Protein AF-A0A2T4ZAY7-F1 (afdb_monomer_lite)

InterPro domains:
  IPR002477 Peptidoglycan binding-like [PF01471] (220-267)
  IPR002477 Peptidoglycan binding-like [PF01471] (304-352)
  IPR002508 N-acetylmuramoyl-L-alanine amidase, catalytic domain [PF01520] (4-178)
  IPR002508 N-acetylmuramoyl-L-alanine amidase, catalytic domain [SM00646] (69-178)
  IPR002508 N-acetylmuramoyl-L-alanine amidase, catalytic domain [cd02696] (3-178)
  IPR036365 PGBD-like superfamily [SSF47090] (210-271)
  IPR036365 PGBD-like superfamily [SSF47090] (303-355)
  IPR036366 PGBD superfamily [G3DSA:1.10.101.10] (205-273)
  IPR036366 PGBD superfamily [G3DSA:1.10.101.10] (291-361)
  IPR050695 N-acetylmuramoyl-L-alanine amidase 3 [PTHR30404] (3-182)

Structure (mmCIF, N/CA/C/O backbone):
data_AF-A0A2T4ZAY7-F1
#
_entry.id   AF-A0A2T4ZAY7-F1
#
loop_
_atom_site.group_PDB
_atom_site.id
_atom_site.type_symbol
_atom_site.label_atom_id
_atom_site.label_alt_id
_atom_site.label_comp_id
_atom_site.label_asym_id
_atom_site.label_entity_id
_atom_site.label_seq_id
_atom_site.pdbx_PDB_ins_code
_atom_site.Cartn_x
_atom_site.Cartn_y
_atom_site.Cartn_z
_atom_site.occupancy
_atom_site.B_iso_or_equiv
_atom_site.auth_seq_id
_atom_site.auth_comp_id
_atom_site.auth_asym_id
_atom_site.auth_atom_id
_atom_site.pdbx_PDB_model_num
ATOM 1 N N . MET A 1 1 ? -14.008 14.050 -1.472 1.00 87.06 1 MET A N 1
ATOM 2 C CA . MET A 1 1 ? -12.806 14.161 -0.616 1.00 87.06 1 MET A CA 1
ATOM 3 C C . MET A 1 1 ? -13.285 14.123 0.822 1.00 87.06 1 MET A C 1
ATOM 5 O O . MET A 1 1 ? -14.277 14.781 1.097 1.00 87.06 1 MET A O 1
ATOM 9 N N . ALA A 1 2 ? -12.663 13.314 1.680 1.00 97.00 2 ALA A N 1
ATOM 10 C CA . ALA A 1 2 ? -13.120 13.085 3.058 1.00 97.00 2 ALA A CA 1
ATOM 11 C C . ALA A 1 2 ? -12.009 13.420 4.061 1.00 97.00 2 ALA A C 1
ATOM 13 O O . ALA A 1 2 ? -10.825 13.344 3.715 1.00 97.00 2 ALA A O 1
ATOM 14 N N . LYS A 1 3 ? -12.383 13.768 5.288 1.00 98.62 3 LYS A N 1
ATOM 15 C CA . LYS A 1 3 ? -11.495 13.928 6.436 1.00 98.62 3 LYS A CA 1
ATOM 16 C C . LYS A 1 3 ? -11.535 12.650 7.265 1.00 98.62 3 LYS A C 1
ATOM 18 O O . LYS A 1 3 ? -12.598 12.236 7.704 1.00 98.62 3 LYS A O 1
ATOM 23 N N . ILE A 1 4 ? -10.396 12.002 7.464 1.00 98.88 4 ILE A N 1
ATOM 24 C CA . ILE A 1 4 ? -10.323 10.667 8.066 1.00 98.88 4 ILE A CA 1
ATOM 25 C C . ILE A 1 4 ? -9.423 10.729 9.294 1.00 98.88 4 ILE A C 1
ATOM 27 O O . ILE A 1 4 ? -8.283 11.186 9.210 1.00 98.88 4 ILE A O 1
ATOM 31 N N . ALA A 1 5 ? -9.927 10.269 10.437 1.00 98.81 5 ALA A N 1
ATOM 32 C CA . ALA A 1 5 ? -9.091 10.046 11.604 1.00 98.81 5 ALA A CA 1
ATOM 33 C C . ALA A 1 5 ? -8.301 8.746 11.440 1.00 98.81 5 ALA A C 1
ATOM 35 O O . ALA A 1 5 ? -8.883 7.692 11.173 1.00 98.81 5 ALA A O 1
ATOM 36 N N . VAL A 1 6 ? -6.986 8.837 11.623 1.00 98.81 6 VAL A N 1
ATOM 37 C CA . VAL A 1 6 ? -6.078 7.693 11.691 1.00 98.81 6 VAL A CA 1
ATOM 38 C C . VAL A 1 6 ? -5.546 7.598 13.117 1.00 98.81 6 VAL A C 1
ATOM 40 O O . VAL A 1 6 ? -4.943 8.542 13.637 1.00 98.81 6 VAL A O 1
ATOM 43 N N . ASP A 1 7 ? -5.788 6.448 13.736 1.00 98.69 7 ASP A N 1
ATOM 44 C CA . ASP A 1 7 ? -5.441 6.143 15.118 1.00 98.69 7 ASP A CA 1
ATOM 45 C C . ASP A 1 7 ? -4.400 5.016 15.170 1.00 98.69 7 ASP A C 1
ATOM 47 O O . ASP A 1 7 ? -4.756 3.841 15.105 1.00 98.69 7 ASP A O 1
ATOM 51 N N . PRO A 1 8 ? -3.101 5.329 15.284 1.00 98.00 8 PRO A N 1
ATOM 52 C CA . PRO A 1 8 ? -2.113 4.312 15.614 1.00 98.00 8 PRO A CA 1
ATOM 53 C C . PRO A 1 8 ? -2.338 3.869 17.055 1.00 98.00 8 PRO A C 1
ATOM 55 O O . PRO A 1 8 ? -2.203 4.676 17.988 1.00 98.00 8 PRO A O 1
ATOM 58 N N . GLY A 1 9 ? -2.689 2.600 17.232 1.00 97.00 9 GLY A N 1
ATOM 59 C CA . GLY A 1 9 ? -2.866 1.997 18.538 1.00 97.00 9 GLY A CA 1
ATOM 60 C C . GLY A 1 9 ? -1.600 2.115 19.380 1.00 97.00 9 GLY A C 1
ATOM 61 O O . GLY A 1 9 ? -0.497 1.899 18.872 1.00 97.00 9 GLY A O 1
ATOM 62 N N . HIS A 1 10 ? -1.772 2.409 20.671 1.00 96.31 10 HIS A N 1
ATOM 63 C CA . HIS A 1 10 ? -0.687 2.460 21.660 1.00 96.31 10 HIS A CA 1
ATOM 64 C C . HIS A 1 10 ? 0.366 3.550 21.384 1.00 96.31 10 HIS A C 1
ATOM 66 O O . HIS A 1 10 ? 0.246 4.332 20.438 1.00 96.31 10 HIS A O 1
ATOM 72 N N . GLY A 1 11 ? 1.368 3.635 22.254 1.00 92.06 11 GLY A N 1
ATOM 73 C CA . GLY A 1 11 ? 2.541 4.490 22.106 1.00 92.06 11 GLY A CA 1
ATOM 74 C C . GLY A 1 11 ? 3.775 3.862 22.753 1.00 92.06 11 GLY A C 1
ATOM 75 O O . GLY A 1 11 ? 3.767 2.705 23.178 1.00 92.06 11 GLY A O 1
ATOM 76 N N . THR A 1 12 ? 4.867 4.621 22.822 1.00 89.19 12 THR A N 1
ATOM 77 C CA . THR A 1 12 ? 6.210 4.121 23.194 1.00 89.19 12 THR A CA 1
ATOM 78 C C . THR A 1 12 ? 6.266 3.433 24.567 1.00 89.19 12 THR A C 1
ATOM 80 O O . THR A 1 12 ? 7.070 2.510 24.782 1.00 89.19 12 THR A O 1
ATOM 83 N N . ASN A 1 13 ? 5.386 3.864 25.476 1.00 86.94 13 ASN A N 1
ATOM 84 C CA . ASN A 1 13 ? 5.358 3.482 26.885 1.00 86.94 13 ASN A CA 1
ATOM 85 C C . ASN A 1 13 ? 4.156 2.611 27.279 1.00 86.94 13 ASN A C 1
ATOM 87 O O . ASN A 1 13 ? 4.005 2.315 28.464 1.00 86.94 13 ASN A O 1
ATOM 91 N N . THR A 1 14 ? 3.320 2.165 26.333 1.00 90.69 14 THR A N 1
ATOM 92 C CA . THR A 1 14 ? 2.159 1.335 26.677 1.00 90.69 14 THR A CA 1
ATOM 93 C C . THR A 1 14 ? 2.602 0.007 27.320 1.00 90.69 14 THR A C 1
ATOM 95 O O . THR A 1 14 ? 3.361 -0.759 26.710 1.00 90.69 14 THR A O 1
ATOM 98 N N . PRO A 1 15 ? 2.135 -0.324 28.538 1.00 91.88 15 PRO A N 1
ATOM 99 C CA . PRO A 1 15 ? 2.512 -1.567 29.202 1.00 91.88 15 PRO A CA 1
ATOM 100 C C . PRO A 1 15 ? 1.993 -2.813 28.471 1.00 91.88 15 PRO A C 1
ATOM 102 O O . PRO A 1 15 ? 0.848 -2.867 28.035 1.00 91.88 15 PRO A O 1
ATOM 105 N N . GLY A 1 16 ? 2.830 -3.848 28.372 1.00 89.88 16 GLY A N 1
ATOM 106 C CA . GLY A 1 16 ? 2.428 -5.193 27.937 1.00 89.88 16 GLY A CA 1
ATOM 107 C C . GLY A 1 16 ? 2.196 -5.397 26.435 1.00 89.88 16 GLY A C 1
ATOM 108 O O . GLY A 1 16 ? 2.096 -6.540 26.012 1.00 89.88 16 GLY A O 1
ATOM 109 N N . LYS A 1 17 ? 2.159 -4.339 25.620 1.00 94.81 17 LYS A N 1
ATOM 110 C CA . LYS A 1 17 ? 1.870 -4.417 24.176 1.00 94.81 17 LYS A CA 1
ATOM 111 C C . LYS A 1 17 ? 3.118 -4.717 23.348 1.00 94.81 17 LYS A C 1
ATOM 113 O O . LYS A 1 17 ? 3.759 -3.805 22.822 1.00 94.81 17 LYS A O 1
ATOM 118 N N . ARG A 1 18 ? 3.528 -5.989 23.333 1.00 96.44 18 ARG A N 1
ATOM 119 C CA . ARG A 1 18 ? 4.774 -6.478 22.718 1.00 96.44 18 ARG A CA 1
ATOM 120 C C . ARG A 1 18 ? 4.750 -7.985 22.458 1.00 96.44 18 ARG A C 1
ATOM 122 O O . ARG A 1 18 ? 4.031 -8.702 23.149 1.00 96.44 18 ARG A O 1
ATOM 129 N N . THR A 1 19 ? 5.601 -8.447 21.542 1.00 96.94 19 THR A N 1
ATOM 130 C CA . THR A 1 19 ? 5.832 -9.879 21.296 1.00 96.94 19 THR A CA 1
ATOM 131 C C . THR A 1 19 ? 6.214 -10.593 22.603 1.00 96.94 19 THR A C 1
ATOM 133 O O . THR A 1 19 ? 6.920 -10.012 23.438 1.00 96.94 19 THR A O 1
ATOM 136 N N . PRO A 1 20 ? 5.756 -11.838 22.825 1.00 94.56 20 PRO A N 1
ATOM 137 C CA . PRO A 1 20 ? 5.960 -12.534 24.098 1.00 94.56 20 PRO A CA 1
ATOM 138 C C . PRO A 1 20 ? 7.429 -12.911 24.323 1.00 94.56 20 PRO A C 1
ATOM 140 O O . PRO A 1 20 ? 7.904 -12.942 25.457 1.00 94.56 20 PRO A O 1
ATOM 143 N N . THR A 1 21 ? 8.158 -13.164 23.237 1.00 93.75 21 THR A N 1
ATOM 144 C CA . THR A 1 21 ? 9.584 -13.493 23.225 1.00 93.75 21 THR A CA 1
ATOM 145 C C . THR A 1 21 ? 10.314 -12.655 22.179 1.00 93.75 21 THR A C 1
ATOM 147 O O . THR A 1 21 ? 9.696 -11.913 21.405 1.00 93.75 21 THR A O 1
ATOM 150 N N . ALA A 1 22 ? 11.646 -12.751 22.161 1.00 96.00 22 ALA A N 1
ATOM 151 C CA . ALA A 1 22 ? 12.435 -12.162 21.091 1.00 96.00 22 ALA A CA 1
ATOM 152 C C . ALA A 1 22 ? 12.023 -12.755 19.737 1.00 96.00 22 ALA A C 1
ATOM 154 O O . ALA A 1 22 ? 11.857 -13.970 19.612 1.00 96.00 22 ALA A O 1
ATOM 155 N N . VAL A 1 23 ? 11.855 -11.883 18.746 1.00 93.75 23 VAL A N 1
ATOM 156 C CA . VAL A 1 23 ? 11.613 -12.265 17.355 1.00 93.75 23 VAL A CA 1
ATOM 157 C C . VAL A 1 23 ? 12.972 -12.580 16.721 1.00 93.75 23 VAL A C 1
ATOM 159 O O . VAL A 1 23 ? 13.846 -11.705 16.769 1.00 93.75 23 VAL A O 1
ATOM 162 N N . PRO A 1 24 ? 13.196 -13.791 16.174 1.00 86.88 24 PRO A N 1
ATOM 163 C CA . PRO A 1 24 ? 14.497 -14.208 15.643 1.00 86.88 24 PRO A CA 1
ATOM 164 C C . PRO A 1 24 ? 15.110 -13.220 14.644 1.00 86.88 24 PRO A C 1
ATOM 166 O O . PRO A 1 24 ? 16.292 -12.900 14.743 1.00 86.88 24 PRO A O 1
ATOM 169 N N . GLU A 1 25 ? 14.292 -12.669 13.750 1.00 81.12 25 GLU A N 1
ATOM 170 C CA . GLU A 1 25 ? 14.676 -11.732 12.689 1.00 81.12 25 GLU A CA 1
ATOM 171 C C . GLU A 1 25 ? 15.247 -10.419 13.231 1.00 81.12 25 GLU A C 1
ATOM 173 O O . GLU A 1 25 ? 16.025 -9.746 12.556 1.00 81.12 25 GLU A O 1
ATOM 178 N N . TYR A 1 26 ? 14.867 -10.045 14.454 1.00 82.19 26 TYR A N 1
ATOM 179 C CA . TYR A 1 26 ? 15.249 -8.774 15.067 1.00 82.19 26 TYR A CA 1
ATOM 180 C C . TYR A 1 26 ? 16.149 -8.946 16.293 1.00 82.19 26 TYR A C 1
ATOM 182 O O . TYR A 1 26 ? 16.647 -7.955 16.825 1.00 82.19 26 TYR A O 1
ATOM 190 N N . GLY A 1 27 ? 16.328 -10.178 16.782 1.00 93.81 27 GLY A N 1
ATOM 191 C CA . GLY A 1 27 ? 17.107 -10.481 17.986 1.00 93.81 27 GLY A CA 1
ATOM 192 C C . GLY A 1 27 ? 16.564 -9.833 19.267 1.00 93.81 27 GLY A C 1
ATOM 193 O O . GLY A 1 27 ? 17.282 -9.732 20.260 1.00 93.81 27 GLY A O 1
ATOM 194 N N . ARG A 1 28 ? 15.313 -9.353 19.260 1.00 97.56 28 ARG A N 1
ATOM 195 C CA . ARG A 1 28 ? 14.704 -8.623 20.380 1.00 97.56 28 ARG A CA 1
ATOM 196 C C . ARG A 1 28 ? 13.191 -8.760 20.405 1.00 97.56 28 ARG A C 1
ATOM 198 O O . ARG A 1 28 ? 12.562 -9.136 19.420 1.00 97.56 28 ARG A O 1
ATOM 205 N N . VAL A 1 29 ? 12.607 -8.404 21.543 1.00 97.06 29 VAL A N 1
ATOM 206 C CA . VAL A 1 29 ? 11.163 -8.186 21.662 1.00 97.06 29 VAL A CA 1
ATOM 207 C C . VAL A 1 29 ? 10.770 -6.938 20.866 1.00 97.06 29 VAL A C 1
ATOM 209 O O . VAL A 1 29 ? 11.478 -5.923 20.896 1.00 97.06 29 VAL A O 1
ATOM 212 N N . VAL A 1 30 ? 9.633 -7.008 20.177 1.00 97.38 30 VAL A N 1
ATOM 213 C CA . VAL A 1 30 ? 9.067 -5.894 19.408 1.00 97.38 30 VAL A CA 1
ATOM 214 C C . VAL A 1 30 ? 7.823 -5.381 20.112 1.00 97.38 30 VAL A C 1
ATOM 216 O O . VAL A 1 30 ? 6.939 -6.158 20.467 1.00 97.38 30 VAL A O 1
ATOM 219 N N . LYS A 1 31 ? 7.745 -4.071 20.339 1.00 97.31 31 LYS A N 1
ATOM 220 C CA . LYS A 1 31 ? 6.549 -3.427 20.887 1.00 97.31 31 LYS A CA 1
ATOM 221 C C . LYS A 1 31 ? 5.552 -3.140 19.763 1.00 97.31 31 LYS A C 1
ATOM 223 O O . LYS A 1 31 ? 5.941 -2.744 18.672 1.00 97.31 31 LYS A O 1
ATOM 228 N N . GLU A 1 32 ? 4.261 -3.266 20.049 1.00 97.62 32 GLU A N 1
ATOM 229 C CA . GLU A 1 32 ? 3.192 -3.143 19.045 1.00 97.62 32 GLU A CA 1
ATOM 230 C C . GLU A 1 32 ? 3.204 -1.785 18.321 1.00 97.62 32 GLU A C 1
ATOM 232 O O . GLU A 1 32 ? 3.027 -1.720 17.106 1.00 97.62 32 GLU A O 1
ATOM 237 N N . TYR A 1 33 ? 3.505 -0.693 19.039 1.00 96.56 33 TYR A N 1
ATOM 238 C CA . TYR A 1 33 ? 3.566 0.649 18.445 1.00 96.56 33 TYR A CA 1
ATOM 239 C C . TYR A 1 33 ? 4.624 0.765 17.328 1.00 96.56 33 TYR A C 1
ATOM 241 O O . TYR A 1 33 ? 4.468 1.599 16.434 1.00 96.56 33 TYR A O 1
ATOM 249 N N . GLU A 1 34 ? 5.670 -0.073 17.355 1.00 96.75 34 GLU A N 1
ATOM 250 C CA . GLU A 1 34 ? 6.717 -0.116 16.325 1.00 96.75 34 GLU A CA 1
ATOM 251 C C . GLU A 1 34 ? 6.185 -0.640 14.981 1.00 96.75 34 GLU A C 1
ATOM 253 O O . GLU A 1 34 ? 6.790 -0.367 13.951 1.00 96.75 34 GLU A O 1
ATOM 258 N N . PHE A 1 35 ? 5.036 -1.328 14.980 1.00 97.25 35 PHE A N 1
ATOM 259 C CA . PHE A 1 35 ? 4.262 -1.658 13.782 1.00 97.25 35 PHE A CA 1
ATOM 260 C C . PHE A 1 35 ? 3.130 -0.643 13.540 1.00 97.25 35 PHE A C 1
ATOM 262 O O . PHE A 1 35 ? 3.017 -0.092 12.440 1.00 97.25 35 PHE A O 1
ATOM 269 N N . ASN A 1 36 ? 2.313 -0.355 14.567 1.00 98.44 36 ASN A N 1
ATOM 270 C CA . ASN A 1 36 ? 1.088 0.446 14.418 1.00 98.44 36 ASN A CA 1
ATOM 271 C C . ASN A 1 36 ? 1.373 1.833 13.834 1.00 98.44 36 ASN A C 1
ATOM 273 O O . ASN A 1 36 ? 0.661 2.301 12.943 1.00 98.44 36 ASN A O 1
ATOM 277 N N . LYS A 1 37 ? 2.427 2.501 14.321 1.00 96.44 37 LYS A N 1
ATOM 278 C CA . LYS A 1 37 ? 2.775 3.856 13.886 1.00 96.44 37 LYS A CA 1
ATOM 279 C C . LYS A 1 37 ? 3.266 3.892 12.434 1.00 96.44 37 LYS A C 1
ATOM 281 O O . LYS A 1 37 ? 2.683 4.670 11.675 1.00 96.44 37 LYS A O 1
ATOM 286 N N . PRO A 1 38 ? 4.264 3.098 12.001 1.00 92.06 38 PRO A N 1
ATOM 287 C CA . PRO A 1 38 ? 4.657 3.073 10.592 1.00 92.06 38 PRO A CA 1
ATOM 288 C C . PRO A 1 38 ? 3.519 2.697 9.639 1.00 92.06 38 PRO A C 1
ATOM 290 O O . PRO A 1 38 ? 3.305 3.391 8.644 1.00 92.06 38 PRO A O 1
ATOM 293 N N . ALA A 1 39 ? 2.719 1.674 9.964 1.00 94.50 39 ALA A N 1
ATOM 294 C CA . ALA A 1 39 ? 1.572 1.287 9.139 1.00 94.50 39 ALA A CA 1
ATOM 295 C C . ALA A 1 39 ? 0.552 2.436 9.000 1.00 94.50 39 ALA A C 1
ATOM 297 O O . ALA A 1 39 ? 0.086 2.745 7.899 1.00 94.50 39 ALA A O 1
ATOM 298 N N . ALA A 1 40 ? 0.275 3.150 10.094 1.00 98.56 40 ALA A N 1
ATOM 299 C CA . ALA A 1 40 ? -0.571 4.339 10.083 1.00 98.56 40 ALA A CA 1
ATOM 300 C C . ALA A 1 40 ? 0.032 5.510 9.286 1.00 98.56 40 ALA A C 1
ATOM 302 O O . ALA A 1 40 ? -0.699 6.256 8.630 1.00 98.56 40 ALA A O 1
ATOM 303 N N . GLN A 1 41 ? 1.358 5.684 9.301 1.00 95.00 41 GLN A N 1
ATOM 304 C CA . GLN A 1 41 ? 2.037 6.706 8.498 1.00 95.00 41 GLN A CA 1
ATOM 305 C C . GLN A 1 41 ? 1.922 6.400 7.001 1.00 95.00 41 GLN A C 1
ATOM 307 O O . GLN A 1 41 ? 1.681 7.312 6.205 1.00 95.00 41 GLN A O 1
ATOM 312 N N . PHE A 1 42 ? 2.030 5.128 6.610 1.00 89.25 42 PHE A N 1
ATOM 313 C CA . PHE A 1 42 ? 1.770 4.711 5.234 1.00 89.25 42 PHE A CA 1
ATOM 314 C C . PHE A 1 42 ? 0.306 4.903 4.842 1.00 89.25 42 PHE A C 1
ATOM 316 O O . PHE A 1 42 ? 0.047 5.444 3.766 1.00 89.25 42 PHE A O 1
ATOM 323 N N . LEU A 1 43 ? -0.644 4.578 5.727 1.00 98.38 43 LEU A N 1
ATOM 324 C CA . LEU A 1 43 ? -2.057 4.886 5.498 1.00 98.38 43 LEU A CA 1
ATOM 325 C C . LEU A 1 43 ? -2.267 6.389 5.278 1.00 98.38 43 LEU A C 1
ATOM 327 O O . LEU A 1 43 ? -2.955 6.777 4.337 1.00 98.38 43 LEU A O 1
ATOM 331 N N . LYS A 1 44 ? -1.649 7.247 6.099 1.00 98.12 44 LYS A N 1
ATOM 332 C CA . LYS A 1 44 ? -1.740 8.704 5.937 1.00 98.12 44 LYS A CA 1
ATOM 333 C C . LYS A 1 44 ? -1.297 9.139 4.540 1.00 98.12 44 LYS A C 1
ATOM 335 O O . LYS A 1 44 ? -2.064 9.807 3.848 1.00 98.12 44 LYS A O 1
ATOM 340 N N . LYS A 1 45 ? -0.102 8.718 4.108 1.00 88.69 45 LYS A N 1
ATOM 341 C CA . LYS A 1 45 ? 0.430 9.033 2.770 1.00 88.69 45 LYS A CA 1
ATOM 342 C C . LYS A 1 45 ? -0.507 8.544 1.661 1.00 88.69 45 LYS A C 1
ATOM 344 O O . LYS A 1 45 ? -0.774 9.274 0.707 1.00 88.69 45 LYS A O 1
ATOM 349 N N . ALA A 1 46 ? -1.035 7.329 1.799 1.00 90.25 46 ALA A N 1
ATOM 350 C CA . ALA A 1 46 ? -1.963 6.736 0.843 1.00 90.25 46 ALA A CA 1
ATOM 351 C C . ALA A 1 46 ? -3.279 7.522 0.735 1.00 90.25 46 ALA A C 1
ATOM 353 O O . ALA A 1 46 ? -3.737 7.824 -0.370 1.00 90.25 46 ALA A O 1
ATOM 354 N N . LEU A 1 47 ? -3.866 7.896 1.873 1.00 98.25 47 LEU A N 1
ATOM 355 C CA . LEU A 1 47 ? -5.090 8.693 1.946 1.00 98.25 47 LEU A CA 1
ATOM 356 C C . LEU A 1 47 ? -4.898 10.080 1.323 1.00 98.25 47 LEU A C 1
ATOM 358 O O . LEU A 1 47 ? -5.708 10.489 0.490 1.00 98.25 47 LEU A O 1
ATOM 362 N N . GLU A 1 48 ? -3.808 10.770 1.661 1.00 96.19 48 GLU A N 1
ATOM 363 C CA . GLU A 1 48 ? -3.474 12.091 1.110 1.00 96.19 48 GLU A CA 1
ATOM 364 C C . GLU A 1 48 ? -3.268 12.031 -0.407 1.00 96.19 48 GLU A C 1
ATOM 366 O O . GLU A 1 48 ? -3.874 12.811 -1.147 1.00 96.19 48 GLU A O 1
ATOM 371 N N . ARG A 1 49 ? -2.527 11.029 -0.903 1.00 92.25 49 ARG A N 1
ATOM 372 C CA . ARG A 1 49 ? -2.367 10.768 -2.346 1.00 92.25 49 ARG A CA 1
ATOM 373 C C . ARG A 1 49 ? -3.712 10.565 -3.050 1.00 92.25 49 ARG A C 1
ATOM 375 O O . ARG A 1 49 ? -3.896 10.992 -4.193 1.00 92.25 49 ARG A O 1
ATOM 382 N N . ASN A 1 50 ? -4.672 9.939 -2.371 1.00 93.81 50 ASN A N 1
ATOM 383 C CA . ASN A 1 50 ? -6.022 9.695 -2.880 1.00 93.81 50 ASN A CA 1
ATOM 384 C C . ASN A 1 50 ? -6.989 10.884 -2.701 1.00 93.81 50 ASN A C 1
ATOM 386 O O . ASN A 1 50 ? -8.128 10.810 -3.161 1.00 93.81 50 ASN A O 1
ATOM 390 N N . GLY A 1 51 ? -6.527 12.020 -2.167 1.00 95.50 51 GLY A N 1
ATOM 391 C CA . GLY A 1 51 ? -7.315 13.250 -2.030 1.00 95.50 51 GLY A CA 1
ATOM 392 C C . GLY A 1 51 ? -8.125 13.332 -0.734 1.00 95.50 51 GLY A C 1
ATOM 393 O O . GLY A 1 51 ? -9.129 14.040 -0.674 1.00 95.50 51 GLY A O 1
ATOM 394 N N . HIS A 1 52 ? -7.736 12.591 0.299 1.00 98.50 52 HIS A N 1
ATOM 395 C CA . HIS A 1 52 ? -8.306 12.719 1.638 1.00 98.50 52 HIS A CA 1
ATOM 396 C C . HIS A 1 52 ? -7.425 13.595 2.526 1.00 98.50 52 HIS A C 1
ATOM 398 O O . HIS A 1 52 ? -6.232 13.750 2.286 1.00 98.50 52 HIS A O 1
ATOM 404 N N . SER A 1 53 ? -8.018 14.150 3.578 1.00 98.44 53 SER A N 1
ATOM 405 C CA . SER A 1 53 ? -7.276 14.811 4.656 1.00 98.44 53 SER A CA 1
ATOM 406 C C . SER A 1 53 ? -7.239 13.903 5.878 1.00 98.44 53 SER A C 1
ATOM 408 O O . SER A 1 53 ? -8.186 13.152 6.118 1.00 98.44 53 SER A O 1
ATOM 410 N N . VAL A 1 54 ? -6.145 13.949 6.637 1.00 98.62 54 VAL A N 1
ATOM 411 C CA . VAL A 1 54 ? -5.912 13.039 7.764 1.00 98.62 54 VAL A CA 1
ATOM 412 C C . VAL A 1 54 ? -5.831 13.812 9.072 1.00 98.62 54 VAL A C 1
ATOM 414 O O . VAL A 1 54 ? -5.136 14.821 9.164 1.00 98.62 54 VAL A O 1
ATOM 417 N N . VAL A 1 55 ? -6.524 13.308 10.093 1.00 98.50 55 VAL A N 1
ATOM 418 C CA . VAL A 1 55 ? -6.433 13.775 11.481 1.00 98.50 55 VAL A CA 1
ATOM 419 C C . VAL A 1 55 ? -5.801 12.670 12.314 1.00 98.50 55 VAL A C 1
ATOM 421 O O . VAL A 1 55 ? -6.297 11.549 12.343 1.00 98.50 55 VAL A O 1
ATOM 424 N N . TRP A 1 56 ? -4.705 12.975 12.996 1.00 97.69 56 TRP A N 1
ATOM 425 C CA . TRP A 1 56 ? -4.015 12.007 13.842 1.00 97.69 56 TRP A CA 1
ATOM 426 C C . TRP A 1 56 ? -4.605 12.010 15.252 1.00 97.69 56 TRP A C 1
ATOM 428 O O . TRP A 1 56 ? -4.716 13.072 15.867 1.00 97.69 56 TRP A O 1
ATOM 438 N N . THR A 1 57 ? -4.993 10.847 15.779 1.00 97.19 57 THR A N 1
ATOM 439 C CA . THR A 1 57 ? -5.637 10.771 17.107 1.00 97.19 57 THR A CA 1
ATOM 440 C C . THR A 1 57 ? -4.783 10.091 18.172 1.00 97.19 57 THR A C 1
ATOM 442 O O . THR A 1 57 ? -4.976 10.393 19.350 1.00 97.19 57 THR A O 1
ATOM 445 N N . GLY A 1 58 ? -3.826 9.248 17.772 1.00 92.69 58 GLY A N 1
ATOM 446 C CA . GLY A 1 58 ? -3.008 8.382 18.633 1.00 92.69 58 GLY A CA 1
ATOM 447 C C . GLY A 1 58 ? -1.490 8.515 18.436 1.00 92.69 58 GLY A C 1
ATOM 448 O O . GLY A 1 58 ? -1.003 9.572 18.043 1.00 92.69 58 GLY A O 1
ATOM 449 N N . GLY A 1 59 ? -0.738 7.432 18.670 1.00 88.12 59 GLY A N 1
ATOM 450 C CA . GLY A 1 59 ? 0.716 7.361 18.458 1.00 88.12 59 GLY A CA 1
ATOM 451 C C . GLY A 1 59 ? 1.572 7.647 19.700 1.00 88.12 59 GLY A C 1
ATOM 452 O O . GLY A 1 59 ? 1.197 7.286 20.809 1.00 88.12 59 GLY A O 1
ATOM 453 N N . ASP A 1 60 ? 2.741 8.274 19.507 1.00 83.62 60 ASP A N 1
ATOM 454 C CA . ASP A 1 60 ? 3.819 8.370 20.515 1.00 83.62 60 ASP A CA 1
ATOM 455 C C . ASP A 1 60 ? 3.394 8.957 21.865 1.00 83.62 60 ASP A C 1
ATOM 457 O O . ASP A 1 60 ? 3.891 8.515 22.898 1.00 83.62 60 ASP A O 1
ATOM 461 N N . GLU A 1 61 ? 2.481 9.930 21.855 1.00 86.75 61 GLU A N 1
ATOM 462 C CA . GLU A 1 61 ? 1.944 10.574 23.063 1.00 86.75 61 GLU A CA 1
ATOM 463 C C . GLU A 1 61 ? 1.097 9.626 23.928 1.00 86.75 61 GLU A C 1
ATOM 465 O O . GLU A 1 61 ? 0.755 9.971 25.055 1.00 86.75 61 GLU A O 1
ATOM 470 N N . ASP A 1 62 ? 0.718 8.469 23.379 1.00 90.94 62 ASP A N 1
ATOM 471 C CA . ASP A 1 62 ? -0.204 7.482 23.941 1.00 90.94 62 ASP A CA 1
ATOM 472 C C . ASP A 1 62 ? -1.407 8.096 24.684 1.00 90.94 62 ASP A C 1
ATOM 474 O O . ASP A 1 62 ? -1.626 7.837 25.871 1.00 90.94 62 ASP A O 1
ATOM 478 N N . PRO A 1 63 ? -2.207 8.944 24.012 1.00 94.31 63 PRO A N 1
ATOM 479 C CA . PRO A 1 63 ? -3.358 9.569 24.644 1.00 94.31 63 PRO A CA 1
ATOM 480 C C . PRO A 1 63 ? -4.369 8.507 25.092 1.00 94.31 63 PRO A C 1
ATOM 482 O O . PRO A 1 63 ? -4.516 7.451 24.465 1.00 94.31 63 PRO A O 1
ATOM 485 N N . SER A 1 64 ? -5.135 8.826 26.138 1.00 97.00 64 SER A N 1
ATOM 486 C CA . SER A 1 64 ? -6.218 7.954 26.605 1.00 97.00 64 SER A CA 1
ATOM 487 C C . SER A 1 64 ? -7.205 7.628 25.475 1.00 97.00 64 SER A C 1
ATOM 489 O O . SER A 1 64 ? -7.409 8.432 24.561 1.00 97.00 64 SER A O 1
ATOM 491 N N . LEU A 1 65 ? -7.886 6.481 25.561 1.00 97.88 65 LEU A N 1
ATOM 492 C CA . LEU A 1 65 ? -8.911 6.100 24.579 1.00 97.88 65 LEU A CA 1
ATOM 493 C C . LEU A 1 65 ? -9.995 7.183 24.430 1.00 97.88 65 LEU A C 1
ATOM 495 O O . LEU A 1 65 ? -10.403 7.495 23.314 1.00 97.88 65 LEU A O 1
ATOM 499 N N . SER A 1 66 ? -10.393 7.827 25.533 1.00 98.44 66 SER A N 1
ATOM 500 C CA . SER A 1 66 ? -11.334 8.958 25.519 1.00 98.44 66 SER A CA 1
ATOM 501 C C . SER A 1 66 ? -10.777 10.158 24.746 1.00 98.44 66 SER A C 1
ATOM 503 O O . SER A 1 66 ? -11.457 10.718 23.888 1.00 98.44 66 SER A O 1
ATOM 505 N N . THR A 1 67 ? -9.510 10.514 24.967 1.00 98.38 67 THR A N 1
ATOM 506 C CA . THR A 1 67 ? -8.836 11.596 24.235 1.00 98.38 67 THR A CA 1
ATOM 507 C C . THR A 1 67 ? -8.749 11.297 22.736 1.00 98.38 67 THR A C 1
ATOM 509 O O . THR A 1 67 ? -8.991 12.194 21.927 1.00 98.38 67 THR A O 1
ATOM 512 N N . ARG A 1 68 ? -8.473 10.045 22.342 1.00 98.62 68 ARG A N 1
ATOM 513 C CA . ARG A 1 68 ? -8.482 9.613 20.930 1.00 98.62 68 ARG A CA 1
ATOM 514 C C . ARG A 1 68 ? -9.857 9.844 20.293 1.00 98.62 68 ARG A C 1
ATOM 516 O O . ARG A 1 68 ? -9.945 10.458 19.229 1.00 98.62 68 ARG A O 1
ATOM 523 N N . CYS A 1 69 ? -10.929 9.455 20.991 1.00 98.75 69 CYS A N 1
ATOM 524 C CA . CYS A 1 69 ? -12.310 9.691 20.553 1.00 98.75 69 CYS A CA 1
ATOM 525 C C . CYS A 1 69 ? -12.628 11.186 20.439 1.00 98.75 69 CYS A C 1
ATOM 527 O O . CYS A 1 69 ? -13.193 11.628 19.441 1.00 98.75 69 CYS A O 1
ATOM 529 N N . GLN A 1 70 ? -12.247 11.983 21.442 1.00 98.69 70 GLN A N 1
ATOM 530 C CA . GLN A 1 70 ? -12.475 13.429 21.455 1.00 98.69 70 GLN A CA 1
ATOM 531 C C . GLN A 1 70 ? -11.767 14.126 20.293 1.00 98.69 70 GLN A C 1
ATOM 533 O O . GLN A 1 70 ? -12.380 14.962 19.636 1.00 98.69 70 GLN A O 1
ATOM 538 N N . ARG A 1 71 ? -10.516 13.758 19.987 1.00 98.50 71 ARG A N 1
ATOM 539 C CA . ARG A 1 71 ? -9.775 14.297 18.834 1.00 98.50 71 ARG A CA 1
ATOM 540 C C . ARG A 1 71 ? -10.529 14.049 17.522 1.00 98.50 71 ARG A C 1
ATOM 542 O O . ARG A 1 71 ? -10.728 14.990 16.757 1.00 98.50 71 ARG A O 1
ATOM 549 N N . ALA A 1 72 ? -11.010 12.824 17.296 1.00 98.69 72 ALA A N 1
ATOM 550 C CA . ALA A 1 72 ? -11.805 12.488 16.111 1.00 98.69 72 ALA A CA 1
ATOM 551 C C . ALA A 1 72 ? -13.138 13.255 16.067 1.00 98.69 72 ALA A C 1
ATOM 553 O O . ALA A 1 72 ? -13.472 13.885 15.062 1.00 98.69 72 ALA A O 1
ATOM 554 N N . ASN A 1 73 ? -13.880 13.238 17.176 1.00 98.75 73 ASN A N 1
ATOM 555 C CA . ASN A 1 73 ? -15.194 13.866 17.292 1.00 98.75 73 ASN A CA 1
ATOM 556 C C . ASN A 1 73 ? -15.120 15.388 17.101 1.00 98.75 73 ASN A C 1
ATOM 558 O O . ASN A 1 73 ? -15.916 15.944 16.351 1.00 98.75 73 ASN A O 1
ATOM 562 N N . ASN A 1 74 ? -14.152 16.059 17.730 1.00 98.62 74 ASN A N 1
ATOM 563 C CA . ASN A 1 74 ? -13.980 17.512 17.643 1.00 98.62 74 ASN A CA 1
ATOM 564 C C . ASN A 1 74 ? -13.540 17.961 16.246 1.00 98.62 74 ASN A C 1
ATOM 566 O O . ASN A 1 74 ? -13.886 19.055 15.805 1.00 98.62 74 ASN A O 1
ATOM 570 N N . ALA A 1 75 ? -12.793 17.118 15.530 1.00 98.50 75 ALA A N 1
ATOM 571 C CA . ALA A 1 75 ? -12.368 17.407 14.166 1.00 98.50 75 ALA A CA 1
ATOM 572 C C . ALA A 1 75 ? -13.477 17.199 13.116 1.00 98.50 75 ALA A C 1
ATOM 574 O O . ALA A 1 75 ? -13.266 17.557 11.949 1.00 98.50 75 ALA A O 1
ATOM 575 N N . ASN A 1 76 ? -14.640 16.661 13.518 1.00 98.19 76 ASN A N 1
ATOM 576 C CA . ASN A 1 76 ? -15.759 16.307 12.641 1.00 98.19 76 ASN A CA 1
ATOM 577 C C . ASN A 1 76 ? -15.278 15.493 11.429 1.00 98.19 76 ASN A C 1
ATOM 579 O O . ASN A 1 76 ? -15.467 15.895 10.282 1.00 98.19 76 ASN A O 1
ATOM 583 N N . VAL A 1 77 ? -14.544 14.409 11.694 1.00 98.75 77 VAL A N 1
ATOM 584 C CA . VAL A 1 77 ? -14.062 13.501 10.643 1.00 98.75 77 VAL A CA 1
ATOM 585 C C . VAL A 1 77 ? -15.200 12.627 10.106 1.00 98.75 77 VAL A C 1
ATOM 587 O O . VAL A 1 77 ? -16.142 12.306 10.827 1.00 98.75 77 VAL A O 1
ATOM 590 N N . ASP A 1 78 ? -15.080 12.210 8.850 1.00 98.88 78 ASP A N 1
ATOM 591 C CA . ASP A 1 78 ? -16.046 11.362 8.151 1.00 98.88 78 ASP A CA 1
ATOM 592 C C . ASP A 1 78 ? -15.885 9.877 8.497 1.00 98.88 78 ASP A C 1
ATOM 594 O O . ASP A 1 78 ? -16.864 9.141 8.475 1.00 98.88 78 ASP A O 1
ATOM 598 N N . LEU A 1 79 ? -14.661 9.429 8.803 1.00 98.88 79 LEU A N 1
ATOM 599 C CA . LEU A 1 79 ? -14.330 8.050 9.185 1.00 98.88 79 LEU A CA 1
ATOM 600 C C . LEU A 1 79 ? -13.280 8.039 10.300 1.00 98.88 79 LEU A C 1
ATOM 602 O O . LEU A 1 79 ? -12.423 8.924 10.349 1.00 98.88 79 LEU A O 1
ATOM 606 N N . PHE A 1 80 ? -13.301 6.998 11.129 1.00 98.94 80 PHE A N 1
ATOM 607 C CA . PHE A 1 80 ? -12.251 6.688 12.098 1.00 98.94 80 PHE A CA 1
ATOM 608 C C . PHE A 1 80 ? -11.657 5.307 11.817 1.00 98.94 80 PHE A C 1
ATOM 610 O O . PHE A 1 80 ? -12.384 4.320 11.689 1.00 98.94 80 PHE A O 1
ATOM 617 N N . ILE A 1 81 ? -10.334 5.236 11.707 1.00 98.94 81 ILE A N 1
ATOM 618 C CA . ILE A 1 81 ? -9.610 4.004 11.403 1.00 98.94 81 ILE A CA 1
ATOM 619 C C . ILE A 1 81 ? -8.491 3.837 12.424 1.00 98.94 81 ILE A C 1
ATOM 621 O O . ILE A 1 81 ? -7.531 4.608 12.424 1.00 98.94 81 ILE A O 1
ATOM 625 N N . SER A 1 82 ? -8.609 2.813 13.265 1.00 98.88 82 SER A N 1
ATOM 626 C CA . SER A 1 82 ? -7.564 2.414 14.206 1.00 98.88 82 SER A CA 1
ATOM 627 C C . SER A 1 82 ? -6.755 1.236 13.671 1.00 98.88 82 SER A C 1
ATOM 629 O O . SER A 1 82 ? -7.313 0.342 13.030 1.00 98.88 82 SER A O 1
ATOM 631 N N . ILE A 1 83 ? -5.440 1.264 13.888 1.00 98.81 83 ILE A N 1
ATOM 632 C CA . ILE A 1 83 ? -4.488 0.250 13.416 1.00 98.81 83 ILE A CA 1
ATOM 633 C C . ILE A 1 83 ? -3.791 -0.369 14.620 1.00 98.81 83 ILE A C 1
ATOM 635 O O . ILE A 1 83 ? -3.171 0.346 15.412 1.00 98.81 83 ILE A O 1
ATOM 639 N N . HIS A 1 84 ? -3.882 -1.691 14.700 1.00 98.75 84 HIS A N 1
ATOM 640 C CA . HIS A 1 84 ? -3.348 -2.528 15.761 1.00 98.75 84 HIS A CA 1
ATOM 641 C C . HIS A 1 84 ? -2.668 -3.790 15.208 1.00 98.75 84 HIS A C 1
ATOM 643 O O . HIS A 1 84 ? -2.818 -4.148 14.028 1.00 98.75 84 HIS A O 1
ATOM 649 N N . TYR A 1 85 ? -1.923 -4.458 16.087 1.00 97.94 85 TYR A N 1
ATOM 650 C CA . TYR A 1 85 ? -1.415 -5.810 15.889 1.00 97.94 85 TYR A CA 1
ATOM 651 C C . TYR A 1 85 ? -1.847 -6.671 17.073 1.00 97.94 85 TYR A C 1
ATOM 653 O O . TYR A 1 85 ? -1.652 -6.302 18.229 1.00 97.94 85 TYR A O 1
ATOM 661 N N . ASN A 1 86 ? -2.428 -7.825 16.787 1.00 97.56 86 ASN A N 1
ATOM 662 C CA . ASN A 1 86 ? -3.188 -8.591 17.756 1.00 97.56 86 ASN A CA 1
ATOM 663 C C . ASN A 1 86 ? -2.296 -9.431 18.669 1.00 97.56 86 ASN A C 1
ATOM 665 O O . ASN A 1 86 ? -1.114 -9.640 18.392 1.00 97.56 86 ASN A O 1
ATOM 669 N N . ALA A 1 87 ? -2.893 -9.967 19.730 1.00 94.25 87 ALA A N 1
ATOM 670 C CA . ALA A 1 87 ? -2.315 -11.000 20.579 1.00 94.25 87 ALA A CA 1
ATOM 671 C C . ALA A 1 87 ? -3.410 -11.966 21.080 1.00 94.25 87 ALA A C 1
ATOM 673 O O . ALA A 1 87 ? -4.601 -11.661 21.016 1.00 94.25 87 ALA A O 1
ATOM 674 N N . GLY A 1 88 ? -3.024 -13.117 21.626 1.00 90.25 88 GLY A N 1
ATOM 675 C CA . GLY A 1 88 ? -3.915 -14.123 22.210 1.00 90.25 88 GLY A CA 1
ATOM 676 C C . GLY A 1 88 ? -3.813 -15.516 21.578 1.00 90.25 88 GLY A C 1
ATOM 677 O O . GLY A 1 88 ? -4.783 -16.271 21.647 1.00 90.25 88 GLY A O 1
ATOM 678 N N . GLY A 1 89 ? -2.682 -15.861 20.952 1.00 80.94 89 GLY A N 1
ATOM 679 C CA . GLY A 1 89 ? -2.415 -17.202 20.410 1.00 80.94 89 GLY A CA 1
ATOM 680 C C . GLY A 1 89 ? -3.130 -17.517 19.090 1.00 80.94 89 GLY A C 1
ATOM 681 O O . GLY A 1 89 ? -3.588 -18.642 18.876 1.00 80.94 89 GLY A O 1
ATOM 682 N N . GLY A 1 90 ? -3.264 -16.523 18.208 1.00 91.81 90 GLY A N 1
ATOM 683 C CA . GLY A 1 90 ? -3.902 -16.647 16.893 1.00 91.81 90 GLY A CA 1
ATOM 684 C C . GLY A 1 90 ? -2.970 -16.292 15.734 1.00 91.81 90 GLY A C 1
ATOM 685 O O . GLY A 1 90 ? -1.811 -15.971 15.933 1.00 91.81 90 GLY A O 1
ATOM 686 N N . TYR A 1 91 ? -3.490 -16.359 14.510 1.00 96.00 91 TYR A N 1
ATOM 687 C CA . TYR A 1 91 ? -2.845 -15.805 13.317 1.00 96.00 91 TYR A CA 1
ATOM 688 C C . TYR A 1 91 ? -3.901 -15.386 12.295 1.00 96.00 91 TYR A C 1
ATOM 690 O O . TYR A 1 91 ? -5.010 -15.952 12.277 1.00 96.00 91 TYR A O 1
ATOM 698 N N . GLY A 1 92 ? -3.546 -14.433 11.438 1.00 97.12 92 GLY A N 1
ATOM 699 C CA . GLY A 1 92 ? -4.399 -13.841 10.416 1.00 97.12 92 GLY A CA 1
ATOM 700 C C . GLY A 1 92 ? -4.855 -12.425 10.760 1.00 97.12 92 GLY A C 1
ATOM 701 O O . GLY A 1 92 ? -4.575 -11.898 11.832 1.00 97.12 92 GLY A O 1
ATOM 702 N N . VAL A 1 93 ? -5.627 -11.832 9.856 1.00 98.31 93 VAL A N 1
ATOM 703 C CA . VAL A 1 93 ? -6.101 -10.445 9.954 1.00 98.31 93 VAL A CA 1
ATOM 704 C C . VAL A 1 93 ? -7.595 -10.384 10.250 1.00 98.31 93 VAL A C 1
ATOM 706 O O . VAL A 1 93 ? -8.371 -11.179 9.719 1.00 98.31 93 VAL A O 1
ATOM 709 N N . GLU A 1 94 ? -8.017 -9.433 11.082 1.00 98.62 94 GLU A N 1
ATOM 710 C CA . GLU A 1 94 ? -9.424 -9.156 11.404 1.00 98.62 94 GLU A CA 1
ATOM 711 C C . GLU A 1 94 ? -9.708 -7.656 11.511 1.00 98.62 94 GLU A C 1
ATOM 713 O O . GLU A 1 94 ? -8.842 -6.855 11.856 1.00 98.62 94 GLU A O 1
ATOM 718 N N . THR A 1 95 ? -10.959 -7.281 11.247 1.00 98.88 95 THR A N 1
ATOM 719 C CA . THR A 1 95 ? -11.426 -5.895 11.363 1.00 98.88 95 THR A CA 1
ATOM 720 C C . THR A 1 95 ? -12.614 -5.828 12.311 1.00 98.88 95 THR A C 1
ATOM 722 O O . THR A 1 95 ? -13.616 -6.518 12.125 1.00 98.88 95 THR A O 1
ATOM 725 N N . TYR A 1 96 ? -12.536 -4.971 13.319 1.00 98.94 96 TYR A N 1
ATOM 726 C CA . TYR A 1 96 ? -13.568 -4.788 14.327 1.00 98.94 96 TYR A CA 1
ATOM 727 C C . TYR A 1 96 ? -14.456 -3.579 14.049 1.00 98.94 96 TYR A C 1
ATOM 729 O O . TYR A 1 96 ? -13.997 -2.529 13.602 1.00 98.94 96 TYR A O 1
ATOM 737 N N . ILE A 1 97 ? -15.736 -3.741 14.376 1.00 98.88 97 ILE A N 1
ATOM 738 C CA . ILE A 1 97 ? -16.790 -2.723 14.365 1.00 98.88 97 ILE A CA 1
ATOM 739 C C . ILE A 1 97 ? -17.579 -2.790 15.677 1.00 98.88 97 ILE A C 1
ATOM 741 O O . ILE A 1 97 ? -17.595 -3.823 16.344 1.00 98.88 97 ILE A O 1
ATOM 745 N N . VAL A 1 98 ? -18.280 -1.714 16.041 1.00 98.44 98 VAL A N 1
ATOM 746 C CA . VAL A 1 98 ? -19.108 -1.706 17.263 1.00 98.44 98 VAL A CA 1
ATOM 747 C C . VAL A 1 98 ? -20.453 -2.426 17.088 1.00 98.44 98 VAL A C 1
ATOM 749 O O . VAL A 1 98 ? -20.971 -3.000 18.041 1.00 98.44 98 VAL A O 1
ATOM 752 N N . ALA A 1 99 ? -21.026 -2.424 15.879 1.00 97.88 99 ALA A N 1
ATOM 753 C CA . ALA A 1 99 ? -22.316 -3.049 15.579 1.00 97.88 99 ALA A CA 1
ATOM 754 C C . ALA A 1 99 ? -22.481 -3.348 14.077 1.00 97.88 99 ALA A C 1
ATOM 756 O O . ALA A 1 99 ? -21.883 -2.680 13.231 1.00 97.88 99 ALA A O 1
ATOM 757 N N . ARG A 1 100 ? -23.322 -4.341 13.754 1.00 97.88 100 ARG A N 1
ATOM 758 C CA . ARG A 1 100 ? -23.689 -4.751 12.383 1.00 97.88 100 ARG A CA 1
ATOM 759 C C . ARG A 1 100 ? -24.715 -3.800 11.748 1.00 97.88 100 ARG A C 1
ATOM 761 O O . ARG A 1 100 ? -25.374 -3.032 12.441 1.00 97.88 100 ARG A O 1
ATOM 768 N N . GLY A 1 101 ? -24.866 -3.870 10.427 1.00 95.88 101 GLY A N 1
ATOM 769 C CA . GLY A 1 101 ? -25.886 -3.178 9.628 1.00 95.88 101 GLY A CA 1
ATOM 770 C C . GLY A 1 101 ? -25.553 -1.734 9.231 1.00 95.88 101 GLY A C 1
ATOM 771 O O . GLY A 1 101 ? -26.264 -1.136 8.425 1.00 95.88 101 GLY A O 1
ATOM 772 N N . GLY A 1 102 ? -24.473 -1.162 9.769 1.00 97.31 102 GLY A N 1
ATOM 773 C CA . GLY A 1 102 ? -24.113 0.246 9.589 1.00 97.31 102 GLY A CA 1
ATOM 774 C C . GLY A 1 102 ? -23.034 0.523 8.536 1.00 97.31 102 GLY A C 1
ATOM 775 O O . GLY A 1 102 ? -22.499 -0.365 7.873 1.00 97.31 102 GLY A O 1
ATOM 776 N N . GLN A 1 103 ? -22.664 1.801 8.421 1.00 98.56 103 GLN A N 1
ATOM 777 C CA . GLN A 1 103 ? -21.575 2.254 7.544 1.00 98.56 103 GLN A CA 1
ATOM 778 C C . GLN A 1 103 ? -20.206 1.695 7.960 1.00 98.56 103 GLN A C 1
ATOM 780 O O . GLN A 1 103 ? -19.387 1.396 7.096 1.00 98.56 103 GLN A O 1
ATOM 785 N N . ALA A 1 104 ? -19.980 1.482 9.262 1.00 98.75 104 ALA A N 1
ATOM 786 C CA . ALA A 1 104 ? -18.753 0.867 9.767 1.00 98.75 104 ALA A CA 1
ATOM 787 C C . ALA A 1 104 ? -18.571 -0.558 9.221 1.00 98.75 104 ALA A C 1
ATOM 789 O O . ALA A 1 104 ? -17.490 -0.906 8.758 1.00 98.75 104 ALA A O 1
ATOM 790 N N . GLU A 1 105 ? -19.642 -1.360 9.183 1.00 98.81 105 GLU A N 1
ATOM 791 C CA . GLU A 1 105 ? -19.598 -2.698 8.588 1.00 98.81 105 GLU A CA 1
ATOM 792 C C . GLU A 1 105 ? -19.337 -2.647 7.080 1.00 98.81 105 GLU A C 1
ATOM 794 O O . GLU A 1 105 ? -18.537 -3.425 6.563 1.00 98.81 105 GLU A O 1
ATOM 799 N N . LYS A 1 106 ? -19.974 -1.713 6.363 1.00 98.81 106 LYS A N 1
ATOM 800 C CA . LYS A 1 106 ? -19.716 -1.524 4.929 1.00 98.81 106 LYS A CA 1
ATOM 801 C C . LYS A 1 106 ? -18.251 -1.189 4.673 1.00 98.81 106 LYS A C 1
ATOM 803 O O . LYS A 1 106 ? -17.660 -1.785 3.779 1.00 98.81 106 LYS A O 1
ATOM 808 N N . LEU A 1 107 ? -17.670 -0.278 5.454 1.00 98.88 107 LEU A N 1
ATOM 809 C CA . LEU A 1 107 ? -16.252 0.068 5.370 1.00 98.88 107 LEU A CA 1
ATOM 810 C C . LEU A 1 107 ? -15.365 -1.145 5.679 1.00 98.88 107 LEU A C 1
ATOM 812 O O . LEU A 1 107 ? -14.503 -1.489 4.870 1.00 98.88 107 LEU A O 1
ATOM 816 N N . ALA A 1 108 ? -15.610 -1.832 6.796 1.00 98.88 108 ALA A N 1
ATOM 817 C CA . ALA A 1 108 ? -14.844 -3.005 7.209 1.00 98.88 108 ALA A CA 1
ATOM 818 C C . ALA A 1 108 ? -14.860 -4.111 6.141 1.00 98.88 108 ALA A C 1
ATOM 820 O O . ALA A 1 108 ? -13.813 -4.650 5.800 1.00 98.88 108 ALA A O 1
ATOM 821 N N . ASN A 1 109 ? -16.013 -4.374 5.517 1.00 98.81 109 ASN A N 1
ATOM 822 C CA . ASN A 1 109 ? -16.146 -5.353 4.432 1.00 98.81 109 ASN A CA 1
ATOM 823 C C . ASN A 1 109 ? -15.436 -4.943 3.127 1.00 98.81 109 ASN A C 1
ATOM 825 O O . ASN A 1 109 ? -15.262 -5.774 2.236 1.00 98.81 109 ASN A O 1
ATOM 829 N N . ARG A 1 110 ? -15.026 -3.675 2.975 1.00 98.75 110 ARG A N 1
ATOM 830 C CA . ARG A 1 110 ? -14.139 -3.244 1.880 1.00 98.75 110 ARG A CA 1
ATOM 831 C C . ARG A 1 110 ? -12.662 -3.319 2.254 1.00 98.75 110 ARG A C 1
ATOM 833 O O . ARG A 1 110 ? -11.851 -3.573 1.370 1.00 98.75 110 ARG A O 1
ATOM 840 N N . VAL A 1 111 ? -12.330 -3.091 3.523 1.00 98.88 111 VAL A N 1
ATOM 841 C CA . VAL A 1 111 ? -10.954 -3.083 4.044 1.00 98.88 111 VAL A CA 1
ATOM 842 C C . VAL A 1 111 ? -10.427 -4.499 4.284 1.00 98.88 111 VAL A C 1
ATOM 844 O O . VAL A 1 111 ? -9.339 -4.823 3.813 1.00 98.88 111 VAL A O 1
ATOM 847 N N . GLN A 1 112 ? -11.211 -5.362 4.934 1.00 98.88 112 GLN A N 1
ATOM 848 C CA . GLN A 1 112 ? -10.804 -6.713 5.331 1.00 98.88 112 GLN A CA 1
ATOM 849 C C . GLN A 1 112 ? -10.215 -7.538 4.166 1.00 98.88 112 GLN A C 1
ATOM 851 O O . GLN A 1 112 ? -9.102 -8.044 4.312 1.00 98.88 112 GLN A O 1
ATOM 856 N N . PRO A 1 113 ? -10.848 -7.621 2.975 1.00 97.19 113 PRO A N 1
ATOM 857 C CA . PRO A 1 113 ? -10.298 -8.418 1.877 1.00 97.19 113 PRO A CA 1
ATOM 858 C C . PRO A 1 113 ? -9.032 -7.824 1.248 1.00 97.19 113 PRO A C 1
ATOM 860 O O . PRO A 1 113 ? -8.300 -8.536 0.568 1.00 97.19 113 PRO A O 1
ATOM 863 N N . GLU A 1 114 ? -8.784 -6.520 1.394 1.00 96.81 114 GLU A N 1
ATOM 864 C CA . GLU A 1 114 ? -7.541 -5.904 0.915 1.00 96.81 114 GLU A CA 1
ATOM 865 C C . GLU A 1 114 ? -6.387 -6.186 1.877 1.00 96.81 114 GLU A C 1
ATOM 867 O O . GLU A 1 114 ? -5.277 -6.442 1.417 1.00 96.81 114 GLU A O 1
ATOM 872 N N . LEU A 1 115 ? -6.652 -6.203 3.188 1.00 97.94 115 LEU A N 1
ATOM 873 C CA . LEU A 1 115 ? -5.662 -6.577 4.199 1.00 97.94 115 LEU A CA 1
ATOM 874 C C . LEU A 1 115 ? -5.205 -8.033 4.043 1.00 97.94 115 LEU A C 1
ATOM 876 O O . LEU A 1 115 ? -4.010 -8.304 4.079 1.00 97.94 115 LEU A O 1
ATOM 880 N N . VAL A 1 116 ? -6.139 -8.951 3.780 1.00 94.25 116 VAL A N 1
ATOM 881 C CA . VAL A 1 116 ? -5.842 -10.369 3.496 1.00 94.25 116 VAL A CA 1
ATOM 882 C C . VAL A 1 116 ? -4.786 -10.516 2.395 1.00 94.25 116 VAL A C 1
ATOM 884 O O . VAL A 1 116 ? -3.848 -11.297 2.527 1.00 94.25 116 VAL A O 1
ATOM 887 N N . LYS A 1 117 ? -4.875 -9.705 1.334 1.00 82.44 117 LYS A N 1
ATOM 888 C CA . LYS A 1 117 ? -3.978 -9.778 0.169 1.00 82.44 117 LYS A CA 1
ATOM 889 C C . LYS A 1 117 ? -2.551 -9.300 0.438 1.00 82.44 117 LYS A C 1
ATOM 891 O O . LYS A 1 117 ? -1.698 -9.529 -0.411 1.00 82.44 117 LYS A O 1
ATOM 896 N N . VAL A 1 118 ? -2.275 -8.620 1.556 1.00 76.81 118 VAL A N 1
ATOM 897 C CA . VAL A 1 118 ? -0.945 -8.034 1.813 1.00 76.81 118 VAL A CA 1
ATOM 898 C C . VAL A 1 118 ? 0.132 -9.119 1.912 1.00 76.81 118 VAL A C 1
ATOM 900 O O . VAL A 1 118 ? 1.229 -8.945 1.386 1.00 76.81 118 VAL A O 1
ATOM 903 N N . ARG A 1 119 ? -0.188 -10.246 2.558 1.00 81.25 119 ARG A N 1
ATOM 904 C CA . ARG A 1 119 ? 0.703 -11.410 2.720 1.00 81.25 119 ARG A CA 1
ATOM 905 C C . ARG A 1 119 ? -0.017 -12.748 2.529 1.00 81.25 119 ARG A C 1
ATOM 907 O O . ARG A 1 119 ? 0.449 -13.757 3.043 1.00 81.25 119 ARG A O 1
ATOM 914 N N . ASP A 1 120 ? -1.158 -12.743 1.838 1.00 80.00 120 ASP A N 1
ATOM 915 C CA . ASP A 1 120 ? -2.070 -13.897 1.774 1.00 80.00 120 ASP A CA 1
ATOM 916 C C . ASP A 1 120 ? -2.416 -14.420 3.185 1.00 80.00 120 ASP A C 1
ATOM 918 O O . ASP A 1 120 ? -2.351 -15.606 3.509 1.00 80.00 120 ASP A O 1
ATOM 922 N N . GLN A 1 121 ? -2.702 -13.477 4.087 1.00 90.12 121 GLN A N 1
ATOM 923 C CA . GLN A 1 121 ? -2.975 -13.776 5.487 1.00 90.12 121 GLN A CA 1
ATOM 924 C C . GLN A 1 121 ? -4.306 -14.498 5.626 1.00 90.12 121 GLN A C 1
ATOM 926 O O . GLN A 1 121 ? -5.261 -14.237 4.899 1.00 90.12 121 GLN A O 1
ATOM 931 N N . ARG A 1 122 ? -4.417 -15.346 6.652 1.00 95.88 122 ARG A N 1
ATOM 932 C CA . ARG A 1 122 ? -5.697 -15.965 6.998 1.00 95.88 122 ARG A CA 1
ATOM 933 C C . ARG A 1 122 ? -6.754 -14.886 7.245 1.00 95.88 122 ARG A C 1
ATOM 935 O O . ARG A 1 122 ? -6.603 -14.060 8.145 1.00 95.88 122 ARG A O 1
ATOM 942 N N . ASP A 1 123 ? -7.853 -14.953 6.500 1.00 98.25 123 ASP A N 1
ATOM 943 C CA . ASP A 1 123 ? -9.013 -14.097 6.727 1.00 98.25 123 ASP A CA 1
ATOM 944 C C . ASP A 1 123 ? -9.771 -14.556 7.980 1.00 98.25 123 ASP A C 1
ATOM 946 O O . ASP A 1 123 ? -10.292 -15.673 8.046 1.00 98.25 123 ASP A O 1
ATOM 950 N N . ARG A 1 124 ? -9.818 -13.700 9.002 1.00 98.56 124 ARG A N 1
ATOM 951 C CA . ARG A 1 124 ? -10.593 -13.931 10.232 1.00 98.56 124 ARG A CA 1
ATOM 952 C C . ARG A 1 124 ? -11.894 -13.122 10.261 1.00 98.56 124 ARG A C 1
ATOM 954 O O . ARG A 1 124 ? -12.645 -13.210 11.236 1.00 98.56 124 ARG A O 1
ATOM 961 N N . GLY A 1 125 ? -12.169 -12.383 9.189 1.00 98.62 125 GLY A N 1
ATOM 962 C CA . GLY A 1 125 ? -13.405 -11.667 8.936 1.00 98.62 125 GLY A CA 1
ATOM 963 C C . GLY A 1 125 ? -13.579 -10.373 9.727 1.00 98.62 125 GLY A C 1
ATOM 964 O O . GLY A 1 125 ? -12.748 -9.949 10.532 1.00 98.62 125 GLY A O 1
ATOM 965 N N . VAL A 1 126 ? -14.730 -9.748 9.485 1.00 98.81 126 VAL A N 1
ATOM 966 C CA . VAL A 1 126 ? -15.201 -8.588 10.245 1.00 98.81 126 VAL A CA 1
ATOM 967 C C . VAL A 1 126 ? -15.901 -9.064 11.516 1.00 98.81 126 VAL A C 1
ATOM 969 O O . VAL A 1 126 ? -16.752 -9.955 11.443 1.00 98.81 126 VAL A O 1
ATOM 972 N N . LYS A 1 127 ? -15.606 -8.457 12.669 1.00 98.69 127 LYS A N 1
ATOM 973 C CA . LYS A 1 127 ? -16.100 -8.864 13.997 1.00 98.69 127 LYS A CA 1
ATOM 974 C C . LYS A 1 127 ? -16.714 -7.706 14.775 1.00 98.69 127 LYS A C 1
ATOM 976 O O . LYS A 1 127 ? -16.382 -6.548 14.554 1.00 98.69 127 LYS A O 1
ATOM 981 N N . VAL A 1 128 ? -17.607 -8.029 15.708 1.00 98.69 128 VAL A N 1
ATOM 982 C CA . VAL A 1 128 ? -18.206 -7.042 16.617 1.00 98.69 128 VAL A CA 1
ATOM 983 C C . VAL A 1 128 ? -17.446 -7.048 17.937 1.00 98.69 128 VAL A C 1
ATOM 985 O O . VAL A 1 128 ? -17.288 -8.110 18.535 1.00 98.69 128 VAL A O 1
ATOM 988 N N . ALA A 1 129 ? -17.002 -5.880 18.397 1.00 98.00 129 ALA A N 1
ATOM 989 C CA . ALA A 1 129 ? -16.388 -5.711 19.711 1.00 98.00 129 ALA A CA 1
ATOM 990 C C . ALA A 1 129 ? -16.731 -4.349 20.322 1.00 98.00 129 ALA A C 1
ATOM 992 O O . ALA A 1 129 ? -16.894 -3.349 19.626 1.00 98.00 129 ALA A O 1
ATOM 993 N N . ASN A 1 130 ? -16.790 -4.303 21.653 1.00 98.12 130 ASN A N 1
ATOM 994 C CA . ASN A 1 130 ? -17.138 -3.102 22.412 1.00 98.12 130 ASN A CA 1
ATOM 995 C C . ASN A 1 130 ? -15.907 -2.240 22.766 1.00 98.12 130 ASN A C 1
ATOM 997 O O . ASN A 1 130 ? -15.758 -1.768 23.898 1.00 98.12 130 ASN A O 1
ATOM 1001 N N . PHE A 1 131 ? -14.983 -2.067 21.817 1.00 98.62 131 PHE A N 1
ATOM 1002 C CA . PHE A 1 131 ? -13.793 -1.242 22.025 1.00 98.62 131 PHE A CA 1
ATOM 1003 C C . PHE A 1 131 ? -14.174 0.232 22.138 1.00 98.62 131 PHE A C 1
ATOM 1005 O O . PHE A 1 131 ? -14.961 0.744 21.343 1.00 98.62 131 PHE A O 1
ATOM 1012 N N . GLN A 1 132 ? -13.597 0.929 23.119 1.00 98.69 132 GLN A N 1
ATOM 1013 C CA . GLN A 1 132 ? -13.985 2.304 23.436 1.00 98.69 132 GLN A CA 1
ATOM 1014 C C . GLN A 1 132 ? -13.867 3.245 22.230 1.00 98.69 132 GLN A C 1
ATOM 1016 O O . GLN A 1 132 ? -14.792 4.002 21.961 1.00 98.69 132 GLN A O 1
ATOM 1021 N N . VAL A 1 133 ? -12.778 3.142 21.466 1.00 98.56 133 VAL A N 1
ATOM 1022 C CA . VAL A 1 133 ? -12.553 3.962 20.263 1.00 98.56 133 VAL A CA 1
ATOM 1023 C C . VAL A 1 133 ? -13.569 3.723 19.147 1.00 98.56 133 VAL A C 1
ATOM 1025 O O . VAL A 1 133 ? -13.787 4.611 18.331 1.00 98.56 133 VAL A O 1
ATOM 1028 N N . LEU A 1 134 ? -14.227 2.561 19.126 1.00 98.75 134 LEU A N 1
ATOM 1029 C CA . LEU A 1 134 ? -15.298 2.258 18.173 1.00 98.75 134 LEU A CA 1
ATOM 1030 C C . LEU A 1 134 ? -16.673 2.697 18.679 1.00 98.75 134 LEU A C 1
ATOM 1032 O O . LEU A 1 134 ? -17.536 3.044 17.881 1.00 98.75 134 LEU A O 1
ATOM 1036 N N . ARG A 1 135 ? -16.889 2.643 19.996 1.00 98.62 135 ARG A N 1
ATOM 1037 C CA . ARG A 1 135 ? -18.172 2.974 20.626 1.00 98.62 135 ARG A CA 1
ATOM 1038 C C . ARG A 1 135 ? -18.360 4.476 20.838 1.00 98.62 135 ARG A C 1
ATOM 1040 O O . ARG A 1 135 ? -19.462 4.974 20.636 1.00 98.62 135 ARG A O 1
ATOM 1047 N N . ASP A 1 136 ? -17.316 5.180 21.271 1.00 98.62 136 ASP A N 1
ATOM 1048 C CA . ASP A 1 136 ? -17.417 6.570 21.739 1.00 98.62 136 ASP A CA 1
ATOM 1049 C C . ASP A 1 136 ? -17.086 7.597 20.625 1.00 98.62 136 ASP A C 1
ATOM 1051 O O . ASP A 1 136 ? -17.150 8.816 20.832 1.00 98.62 136 ASP A O 1
ATOM 1055 N N . THR A 1 137 ? -16.738 7.129 19.423 1.00 98.56 137 THR A N 1
ATOM 1056 C CA . THR A 1 137 ? -16.616 7.959 18.217 1.00 98.56 137 THR A CA 1
ATOM 1057 C C . THR A 1 137 ? -17.973 8.130 17.523 1.00 98.56 137 THR A C 1
ATOM 1059 O O . THR A 1 137 ? -18.825 7.247 17.545 1.00 98.56 137 THR A O 1
ATOM 1062 N N . LYS A 1 138 ? -18.213 9.307 16.931 1.00 98.44 138 LYS A N 1
ATOM 1063 C CA . LYS A 1 138 ? -19.523 9.697 16.363 1.00 98.44 138 LYS A CA 1
ATOM 1064 C C . LYS A 1 138 ? -19.700 9.358 14.881 1.00 98.44 138 LYS A C 1
ATOM 1066 O O . LYS A 1 138 ? -20.797 9.499 14.348 1.00 98.44 138 LYS A O 1
ATOM 1071 N N . MET A 1 139 ? -18.623 8.973 14.210 1.00 98.56 139 MET A N 1
ATOM 1072 C CA . MET A 1 139 ? -18.587 8.629 12.792 1.00 98.56 139 MET A CA 1
ATOM 1073 C C . MET A 1 139 ? -18.388 7.115 12.622 1.00 98.56 139 MET A C 1
ATOM 1075 O O . MET A 1 139 ? -18.058 6.432 13.590 1.00 98.56 139 MET A O 1
ATOM 1079 N N . PRO A 1 140 ? -18.558 6.555 11.412 1.00 98.81 140 PRO A N 1
ATOM 1080 C CA . PRO A 1 140 ? -18.228 5.159 11.156 1.00 98.81 140 PRO A CA 1
ATOM 1081 C C . PRO A 1 140 ? -16.772 4.851 11.532 1.00 98.81 140 PRO A C 1
ATOM 1083 O O . PRO A 1 140 ? -15.844 5.483 11.022 1.00 98.81 140 PRO A O 1
ATOM 1086 N N . ALA A 1 141 ? -16.593 3.872 12.418 1.00 98.88 141 ALA A N 1
ATOM 1087 C CA . ALA A 1 141 ? -15.308 3.530 13.010 1.00 98.88 141 ALA A CA 1
ATOM 1088 C C . ALA A 1 141 ? -14.964 2.052 12.797 1.00 98.88 141 ALA A C 1
ATOM 1090 O O . ALA A 1 141 ? -15.811 1.178 13.011 1.00 98.88 141 ALA A O 1
ATOM 1091 N N . ILE A 1 142 ? -13.719 1.781 12.403 1.00 98.94 142 ILE A N 1
ATOM 1092 C CA . ILE A 1 142 ? -13.151 0.430 12.319 1.00 98.94 142 ILE A CA 1
ATOM 1093 C C . ILE A 1 142 ? -11.829 0.349 13.088 1.00 98.94 142 ILE A C 1
ATOM 1095 O O . ILE A 1 142 ? -11.107 1.343 13.195 1.00 98.94 142 ILE A O 1
ATOM 1099 N N . LEU A 1 143 ? -11.497 -0.838 13.592 1.00 98.94 143 LEU A N 1
ATOM 1100 C CA . LEU A 1 143 ? -10.181 -1.158 14.154 1.00 98.94 143 LEU A CA 1
ATOM 1101 C C . LEU A 1 143 ? -9.622 -2.378 13.426 1.00 98.94 143 LEU A C 1
ATOM 1103 O O . LEU A 1 143 ? -10.265 -3.423 13.404 1.00 98.94 143 LEU A O 1
ATOM 1107 N N . CYS A 1 144 ? -8.458 -2.235 12.804 1.00 98.94 144 CYS A N 1
ATOM 1108 C CA . CYS A 1 144 ? -7.814 -3.286 12.022 1.00 98.94 144 CYS A CA 1
ATOM 1109 C C . CYS A 1 144 ? -6.720 -3.949 12.858 1.00 98.94 144 CYS A C 1
ATOM 1111 O O . CYS A 1 144 ? -5.728 -3.301 13.186 1.00 98.94 144 CYS A O 1
ATOM 1113 N N . GLU A 1 145 ? -6.885 -5.234 13.154 1.00 98.81 145 GLU A N 1
ATOM 1114 C CA . GLU A 1 145 ? -5.855 -6.087 13.742 1.00 98.81 145 GLU A CA 1
ATOM 1115 C C . GLU A 1 145 ? -5.098 -6.784 12.612 1.00 98.81 145 GLU A C 1
ATOM 1117 O O . GLU A 1 145 ? -5.589 -7.745 12.016 1.00 98.81 145 GLU A O 1
ATOM 1122 N N . CYS A 1 146 ? -3.920 -6.266 12.269 1.00 98.38 146 CYS A N 1
ATOM 1123 C CA . CYS A 1 146 ? -3.269 -6.556 10.987 1.00 98.38 146 CYS A CA 1
ATOM 1124 C C . CYS A 1 146 ? -2.423 -7.846 10.975 1.00 98.38 146 CYS A C 1
ATOM 1126 O O . CYS A 1 146 ? -1.706 -8.102 10.010 1.00 98.38 146 CYS A O 1
ATOM 1128 N N . GLY A 1 147 ? -2.493 -8.650 12.032 1.00 97.88 147 GLY A N 1
ATOM 1129 C CA . GLY A 1 147 ? -1.724 -9.877 12.268 1.00 97.88 147 GLY A CA 1
ATOM 1130 C C . GLY A 1 147 ? -1.573 -10.114 13.772 1.00 97.88 147 GLY A C 1
ATOM 1131 O O . GLY A 1 147 ? -2.164 -9.369 14.551 1.00 97.88 147 GLY A O 1
ATOM 1132 N N . PHE A 1 148 ? -0.812 -11.127 14.185 1.00 98.12 148 PHE A N 1
ATOM 1133 C CA . PHE A 1 148 ? -0.598 -11.485 15.593 1.00 98.12 148 PHE A CA 1
ATOM 1134 C C . PHE A 1 148 ? 0.877 -11.385 16.004 1.00 98.12 148 PHE A C 1
ATOM 1136 O O . PHE A 1 148 ? 1.756 -11.991 15.392 1.00 98.12 148 PHE A O 1
ATOM 1143 N N . MET A 1 149 ? 1.153 -10.653 17.089 1.00 96.50 149 MET A N 1
ATOM 1144 C CA . MET A 1 149 ? 2.495 -10.528 17.682 1.00 96.50 149 MET A CA 1
ATOM 1145 C C . MET A 1 149 ? 2.934 -11.787 18.445 1.00 96.50 149 MET A C 1
ATOM 1147 O O . MET A 1 149 ? 4.076 -11.873 18.895 1.00 96.50 149 MET A O 1
ATOM 1151 N N . ASP A 1 150 ? 2.012 -12.727 18.638 1.00 94.88 150 ASP A N 1
ATOM 1152 C CA . ASP A 1 150 ? 2.204 -14.015 19.293 1.00 94.88 150 ASP A CA 1
ATOM 1153 C C . ASP A 1 150 ? 1.685 -15.175 18.427 1.00 94.88 150 ASP A C 1
ATOM 1155 O O . ASP A 1 150 ? 1.173 -16.171 18.946 1.00 94.88 150 ASP A O 1
ATOM 1159 N N . ASP A 1 151 ? 1.821 -15.040 17.101 1.00 93.75 151 ASP A N 1
ATOM 1160 C CA . ASP A 1 151 ? 1.548 -16.130 16.167 1.00 93.75 151 ASP A CA 1
ATOM 1161 C C . ASP A 1 151 ? 2.353 -17.372 16.582 1.00 93.75 151 ASP A C 1
ATOM 1163 O O . ASP A 1 151 ? 3.587 -17.340 16.555 1.00 93.75 151 ASP A O 1
ATOM 1167 N N . PRO A 1 152 ? 1.698 -18.498 16.925 1.00 90.56 152 PRO A N 1
ATOM 1168 C CA . PRO A 1 152 ? 2.385 -19.687 17.428 1.00 90.56 152 PRO A CA 1
ATOM 1169 C C . PRO A 1 152 ? 3.369 -20.300 16.421 1.00 90.56 152 PRO A C 1
ATOM 1171 O O . PRO A 1 152 ? 4.205 -21.115 16.802 1.00 90.56 152 PRO A O 1
ATOM 1174 N N . ARG A 1 153 ? 3.282 -19.928 15.137 1.00 90.44 153 ARG A N 1
ATOM 1175 C CA . ARG A 1 153 ? 4.203 -20.371 14.078 1.00 90.44 153 ARG A CA 1
ATOM 1176 C C . ARG A 1 153 ? 5.454 -19.496 13.973 1.00 90.44 153 ARG A C 1
ATOM 1178 O O . ARG A 1 153 ? 6.384 -19.865 13.266 1.00 90.44 153 ARG A O 1
ATOM 1185 N N . GLY A 1 154 ? 5.454 -18.329 14.616 1.00 86.31 154 GLY A N 1
ATOM 1186 C CA . GLY A 1 154 ? 6.524 -17.338 14.533 1.00 86.31 154 GLY A CA 1
ATOM 1187 C C . GLY A 1 154 ? 6.537 -16.499 13.252 1.00 86.31 154 GLY A C 1
ATOM 1188 O O . GLY A 1 154 ? 7.486 -15.755 13.044 1.00 86.31 154 GLY A O 1
ATOM 1189 N N . ILE A 1 155 ? 5.511 -16.599 12.399 1.00 82.50 155 ILE A N 1
ATOM 1190 C CA . ILE A 1 155 ? 5.523 -16.006 11.054 1.00 82.50 155 ILE A CA 1
ATOM 1191 C C . ILE A 1 155 ? 5.096 -14.532 11.080 1.00 82.50 155 ILE A C 1
ATOM 1193 O O . ILE A 1 155 ? 5.809 -13.681 10.559 1.00 82.50 155 ILE A O 1
ATOM 1197 N N . GLU A 1 156 ? 3.948 -14.202 11.676 1.00 90.56 156 GLU A N 1
ATOM 1198 C CA . GLU A 1 156 ? 3.409 -12.832 11.589 1.00 90.56 156 GLU A CA 1
ATOM 1199 C C . GLU A 1 156 ? 4.247 -11.812 12.385 1.00 90.56 156 GLU A C 1
ATOM 1201 O O . GLU A 1 156 ? 4.540 -10.720 11.895 1.00 90.56 156 GLU A O 1
ATOM 1206 N N . GLN A 1 157 ? 4.758 -12.190 13.560 1.00 93.50 157 GLN A N 1
ATOM 1207 C CA . GLN A 1 157 ? 5.669 -11.342 14.343 1.00 93.50 157 GLN A CA 1
ATOM 1208 C C . GLN A 1 157 ? 6.982 -10.991 13.612 1.00 93.50 157 GLN A C 1
ATOM 1210 O O . GLN A 1 157 ? 7.533 -9.914 13.844 1.00 93.50 157 GLN A O 1
ATOM 1215 N N . ALA A 1 158 ? 7.447 -11.843 12.690 1.00 80.50 158 ALA A N 1
ATOM 1216 C CA . ALA A 1 158 ? 8.618 -11.594 11.843 1.00 80.50 158 ALA A CA 1
ATOM 1217 C C . ALA A 1 158 ? 8.378 -10.516 10.770 1.00 80.50 158 ALA A C 1
ATOM 1219 O O . ALA A 1 158 ? 9.322 -10.038 10.141 1.00 80.50 158 ALA A O 1
ATOM 1220 N N . TRP A 1 159 ? 7.122 -10.121 10.540 1.00 86.50 159 TRP A N 1
ATOM 1221 C CA . TRP A 1 159 ? 6.762 -9.068 9.589 1.00 86.50 159 TRP A CA 1
ATOM 1222 C C . TRP A 1 159 ? 6.568 -7.706 10.255 1.00 86.50 159 TRP A C 1
ATOM 1224 O O . TRP A 1 159 ? 6.498 -6.697 9.557 1.00 86.50 159 TRP A O 1
ATOM 1234 N N . MET A 1 160 ? 6.485 -7.639 11.590 1.00 91.94 160 MET A N 1
ATOM 1235 C CA . MET A 1 160 ? 6.100 -6.418 12.311 1.00 91.94 160 MET A CA 1
ATOM 1236 C C . MET A 1 160 ? 6.974 -5.201 11.987 1.00 91.94 160 MET A C 1
ATOM 1238 O O . MET A 1 160 ? 6.453 -4.088 11.943 1.00 91.94 160 MET A O 1
ATOM 1242 N N . LEU A 1 161 ? 8.278 -5.386 11.759 1.00 82.06 161 LEU A N 1
ATOM 1243 C CA . LEU A 1 161 ? 9.208 -4.310 11.382 1.00 82.06 161 LEU A CA 1
ATOM 1244 C C . LEU A 1 161 ? 9.599 -4.345 9.899 1.00 82.06 161 LEU A C 1
ATOM 1246 O O . LEU A 1 161 ? 10.452 -3.567 9.474 1.00 82.06 161 LEU A O 1
ATOM 1250 N N . ASP A 1 162 ? 8.993 -5.226 9.101 1.00 78.25 162 ASP A N 1
ATOM 1251 C CA . ASP A 1 162 ? 9.156 -5.189 7.653 1.00 78.25 162 ASP A CA 1
ATOM 1252 C C . ASP A 1 162 ? 8.365 -4.011 7.075 1.00 78.25 162 ASP A C 1
ATOM 1254 O O . ASP A 1 162 ? 7.132 -3.997 7.034 1.00 78.25 162 ASP A O 1
ATOM 1258 N N . GLU A 1 163 ? 9.096 -3.020 6.577 1.00 75.44 163 GLU A N 1
ATOM 1259 C CA . GLU A 1 163 ? 8.527 -1.822 5.971 1.00 75.44 163 GLU A CA 1
ATOM 1260 C C . GLU A 1 163 ? 7.595 -2.134 4.782 1.00 75.44 163 GLU A C 1
ATOM 1262 O O . GLU A 1 163 ? 6.628 -1.403 4.567 1.00 75.44 163 GLU A O 1
ATOM 1267 N N . ASP A 1 164 ? 7.820 -3.221 4.019 1.00 64.62 164 ASP A N 1
ATOM 1268 C CA . ASP A 1 164 ? 6.866 -3.607 2.958 1.00 64.62 164 ASP A CA 1
ATOM 1269 C C . ASP A 1 164 ? 5.522 -3.983 3.525 1.00 64.62 164 ASP A C 1
ATOM 1271 O O . ASP A 1 164 ? 4.491 -3.614 2.968 1.00 64.62 164 ASP A O 1
ATOM 1275 N N . PHE A 1 165 ? 5.545 -4.748 4.607 1.00 80.00 165 PHE A N 1
ATOM 1276 C CA . PHE A 1 165 ? 4.338 -5.212 5.241 1.00 80.00 165 PHE A CA 1
ATOM 1277 C C . PHE A 1 165 ? 3.573 -4.037 5.853 1.00 80.00 165 PHE A C 1
ATOM 1279 O O . PHE A 1 165 ? 2.390 -3.855 5.567 1.00 80.00 165 PHE A O 1
ATOM 1286 N N . GLN A 1 166 ? 4.269 -3.165 6.587 1.00 87.06 166 GLN A N 1
ATOM 1287 C CA . GLN A 1 166 ? 3.700 -1.931 7.142 1.00 87.06 166 GLN A CA 1
ATOM 1288 C C . GLN A 1 166 ? 3.105 -1.030 6.047 1.00 87.06 166 GLN A C 1
ATOM 1290 O O . GLN A 1 166 ? 1.989 -0.520 6.184 1.00 87.06 166 GLN A O 1
ATOM 1295 N N . ARG A 1 167 ? 3.817 -0.865 4.924 1.00 80.69 167 ARG A N 1
ATOM 1296 C CA . ARG A 1 167 ? 3.324 -0.123 3.758 1.00 80.69 167 ARG A CA 1
ATOM 1297 C C . ARG A 1 167 ? 2.119 -0.798 3.125 1.00 80.69 167 ARG A C 1
ATOM 1299 O O . ARG A 1 167 ? 1.127 -0.129 2.852 1.00 80.69 167 ARG A O 1
ATOM 1306 N N . GLY A 1 168 ? 2.192 -2.106 2.910 1.00 76.06 168 GLY A N 1
ATOM 1307 C CA . GLY A 1 168 ? 1.124 -2.911 2.332 1.00 76.06 168 GLY A CA 1
ATOM 1308 C C . GLY A 1 168 ? -0.170 -2.804 3.133 1.00 76.06 168 GLY A C 1
ATOM 1309 O O . GLY A 1 168 ? -1.223 -2.599 2.537 1.00 76.06 168 GLY A O 1
ATOM 1310 N N . VAL A 1 169 ? -0.085 -2.824 4.466 1.00 94.38 169 VAL A N 1
ATOM 1311 C CA . VAL A 1 169 ? -1.219 -2.592 5.374 1.00 94.38 169 VAL A CA 1
ATOM 1312 C C . VAL A 1 169 ? -1.823 -1.202 5.166 1.00 94.38 169 VAL A C 1
ATOM 1314 O O . VAL A 1 169 ? -3.030 -1.085 4.944 1.00 94.38 169 VAL A O 1
ATOM 1317 N N . GLY A 1 170 ? -1.001 -0.148 5.168 1.00 92.75 170 GLY A N 1
ATOM 1318 C CA . GLY A 1 170 ? -1.482 1.217 4.937 1.00 92.75 170 GLY A CA 1
ATOM 1319 C C . GLY A 1 170 ? -2.169 1.393 3.574 1.00 92.75 170 GLY A C 1
ATOM 1320 O O . GLY A 1 170 ? -3.252 1.977 3.484 1.00 92.75 170 GLY A O 1
ATOM 1321 N N . GLU A 1 171 ? -1.582 0.829 2.516 1.00 88.50 171 GLU A N 1
ATOM 1322 C CA . GLU A 1 171 ? -2.143 0.873 1.162 1.00 88.50 171 GLU A CA 1
ATOM 1323 C C . GLU A 1 171 ? -3.418 0.025 1.027 1.00 88.50 171 GLU A C 1
ATOM 1325 O O . GLU A 1 171 ? -4.377 0.449 0.379 1.00 88.50 171 GLU A O 1
ATOM 1330 N N . ALA A 1 172 ? -3.475 -1.148 1.663 1.00 92.81 172 ALA A N 1
ATOM 1331 C CA . ALA A 1 172 ? -4.647 -2.023 1.675 1.00 92.81 172 ALA A CA 1
ATOM 1332 C C . ALA A 1 172 ? -5.855 -1.357 2.342 1.00 92.81 172 ALA A C 1
ATOM 1334 O O . ALA A 1 172 ? -6.956 -1.354 1.781 1.00 92.81 172 ALA A O 1
ATOM 1335 N N . ILE A 1 173 ? -5.646 -0.716 3.494 1.00 98.88 173 ILE A N 1
ATOM 1336 C CA . ILE A 1 173 ? -6.704 0.038 4.169 1.00 98.88 173 ILE A CA 1
ATOM 1337 C C . ILE A 1 173 ? -7.190 1.187 3.273 1.00 98.88 173 ILE A C 1
ATOM 1339 O O . ILE A 1 173 ? -8.398 1.360 3.100 1.00 98.88 173 ILE A O 1
ATOM 1343 N N . CYS A 1 174 ? -6.282 1.927 2.624 1.00 98.62 174 CYS A N 1
ATOM 1344 C CA . CYS A 1 174 ? -6.663 2.989 1.689 1.00 98.62 174 CYS A CA 1
ATOM 1345 C C . CYS A 1 174 ? -7.450 2.458 0.476 1.00 98.62 174 CYS A C 1
ATOM 1347 O O . CYS A 1 174 ? -8.458 3.055 0.096 1.00 98.62 174 CYS A O 1
ATOM 1349 N N . LYS A 1 175 ? -7.067 1.311 -0.103 1.00 95.69 175 LYS A N 1
ATOM 1350 C CA . LYS A 1 175 ? -7.847 0.642 -1.164 1.00 95.69 175 LYS A CA 1
ATOM 1351 C C . LYS A 1 175 ? -9.260 0.305 -0.689 1.00 95.69 175 LYS A C 1
ATOM 1353 O O . LYS A 1 175 ? -10.221 0.543 -1.423 1.00 95.69 175 LYS A O 1
ATOM 1358 N N . GLY A 1 176 ? -9.404 -0.196 0.538 1.00 98.56 176 GLY A N 1
ATOM 1359 C CA . GLY A 1 176 ? -10.706 -0.438 1.160 1.00 98.56 176 GLY A CA 1
ATOM 1360 C C . GLY A 1 176 ? -11.540 0.838 1.312 1.00 98.56 176 GLY A C 1
ATOM 1361 O O . GLY A 1 176 ? -12.717 0.848 0.950 1.00 98.56 176 GLY A O 1
ATOM 1362 N N . VAL A 1 177 ? -10.923 1.939 1.748 1.00 98.88 177 VAL A N 1
ATOM 1363 C CA . VAL A 1 177 ? -11.562 3.266 1.828 1.00 98.88 177 VAL A CA 1
ATOM 1364 C C . VAL A 1 177 ? -12.010 3.764 0.449 1.00 98.88 177 VAL A C 1
ATOM 1366 O O . VAL A 1 177 ? -13.152 4.193 0.292 1.00 98.88 177 VAL A O 1
ATOM 1369 N N . GLN A 1 178 ? -11.162 3.651 -0.577 1.00 98.50 178 GLN A N 1
ATOM 1370 C CA . GLN A 1 178 ? -11.515 4.036 -1.947 1.00 98.50 178 GLN A CA 1
ATOM 1371 C C . GLN A 1 178 ? -12.708 3.221 -2.463 1.00 98.50 178 GLN A C 1
ATOM 1373 O O . GLN A 1 178 ? -13.668 3.791 -2.982 1.00 98.50 178 GLN A O 1
ATOM 1378 N N . ARG A 1 179 ? -12.717 1.901 -2.229 1.00 97.94 179 ARG A N 1
ATOM 1379 C CA . ARG A 1 179 ? -13.859 1.029 -2.555 1.00 97.94 179 ARG A CA 1
ATOM 1380 C C . ARG A 1 179 ? -15.127 1.409 -1.789 1.00 97.94 179 ARG A C 1
ATOM 1382 O O . ARG A 1 179 ? -16.212 1.309 -2.354 1.00 97.94 179 ARG A O 1
ATOM 1389 N N . TYR A 1 180 ? -15.012 1.822 -0.527 1.00 98.50 180 TYR A N 1
ATOM 1390 C CA . TYR A 1 180 ? -16.148 2.289 0.274 1.00 98.50 180 TYR A CA 1
ATOM 1391 C C . TYR A 1 180 ? -16.788 3.544 -0.334 1.00 98.50 180 TYR A C 1
ATOM 1393 O O . TYR A 1 180 ? -18.010 3.609 -0.445 1.00 98.50 180 TYR A O 1
ATOM 1401 N N . TYR A 1 181 ? -15.974 4.484 -0.817 1.00 98.19 181 TYR A N 1
ATOM 1402 C CA . TYR A 1 181 ? -16.448 5.686 -1.510 1.00 98.19 181 TYR A CA 1
ATOM 1403 C C . TYR A 1 181 ? -16.780 5.479 -2.998 1.00 98.19 181 TYR A C 1
ATOM 1405 O O . TYR A 1 181 ? -17.207 6.425 -3.657 1.00 98.19 181 TYR A O 1
ATOM 1413 N N . GLY A 1 182 ? -16.577 4.279 -3.554 1.00 96.75 182 GLY A N 1
ATOM 1414 C CA . GLY A 1 182 ? -16.740 4.026 -4.990 1.00 96.75 182 GLY A CA 1
ATOM 1415 C C . GLY A 1 182 ? -15.735 4.783 -5.870 1.00 96.75 182 GLY A C 1
ATOM 1416 O O . GLY A 1 182 ? -16.006 5.031 -7.042 1.00 96.75 182 GLY A O 1
ATOM 1417 N N . ALA A 1 183 ? -14.587 5.171 -5.312 1.00 94.00 183 ALA A N 1
ATOM 1418 C CA . ALA A 1 183 ? -13.541 5.916 -6.000 1.00 94.00 183 ALA A CA 1
ATOM 1419 C C . ALA A 1 183 ? -12.414 4.982 -6.488 1.00 94.00 183 ALA A C 1
ATOM 1421 O O . ALA A 1 183 ? -12.111 3.980 -5.834 1.00 94.00 183 ALA A O 1
ATOM 1422 N N . PRO A 1 184 ? -11.751 5.289 -7.620 1.00 87.94 184 PRO A N 1
ATOM 1423 C CA . PRO A 1 184 ? -10.577 4.541 -8.055 1.00 87.94 184 PRO A CA 1
ATOM 1424 C C . PRO A 1 184 ? -9.393 4.818 -7.125 1.00 87.94 184 PRO A C 1
ATOM 1426 O O . PRO A 1 184 ? -9.147 5.960 -6.736 1.00 87.94 184 PRO A O 1
ATOM 1429 N N . TYR A 1 185 ? -8.627 3.785 -6.791 1.00 86.06 185 TYR A N 1
ATOM 1430 C CA . TYR A 1 185 ? -7.400 3.945 -6.018 1.00 86.06 185 TYR A CA 1
ATOM 1431 C C . TYR A 1 185 ? -6.247 4.432 -6.906 1.00 86.06 185 TYR A C 1
ATOM 1433 O O . TYR A 1 185 ? -5.967 3.861 -7.961 1.00 86.06 185 TYR A O 1
ATOM 1441 N N . LYS A 1 186 ? -5.576 5.497 -6.465 1.00 80.81 186 LYS A N 1
ATOM 1442 C CA . LYS A 1 186 ? -4.380 6.053 -7.096 1.00 80.81 186 LYS A CA 1
ATOM 1443 C C . LYS A 1 186 ? -3.152 5.316 -6.570 1.00 80.81 186 LYS A C 1
ATOM 1445 O O . LYS A 1 186 ? -2.815 5.431 -5.388 1.00 80.81 186 LYS A O 1
ATOM 1450 N N . GLU A 1 187 ? -2.489 4.579 -7.456 1.00 76.44 187 GLU A N 1
ATOM 1451 C CA . GLU A 1 187 ? -1.239 3.874 -7.155 1.00 76.44 187 GLU A CA 1
ATOM 1452 C C . GLU A 1 187 ? -0.137 4.861 -6.730 1.00 76.44 187 GLU A C 1
ATOM 1454 O O . GLU A 1 187 ? -0.068 5.962 -7.298 1.00 76.44 187 GLU A O 1
ATOM 1459 N N . PRO A 1 188 ? 0.734 4.492 -5.767 1.00 63.94 188 PRO A N 1
ATOM 1460 C CA . PRO A 1 188 ? 1.924 5.272 -5.460 1.00 63.94 188 PRO A CA 1
ATOM 1461 C C . PRO A 1 188 ? 2.744 5.456 -6.736 1.00 63.94 188 PRO A C 1
ATOM 1463 O O . PRO A 1 188 ? 3.146 4.493 -7.388 1.00 63.94 188 PRO A O 1
ATOM 1466 N N . GLN A 1 189 ? 2.966 6.712 -7.108 1.00 54.19 189 GLN A N 1
ATOM 1467 C CA . GLN A 1 189 ? 3.959 7.035 -8.119 1.00 54.19 189 GLN A CA 1
ATOM 1468 C C . GLN A 1 189 ? 5.325 7.049 -7.429 1.00 54.19 189 GLN A C 1
ATOM 1470 O O . GLN A 1 189 ? 5.393 7.409 -6.251 1.00 54.19 189 GLN A O 1
ATOM 1475 N N . PRO A 1 190 ? 6.411 6.659 -8.110 1.00 49.00 190 PRO A N 1
ATOM 1476 C CA . PRO A 1 190 ? 7.736 6.881 -7.558 1.00 49.00 190 PRO A CA 1
ATOM 1477 C C . PRO A 1 190 ? 7.893 8.386 -7.300 1.00 49.00 190 PRO A C 1
ATOM 1479 O O . PRO A 1 190 ? 7.584 9.192 -8.179 1.00 49.00 190 PRO A O 1
ATOM 1482 N N . GLU A 1 191 ? 8.314 8.765 -6.094 1.00 46.09 191 GLU A N 1
ATOM 1483 C CA . GLU A 1 191 ? 8.772 10.130 -5.843 1.00 46.09 191 GLU A CA 1
ATOM 1484 C C . GLU A 1 191 ? 10.100 10.283 -6.581 1.00 46.09 191 GLU A C 1
ATOM 1486 O O . GLU A 1 191 ? 11.096 9.660 -6.220 1.00 46.09 191 GLU A O 1
ATOM 1491 N N . TRP A 1 192 ? 10.071 11.024 -7.683 1.00 51.22 192 TRP A N 1
ATOM 1492 C CA . TRP A 1 192 ? 11.256 11.378 -8.450 1.00 51.22 192 TRP A CA 1
ATOM 1493 C C . TRP A 1 192 ? 11.673 12.779 -8.026 1.00 51.22 192 TRP A C 1
ATOM 1495 O O . TRP A 1 192 ? 10.837 13.686 -8.004 1.00 51.22 192 TRP A O 1
ATOM 1505 N N . SER A 1 193 ? 12.949 12.969 -7.707 1.00 53.09 193 SER A N 1
ATOM 1506 C CA . SER A 1 193 ? 13.490 14.314 -7.507 1.00 53.09 193 SER A CA 1
ATOM 1507 C C . SER A 1 193 ? 13.372 15.135 -8.798 1.00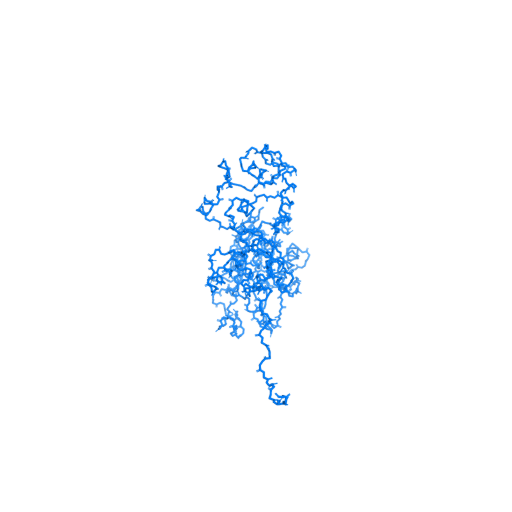 53.09 193 SER A C 1
ATOM 1509 O O . SER A 1 193 ? 13.401 14.587 -9.903 1.00 53.09 193 SER A O 1
ATOM 1511 N N . GLU A 1 194 ? 13.277 16.463 -8.685 1.00 56.09 194 GLU A N 1
ATOM 1512 C CA . GLU A 1 194 ? 13.302 17.347 -9.863 1.00 56.09 194 GLU A CA 1
ATOM 1513 C C . GLU A 1 194 ? 14.544 17.108 -10.734 1.00 56.09 194 GLU A C 1
ATOM 1515 O O . GLU A 1 194 ? 14.477 17.203 -11.958 1.00 56.09 194 GLU A O 1
ATOM 1520 N N . GLU A 1 195 ? 15.671 16.737 -10.125 1.00 59.94 195 GLU A N 1
ATOM 1521 C CA . GLU A 1 195 ? 16.902 16.396 -10.835 1.00 59.94 195 GLU A CA 1
ATOM 1522 C C . GLU A 1 195 ? 16.763 15.110 -11.667 1.00 59.94 195 GLU A C 1
ATOM 1524 O O . GLU A 1 195 ? 17.144 15.089 -12.841 1.00 59.94 195 GLU A O 1
ATOM 1529 N N . GLU A 1 196 ? 16.180 14.049 -11.101 1.00 56.75 196 GLU A N 1
ATOM 1530 C CA . GLU A 1 196 ? 15.900 12.804 -11.828 1.00 56.75 196 GLU A CA 1
ATOM 1531 C C . GLU A 1 196 ? 14.900 13.033 -12.957 1.00 56.75 196 GLU A C 1
ATOM 1533 O O . GLU A 1 196 ? 15.115 12.552 -14.071 1.00 56.75 196 GLU A O 1
ATOM 1538 N N . LEU A 1 197 ? 13.848 13.818 -12.703 1.00 57.94 197 LEU A N 1
ATOM 1539 C CA . LEU A 1 197 ? 12.898 14.229 -13.733 1.00 57.94 197 LEU A CA 1
ATOM 1540 C C . LEU A 1 197 ? 13.627 14.959 -14.863 1.00 57.94 197 LEU A C 1
ATOM 1542 O O . LEU A 1 197 ? 13.510 14.571 -16.021 1.00 57.94 197 LEU A O 1
ATOM 1546 N N . ASN A 1 198 ? 14.459 15.951 -14.551 1.00 63.31 198 ASN A N 1
ATOM 1547 C CA . ASN A 1 198 ? 15.179 16.733 -15.556 1.00 63.31 198 ASN A CA 1
ATOM 1548 C C . ASN A 1 198 ? 16.163 15.904 -16.398 1.00 63.31 198 ASN A C 1
ATOM 1550 O O . ASN A 1 198 ? 16.268 16.149 -17.603 1.00 63.31 198 ASN A O 1
ATOM 1554 N N . LYS A 1 199 ? 16.827 14.898 -15.813 1.00 60.34 199 LYS A N 1
ATOM 1555 C CA . LYS A 1 199 ? 17.702 13.962 -16.548 1.00 60.34 199 LYS A CA 1
ATOM 1556 C C . LYS A 1 199 ? 16.912 12.990 -17.434 1.00 60.34 199 LYS A C 1
ATOM 1558 O O . LYS A 1 199 ? 17.355 12.670 -18.533 1.00 60.34 199 LYS A O 1
ATOM 1563 N N . LEU A 1 200 ? 15.734 12.552 -16.988 1.00 58.06 200 LEU A N 1
ATOM 1564 C CA . LEU A 1 200 ? 14.880 11.573 -17.682 1.00 58.06 200 LEU A CA 1
ATOM 1565 C C . LEU A 1 200 ? 13.915 12.200 -18.704 1.00 58.06 200 LEU A C 1
ATOM 1567 O O . LEU A 1 200 ? 13.278 11.488 -19.481 1.00 58.06 200 LEU A O 1
ATOM 1571 N N . ASN A 1 201 ? 13.798 13.528 -18.707 1.00 61.66 201 ASN A N 1
ATOM 1572 C CA . ASN A 1 201 ? 12.797 14.257 -19.475 1.00 61.66 201 ASN A CA 1
ATOM 1573 C C . ASN A 1 201 ? 13.148 14.476 -20.946 1.00 61.66 201 ASN A C 1
ATOM 1575 O O . ASN A 1 201 ? 12.340 15.076 -21.634 1.00 61.66 201 ASN A O 1
ATOM 1579 N N . SER A 1 202 ? 14.292 14.046 -21.470 1.00 67.06 202 SER A N 1
ATOM 1580 C CA . SER A 1 202 ? 14.635 14.354 -22.868 1.00 67.06 202 SER A CA 1
ATOM 1581 C C . SER A 1 202 ? 14.204 13.233 -23.812 1.00 67.06 202 SER A C 1
ATOM 1583 O O . SER A 1 202 ? 14.734 12.130 -23.758 1.00 67.06 202 SER A O 1
ATOM 1585 N N . ALA A 1 203 ? 13.253 13.529 -24.695 1.00 74.00 203 ALA A N 1
ATOM 1586 C CA . ALA A 1 203 ? 12.886 12.695 -25.838 1.00 74.00 203 ALA A CA 1
ATOM 1587 C C . ALA A 1 203 ? 13.261 13.411 -27.157 1.00 74.00 203 ALA A C 1
ATOM 1589 O O . ALA A 1 203 ? 13.590 14.607 -27.135 1.00 74.00 203 ALA A O 1
ATOM 1590 N N . PRO A 1 204 ? 13.243 12.716 -28.314 1.00 75.19 204 PRO A N 1
ATOM 1591 C CA . PRO A 1 204 ? 13.547 13.332 -29.605 1.00 75.19 204 PRO A CA 1
ATOM 1592 C C . PRO A 1 204 ? 12.771 14.635 -29.841 1.00 75.19 204 PRO A C 1
ATOM 1594 O O . PRO A 1 204 ? 11.651 14.812 -29.359 1.00 75.19 204 PRO A O 1
ATOM 1597 N N . ASN A 1 205 ? 13.373 15.560 -30.591 1.00 74.31 205 ASN A N 1
ATOM 1598 C CA . ASN A 1 205 ? 12.779 16.857 -30.948 1.00 74.31 205 ASN A CA 1
ATOM 1599 C C . ASN A 1 205 ? 12.422 17.761 -29.746 1.00 74.31 205 ASN A C 1
ATOM 1601 O O . ASN A 1 205 ? 11.566 18.646 -29.849 1.00 74.31 205 ASN A O 1
ATOM 1605 N N . GLY A 1 206 ? 13.087 17.559 -28.602 1.00 75.81 206 GLY A N 1
ATOM 1606 C CA . GLY A 1 206 ? 12.915 18.375 -27.396 1.00 75.81 206 GLY A CA 1
ATOM 1607 C C . GLY A 1 206 ? 11.616 18.099 -26.636 1.00 75.81 206 GLY A C 1
ATOM 1608 O O . GLY A 1 206 ? 11.202 18.926 -25.822 1.00 75.81 206 GLY A O 1
ATOM 1609 N N . ALA A 1 207 ? 10.953 16.972 -26.908 1.00 82.12 207 ALA A N 1
ATOM 1610 C CA . ALA A 1 207 ? 9.790 16.539 -26.145 1.00 82.12 207 ALA A CA 1
ATOM 1611 C C . ALA A 1 207 ? 10.185 16.196 -24.699 1.00 82.12 207 ALA A C 1
ATOM 1613 O O . ALA A 1 207 ? 11.276 15.676 -24.455 1.00 82.12 207 ALA A O 1
ATOM 1614 N N . ARG A 1 208 ? 9.292 16.496 -23.746 1.00 80.12 208 ARG A N 1
ATOM 1615 C CA . ARG A 1 208 ? 9.503 16.242 -22.316 1.00 80.12 208 ARG A CA 1
ATOM 1616 C C . ARG A 1 208 ? 8.294 15.623 -21.642 1.00 80.12 208 ARG A C 1
ATOM 1618 O O . ARG A 1 208 ? 7.163 15.992 -21.953 1.00 80.12 208 ARG A O 1
ATOM 1625 N N . PHE A 1 209 ? 8.539 14.752 -20.665 1.00 73.56 209 PHE A N 1
ATOM 1626 C CA . PHE A 1 209 ? 7.478 14.278 -19.788 1.00 73.56 209 PHE A CA 1
ATOM 1627 C C . PHE A 1 209 ? 7.085 15.394 -18.823 1.00 73.56 209 PHE A C 1
ATOM 1629 O O . PHE A 1 209 ? 7.828 15.747 -17.914 1.00 73.56 209 PHE A O 1
ATOM 1636 N N . SER A 1 210 ? 5.912 15.975 -19.040 1.00 68.62 210 SER A N 1
ATOM 1637 C CA . SER A 1 210 ? 5.362 17.025 -18.170 1.00 68.62 210 SER A CA 1
ATOM 1638 C C . SER A 1 210 ? 4.053 16.613 -17.496 1.00 68.62 210 SER A C 1
ATOM 1640 O O . SER A 1 210 ? 3.590 17.280 -16.574 1.00 68.62 210 SER A O 1
ATOM 1642 N N . ARG A 1 211 ? 3.441 15.516 -17.957 1.00 71.88 211 ARG A N 1
ATOM 1643 C CA . ARG A 1 211 ? 2.118 15.048 -17.537 1.00 71.88 211 ARG A CA 1
ATOM 1644 C C . ARG A 1 211 ? 1.881 13.610 -17.991 1.00 71.88 211 ARG A C 1
ATOM 1646 O O . ARG A 1 211 ? 2.451 13.170 -18.985 1.00 71.88 211 ARG A O 1
ATOM 1653 N N . THR A 1 212 ? 0.971 12.915 -17.312 1.00 78.38 212 THR A N 1
ATOM 1654 C CA . THR A 1 212 ? 0.453 11.625 -17.788 1.00 78.38 212 THR A CA 1
ATOM 1655 C C . THR A 1 212 ? -0.392 11.829 -19.044 1.00 78.38 212 THR A C 1
ATOM 1657 O O . THR A 1 212 ? -1.377 12.569 -18.997 1.00 78.38 212 THR A O 1
ATOM 1660 N N . LEU A 1 213 ? -0.037 11.159 -20.142 1.00 85.25 213 LEU A N 1
ATOM 1661 C CA . LEU A 1 213 ? -0.791 11.216 -21.400 1.00 85.25 213 LEU A CA 1
ATOM 1662 C C . LEU A 1 213 ? -1.893 10.162 -21.419 1.00 85.25 213 LEU A C 1
ATOM 1664 O O . LEU A 1 213 ? -1.669 9.033 -20.986 1.00 85.25 213 LEU A O 1
ATOM 1668 N N . LYS A 1 214 ? -3.070 10.518 -21.936 1.00 87.69 214 LYS A N 1
ATOM 1669 C CA . LYS A 1 214 ? -4.227 9.617 -22.044 1.00 87.69 214 LYS A CA 1
ATOM 1670 C C . LYS A 1 214 ? -5.182 10.058 -23.147 1.00 87.69 214 LYS A C 1
ATOM 1672 O O . LYS A 1 214 ? -5.073 11.180 -23.648 1.00 87.69 214 LYS A O 1
ATOM 1677 N N . ARG A 1 215 ? -6.159 9.202 -23.467 1.00 88.81 215 ARG A N 1
ATOM 1678 C CA . ARG A 1 215 ? -7.149 9.473 -24.517 1.00 88.81 215 ARG A CA 1
ATOM 1679 C C . ARG A 1 215 ? -7.815 10.844 -24.369 1.00 88.81 215 ARG A C 1
ATOM 1681 O O . ARG A 1 215 ? -8.280 11.203 -23.287 1.00 88.81 215 ARG A O 1
ATOM 1688 N N . GLY A 1 216 ? -7.909 11.561 -25.488 1.00 86.25 216 GLY A N 1
ATOM 1689 C CA . GLY A 1 216 ? -8.566 12.866 -25.599 1.00 86.25 216 GLY A CA 1
ATOM 1690 C C . GLY A 1 216 ? -7.640 14.061 -25.366 1.00 86.25 216 GLY A C 1
ATOM 1691 O O . GLY A 1 216 ? -8.085 15.199 -25.498 1.00 86.25 216 GLY A O 1
ATOM 1692 N N . MET A 1 217 ? -6.367 13.828 -25.035 1.00 87.69 217 MET A N 1
ATOM 1693 C CA . MET A 1 217 ? -5.357 14.885 -25.016 1.00 87.69 217 MET A CA 1
ATOM 1694 C C . MET A 1 217 ? -4.925 15.257 -26.438 1.00 87.69 217 MET A C 1
ATOM 1696 O O . MET A 1 217 ? -4.810 14.384 -27.292 1.00 87.69 217 MET A O 1
ATOM 1700 N N . LYS A 1 218 ? -4.666 16.548 -26.671 1.00 89.94 218 LYS A N 1
ATOM 1701 C CA . LYS A 1 218 ? -4.265 17.105 -27.972 1.00 89.94 218 LYS A CA 1
ATOM 1702 C C . LYS A 1 218 ? -3.104 18.094 -27.826 1.00 89.94 218 LYS A C 1
ATOM 1704 O O . LYS A 1 218 ? -2.879 18.593 -26.719 1.00 89.94 218 LYS A O 1
ATOM 1709 N N . ASN A 1 219 ? -2.462 18.427 -28.950 1.00 81.44 219 ASN A N 1
ATOM 1710 C CA . ASN A 1 219 ? -1.464 19.492 -29.129 1.00 81.44 219 ASN A CA 1
ATOM 1711 C C . ASN A 1 219 ? -0.299 19.382 -28.135 1.00 81.44 219 ASN A C 1
ATOM 1713 O O . ASN A 1 219 ? -0.253 20.069 -27.109 1.00 81.44 219 ASN A O 1
ATOM 1717 N N . GLY A 1 220 ? 0.631 18.477 -28.419 1.00 82.88 220 GLY A N 1
ATOM 1718 C CA . GLY A 1 220 ? 1.710 18.137 -27.508 1.00 82.88 220 GLY A CA 1
ATOM 1719 C C . GLY A 1 220 ? 2.844 17.384 -28.192 1.00 82.88 220 GLY A C 1
ATOM 1720 O O . GLY A 1 220 ? 2.661 16.281 -28.707 1.00 82.88 220 GLY A O 1
ATOM 1721 N N . LYS A 1 221 ? 4.056 17.950 -28.120 1.00 87.75 221 LYS A N 1
ATOM 1722 C CA . LYS A 1 221 ? 5.294 17.285 -28.570 1.00 87.75 221 LYS A CA 1
ATOM 1723 C C . LYS A 1 221 ? 5.532 15.951 -27.852 1.00 87.75 221 LYS A C 1
ATOM 1725 O O . LYS A 1 221 ? 6.176 15.063 -28.398 1.00 87.75 221 LYS A O 1
ATOM 1730 N N . ASP A 1 222 ? 5.008 15.821 -26.636 1.00 87.25 222 ASP A N 1
ATOM 1731 C CA . ASP A 1 222 ? 4.983 14.591 -25.848 1.00 87.25 222 ASP A CA 1
ATOM 1732 C C . ASP A 1 222 ? 4.147 13.487 -26.519 1.00 87.25 222 ASP A C 1
ATOM 1734 O O . ASP A 1 222 ? 4.611 12.353 -26.642 1.00 87.25 222 ASP A O 1
ATOM 1738 N N . ILE A 1 223 ? 2.966 13.830 -27.039 1.00 91.25 223 ILE A N 1
ATOM 1739 C CA . ILE A 1 223 ? 2.100 12.918 -27.800 1.00 91.25 223 ILE A CA 1
ATOM 1740 C C . ILE A 1 223 ? 2.764 12.534 -29.127 1.00 91.25 223 ILE A C 1
ATOM 1742 O O . ILE A 1 223 ? 2.838 11.345 -29.443 1.00 91.25 223 ILE A O 1
ATOM 1746 N N . ALA A 1 224 ? 3.316 13.504 -29.864 1.00 92.00 224 ALA A N 1
ATOM 1747 C CA . ALA A 1 224 ? 4.020 13.226 -31.118 1.00 92.00 224 ALA A CA 1
ATOM 1748 C C . ALA A 1 224 ? 5.212 12.272 -30.929 1.00 92.00 224 ALA A C 1
ATOM 1750 O O . ALA A 1 224 ? 5.412 11.358 -31.734 1.00 92.00 224 ALA A O 1
ATOM 1751 N N . ALA A 1 225 ? 5.989 12.449 -29.856 1.00 90.62 225 ALA A N 1
ATOM 1752 C CA . ALA A 1 225 ? 7.109 11.568 -29.536 1.00 90.62 225 ALA A CA 1
ATOM 1753 C C . ALA A 1 225 ? 6.642 10.127 -29.279 1.00 90.62 225 ALA A C 1
ATOM 1755 O O . ALA A 1 225 ? 7.241 9.188 -29.802 1.00 90.62 225 ALA A O 1
ATOM 1756 N N . VAL A 1 226 ? 5.548 9.947 -28.530 1.00 91.44 226 VAL A N 1
ATOM 1757 C CA . VAL A 1 226 ? 4.957 8.623 -28.272 1.00 91.44 226 VAL A CA 1
ATOM 1758 C C . VAL A 1 226 ? 4.423 7.990 -29.556 1.00 91.44 226 VAL A C 1
ATOM 1760 O O . VAL A 1 226 ? 4.728 6.830 -29.819 1.00 91.44 226 VAL A O 1
ATOM 1763 N N . GLN A 1 227 ? 3.683 8.734 -30.383 1.00 94.06 227 GLN A N 1
ATOM 1764 C CA . GLN A 1 227 ? 3.169 8.233 -31.666 1.00 94.06 227 GLN A CA 1
ATOM 1765 C C . GLN A 1 227 ? 4.305 7.778 -32.591 1.00 94.06 227 GLN A C 1
ATOM 1767 O O . GLN A 1 227 ? 4.233 6.705 -33.187 1.00 94.06 227 GLN A O 1
ATOM 1772 N N . THR A 1 228 ? 5.383 8.564 -32.652 1.00 92.88 228 THR A N 1
ATOM 1773 C CA . THR A 1 228 ? 6.587 8.227 -33.424 1.00 92.88 228 THR A CA 1
ATOM 1774 C C . THR A 1 228 ? 7.257 6.963 -32.887 1.00 92.88 228 THR A C 1
ATOM 1776 O O . THR A 1 228 ? 7.627 6.089 -33.665 1.00 92.88 228 THR A O 1
ATOM 1779 N N . TYR A 1 229 ? 7.400 6.850 -31.563 1.00 91.62 229 TYR A N 1
ATOM 1780 C CA . TYR A 1 229 ? 8.033 5.700 -30.919 1.00 91.62 229 TYR A CA 1
ATOM 1781 C C . TYR A 1 229 ? 7.250 4.399 -31.128 1.00 91.62 229 TYR A C 1
ATOM 1783 O O . TYR A 1 229 ? 7.853 3.365 -31.408 1.00 91.62 229 TYR A O 1
ATOM 1791 N N . LEU A 1 230 ? 5.921 4.443 -30.981 1.00 92.56 230 LEU A N 1
ATOM 1792 C CA . LEU A 1 230 ? 5.064 3.270 -31.167 1.00 92.56 230 LEU A CA 1
ATOM 1793 C C . LEU A 1 230 ? 5.096 2.770 -32.620 1.00 92.56 230 LEU A C 1
ATOM 1795 O O . LEU A 1 230 ? 4.986 1.567 -32.845 1.00 92.56 230 LEU A O 1
ATOM 1799 N N . GLY A 1 231 ? 5.312 3.674 -33.583 1.00 90.50 231 GLY A N 1
ATOM 1800 C CA . GLY A 1 231 ? 5.380 3.348 -35.005 1.00 90.50 231 GLY A CA 1
ATOM 1801 C C . GLY A 1 231 ? 4.013 2.981 -35.591 1.00 90.50 231 GLY A C 1
ATOM 1802 O O . GLY A 1 231 ? 3.058 2.693 -34.877 1.00 90.50 231 GLY A O 1
ATOM 1803 N N . GLY A 1 232 ? 3.881 3.048 -36.919 1.00 90.56 232 GLY A N 1
ATOM 1804 C CA . GLY A 1 232 ? 2.630 2.694 -37.612 1.00 90.56 232 GLY A CA 1
ATOM 1805 C C . GLY A 1 232 ? 1.437 3.628 -37.344 1.00 90.56 232 GLY A C 1
ATOM 1806 O O . GLY A 1 232 ? 0.330 3.348 -37.796 1.00 90.56 232 GLY A O 1
ATOM 1807 N N . LEU A 1 233 ? 1.650 4.741 -36.638 1.00 92.19 233 LEU A N 1
ATOM 1808 C CA . LEU A 1 233 ? 0.636 5.743 -36.323 1.00 92.19 233 LEU A CA 1
ATOM 1809 C C . LEU A 1 233 ? 0.864 7.025 -37.124 1.00 92.19 233 LEU A C 1
ATOM 1811 O O . LEU A 1 233 ? 1.997 7.410 -37.418 1.00 92.19 233 LEU A O 1
ATOM 1815 N N . LYS A 1 234 ? -0.228 7.739 -37.408 1.00 93.12 234 LYS A N 1
ATOM 1816 C CA . LYS A 1 234 ? -0.144 9.141 -37.813 1.00 93.12 234 LYS A CA 1
ATOM 1817 C C . LYS A 1 234 ? 0.358 9.963 -36.622 1.00 93.12 234 LYS A C 1
ATOM 1819 O O . LYS A 1 234 ? -0.180 9.843 -35.527 1.00 93.12 234 LYS A O 1
ATOM 1824 N N . VAL A 1 235 ? 1.363 10.803 -36.851 1.00 94.12 235 VAL A N 1
ATOM 1825 C CA . VAL A 1 235 ? 1.864 11.759 -35.855 1.00 94.12 235 VAL A CA 1
ATOM 1826 C C . VAL A 1 235 ? 1.063 13.051 -35.996 1.00 94.12 235 VAL A C 1
ATOM 1828 O O . VAL A 1 235 ? 1.398 13.911 -36.807 1.00 94.12 235 VAL A O 1
ATOM 1831 N N . ASP A 1 236 ? -0.056 13.142 -35.283 1.00 93.75 236 ASP A N 1
ATOM 1832 C CA . ASP A 1 236 ? -1.000 14.267 -35.349 1.00 93.75 236 ASP A CA 1
ATOM 1833 C C . ASP A 1 236 ? -1.199 14.989 -34.013 1.00 93.75 236 ASP A C 1
ATOM 1835 O O . ASP A 1 236 ? -2.057 15.864 -33.913 1.00 93.75 236 ASP A O 1
ATOM 1839 N N . GLU A 1 237 ? -0.400 14.638 -33.000 1.00 92.56 237 GLU A N 1
ATOM 1840 C CA . GLU A 1 237 ? -0.474 15.202 -31.650 1.00 92.56 237 GLU A CA 1
ATOM 1841 C C . GLU A 1 237 ? -1.829 14.983 -30.958 1.00 92.56 237 GLU A C 1
ATOM 1843 O O . GLU A 1 237 ? -2.114 15.618 -29.940 1.00 92.56 237 GLU A O 1
ATOM 1848 N N . ASP A 1 238 ? -2.654 14.065 -31.472 1.00 93.81 238 ASP A N 1
ATOM 1849 C CA . ASP A 1 238 ? -3.905 13.638 -30.861 1.00 93.81 238 ASP A CA 1
ATOM 1850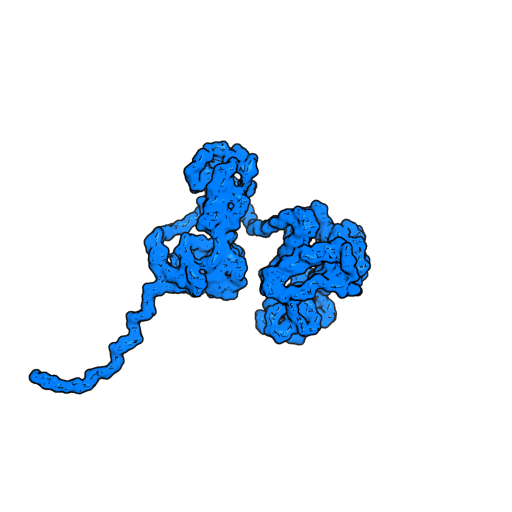 C C . ASP A 1 238 ? -3.726 12.261 -30.213 1.00 93.81 238 ASP A C 1
ATOM 1852 O O . ASP A 1 238 ? -3.446 11.240 -30.853 1.00 93.81 238 ASP A O 1
ATOM 1856 N N . PHE A 1 239 ? -3.931 12.204 -28.900 1.00 91.62 239 PHE A N 1
ATOM 1857 C CA . PHE A 1 239 ? -4.011 10.941 -28.187 1.00 91.62 239 PHE A CA 1
ATOM 1858 C C . PHE A 1 239 ? -5.400 10.327 -28.413 1.00 91.62 239 PHE A C 1
ATOM 1860 O O . PHE A 1 239 ? -6.257 10.281 -27.526 1.00 91.62 239 PHE A O 1
ATOM 1867 N N . GLY A 1 240 ? -5.634 9.877 -29.643 1.00 93.50 240 GLY A N 1
ATOM 1868 C CA . GLY A 1 240 ? -6.873 9.246 -30.070 1.00 93.50 240 GLY A CA 1
ATOM 1869 C C . GLY A 1 240 ? -6.938 7.742 -29.761 1.00 93.50 240 GLY A C 1
ATOM 1870 O O . GLY A 1 240 ? -6.005 7.165 -29.197 1.00 93.50 240 GLY A O 1
ATOM 1871 N N . PRO A 1 241 ? -8.032 7.071 -30.167 1.00 92.56 241 PRO A N 1
ATOM 1872 C CA . PRO A 1 241 ? -8.224 5.634 -29.955 1.00 92.56 241 PRO A CA 1
ATOM 1873 C C . PRO A 1 241 ? -7.125 4.749 -30.561 1.00 92.56 241 PRO A C 1
ATOM 1875 O O . PRO A 1 241 ? -6.790 3.718 -29.982 1.00 92.56 241 PRO A O 1
ATOM 1878 N N . LEU A 1 242 ? -6.542 5.146 -31.699 1.00 94.62 242 LEU A N 1
ATOM 1879 C CA . LEU A 1 242 ? -5.446 4.402 -32.334 1.00 94.62 242 LEU A CA 1
ATOM 1880 C C . LEU A 1 242 ? -4.159 4.481 -31.503 1.00 94.62 242 LEU A C 1
ATOM 1882 O O . LEU A 1 242 ? -3.544 3.452 -31.237 1.00 94.62 242 LEU A O 1
ATOM 1886 N N . THR A 1 243 ? -3.808 5.676 -31.015 1.00 95.19 243 THR A N 1
ATOM 1887 C CA . THR A 1 243 ? -2.677 5.882 -30.097 1.00 95.19 243 THR A CA 1
ATOM 1888 C C . THR A 1 243 ? -2.867 5.090 -28.799 1.00 95.19 243 THR A C 1
ATOM 1890 O O . THR A 1 243 ? -1.944 4.413 -28.352 1.00 95.19 243 THR A O 1
ATOM 1893 N N . GLU A 1 244 ? -4.073 5.112 -28.215 1.00 93.12 244 GLU A N 1
ATOM 1894 C CA . GLU A 1 244 ? -4.400 4.325 -27.015 1.00 93.12 244 GLU A CA 1
ATOM 1895 C C . GLU A 1 244 ? -4.265 2.812 -27.262 1.00 93.12 244 GLU A C 1
ATOM 1897 O O . GLU A 1 244 ? -3.726 2.099 -26.416 1.00 93.12 244 GLU A O 1
ATOM 1902 N N . SER A 1 245 ? -4.734 2.318 -28.410 1.00 90.38 245 SER A N 1
ATOM 1903 C CA . SER A 1 245 ? -4.706 0.885 -28.740 1.00 90.38 245 SER A CA 1
ATOM 1904 C C . SER A 1 245 ? -3.278 0.382 -28.949 1.00 90.38 245 SER A C 1
ATOM 1906 O O . SER A 1 245 ? -2.869 -0.570 -28.286 1.00 90.38 245 SER A O 1
ATOM 1908 N N . ALA A 1 246 ? -2.488 1.085 -29.767 1.00 95.25 246 ALA A N 1
ATOM 1909 C CA . ALA A 1 246 ? -1.075 0.770 -29.977 1.00 95.25 246 ALA A CA 1
ATOM 1910 C C . ALA A 1 246 ? -0.274 0.832 -28.666 1.00 95.25 246 ALA A C 1
ATOM 1912 O O . ALA A 1 246 ? 0.589 -0.011 -28.413 1.00 95.25 246 ALA A O 1
ATOM 1913 N N . LEU A 1 247 ? -0.591 1.791 -27.783 1.00 93.31 247 LEU A N 1
ATOM 1914 C CA . LEU A 1 247 ? 0.025 1.854 -26.461 1.00 93.31 247 LEU A CA 1
ATOM 1915 C C . LEU A 1 247 ? -0.320 0.630 -25.609 1.00 93.31 247 LEU A C 1
ATOM 1917 O O . LEU A 1 247 ? 0.571 0.089 -24.961 1.00 93.31 247 LEU A O 1
ATOM 1921 N N . LYS A 1 248 ? -1.584 0.190 -25.579 1.00 85.31 248 LYS A N 1
ATOM 1922 C CA . LYS A 1 248 ? -1.993 -0.980 -24.783 1.00 85.31 248 LYS A CA 1
ATOM 1923 C C . LYS A 1 248 ? -1.307 -2.258 -25.256 1.00 85.31 248 LYS A C 1
ATOM 1925 O O . LYS A 1 248 ? -0.832 -3.022 -24.418 1.00 85.31 248 LYS A O 1
ATOM 1930 N N . GLU A 1 249 ? -1.197 -2.457 -26.567 1.00 89.12 249 GLU A N 1
ATOM 1931 C CA . GLU A 1 249 ? -0.448 -3.578 -27.150 1.00 89.12 249 GLU A CA 1
ATOM 1932 C C . GLU A 1 249 ? 1.030 -3.526 -26.758 1.00 89.12 249 GLU A C 1
ATOM 1934 O O . GLU A 1 249 ? 1.603 -4.524 -26.316 1.00 89.12 249 GLU A O 1
ATOM 1939 N N . TRP A 1 250 ? 1.641 -2.343 -26.845 1.00 90.50 250 TRP A N 1
ATOM 1940 C CA . TRP A 1 250 ? 3.018 -2.146 -26.414 1.00 90.50 250 TRP A CA 1
ATOM 1941 C C . TRP A 1 250 ? 3.193 -2.398 -24.906 1.00 90.50 250 TRP A C 1
ATOM 1943 O O . TRP A 1 250 ? 4.141 -3.077 -24.515 1.00 90.50 250 TRP A O 1
ATOM 1953 N N . GLN A 1 251 ? 2.281 -1.921 -24.052 1.00 84.12 251 GLN A N 1
ATOM 1954 C CA . GLN A 1 251 ? 2.320 -2.160 -22.603 1.00 84.12 251 GLN A CA 1
ATOM 1955 C C . GLN A 1 251 ? 2.235 -3.658 -22.300 1.00 84.12 251 GLN A C 1
ATOM 1957 O O . GLN A 1 251 ? 3.054 -4.179 -21.543 1.00 84.12 251 GLN A O 1
ATOM 1962 N N . GLN A 1 252 ? 1.302 -4.356 -22.952 1.00 79.69 252 GLN A N 1
ATOM 1963 C CA . GLN A 1 252 ? 1.129 -5.798 -22.817 1.00 79.69 252 GLN A CA 1
ATOM 1964 C C . GLN A 1 252 ? 2.391 -6.555 -23.246 1.00 79.69 252 GLN A C 1
ATOM 1966 O O . GLN A 1 252 ? 2.905 -7.367 -22.477 1.00 79.69 252 GLN A O 1
ATOM 1971 N N . LYS A 1 253 ? 2.929 -6.252 -24.435 1.00 79.38 253 LYS A N 1
ATOM 1972 C CA . LYS A 1 253 ? 4.150 -6.878 -24.968 1.00 79.38 253 LYS A CA 1
ATOM 1973 C C . LYS A 1 253 ? 5.349 -6.690 -24.039 1.00 79.38 253 LYS A C 1
ATOM 1975 O O . LYS A 1 253 ? 6.177 -7.585 -23.913 1.00 79.38 253 LYS A O 1
ATOM 1980 N N . ASN A 1 254 ? 5.438 -5.535 -23.383 1.00 72.50 254 ASN A N 1
ATOM 1981 C CA .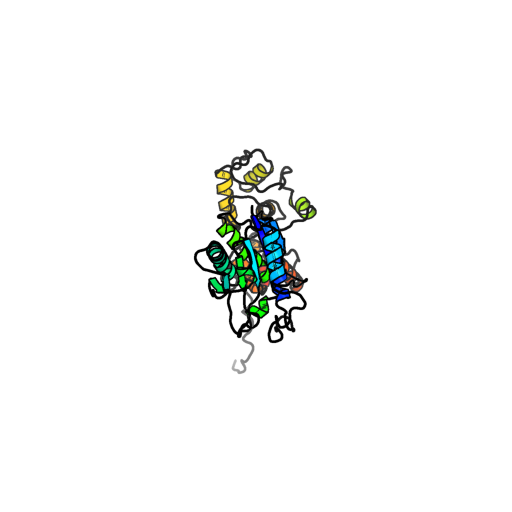 ASN A 1 254 ? 6.547 -5.200 -22.496 1.00 72.50 254 ASN A CA 1
ATOM 1982 C C . ASN A 1 254 ? 6.278 -5.538 -21.027 1.00 72.50 254 ASN A C 1
ATOM 1984 O O . ASN A 1 254 ? 7.081 -5.137 -20.185 1.00 72.50 254 ASN A O 1
ATOM 1988 N N . GLY A 1 255 ? 5.194 -6.256 -20.698 1.00 65.44 255 GLY A N 1
ATOM 1989 C CA . GLY A 1 255 ? 4.845 -6.657 -19.329 1.00 65.44 255 GLY A CA 1
ATOM 1990 C C . GLY A 1 255 ? 4.692 -5.472 -18.368 1.00 65.44 255 GLY A C 1
ATOM 1991 O O . GLY A 1 255 ? 5.114 -5.544 -17.211 1.00 65.44 255 GLY A O 1
ATOM 1992 N N . ILE A 1 256 ? 4.158 -4.361 -18.877 1.00 72.69 256 ILE A N 1
ATOM 1993 C CA . ILE A 1 256 ? 3.774 -3.158 -18.134 1.00 72.69 2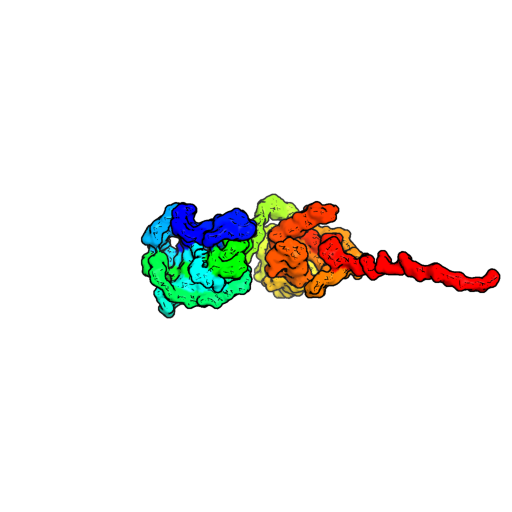56 ILE A CA 1
ATOM 1994 C C . ILE A 1 256 ? 2.255 -3.215 -17.939 1.00 72.69 256 ILE A C 1
ATOM 1996 O O . ILE A 1 256 ? 1.527 -3.661 -18.827 1.00 72.69 256 ILE A O 1
ATOM 2000 N N . LYS A 1 257 ? 1.753 -2.759 -16.782 1.00 71.94 257 LYS A N 1
ATOM 2001 C CA . LYS A 1 257 ? 0.305 -2.688 -16.517 1.00 71.94 257 LYS A CA 1
ATOM 2002 C C . LYS A 1 257 ? -0.403 -1.971 -17.674 1.00 71.94 257 LYS A C 1
ATOM 2004 O O . LYS A 1 257 ? -0.081 -0.826 -17.982 1.00 71.94 257 LYS A O 1
ATOM 2009 N N . VAL A 1 258 ? -1.376 -2.644 -18.286 1.00 77.00 258 VAL A N 1
ATOM 2010 C CA . VAL A 1 258 ? -2.106 -2.143 -19.458 1.00 77.00 258 VAL A CA 1
ATOM 2011 C C . VAL A 1 258 ? -3.118 -1.084 -19.015 1.00 77.00 258 VAL A C 1
ATOM 2013 O O . VAL A 1 258 ? -4.257 -1.395 -18.670 1.00 77.00 258 VAL A O 1
ATOM 2016 N N . THR A 1 259 ? -2.687 0.176 -18.963 1.00 78.06 259 THR A N 1
ATOM 2017 C CA . THR A 1 259 ? -3.512 1.318 -18.538 1.00 78.06 259 THR A CA 1
ATOM 2018 C C . THR A 1 259 ? -4.090 2.100 -19.713 1.00 78.06 259 THR A C 1
ATOM 2020 O O . THR A 1 259 ? -5.117 2.753 -19.552 1.00 78.06 259 THR A O 1
ATOM 2023 N N . GLY A 1 260 ? -3.450 2.057 -20.888 1.00 83.56 260 GLY A N 1
ATOM 2024 C CA . GLY A 1 260 ? -3.733 3.004 -21.973 1.00 83.56 260 GLY A CA 1
ATOM 2025 C C . GLY A 1 260 ? -3.275 4.437 -21.674 1.00 83.56 260 GLY A C 1
ATOM 2026 O O . GLY A 1 260 ? -3.657 5.365 -22.383 1.00 83.56 260 GLY A O 1
ATOM 2027 N N . GLU A 1 261 ? -2.457 4.622 -20.636 1.00 85.25 261 GLU A N 1
ATOM 2028 C CA . GLU A 1 261 ? -1.907 5.912 -20.225 1.00 85.25 261 GLU A CA 1
ATOM 2029 C C . GLU A 1 261 ? -0.376 5.878 -20.233 1.00 85.25 261 GLU A C 1
ATOM 2031 O O . GLU A 1 261 ? 0.240 4.932 -19.733 1.00 85.25 261 GLU A O 1
ATOM 2036 N N . VAL A 1 262 ? 0.254 6.939 -20.740 1.00 81.81 262 VAL A N 1
ATOM 2037 C CA . VAL A 1 262 ? 1.709 7.120 -20.659 1.00 81.81 262 VAL A CA 1
ATOM 2038 C C . VAL A 1 262 ? 2.024 7.882 -19.382 1.00 81.81 262 VAL A C 1
ATOM 2040 O O . VAL A 1 262 ? 1.970 9.108 -19.346 1.00 81.81 262 VAL A O 1
ATOM 2043 N N . GLY A 1 263 ? 2.336 7.144 -18.318 1.00 74.88 263 GLY A N 1
ATOM 2044 C CA . GLY A 1 263 ? 2.961 7.695 -17.112 1.00 74.88 263 GLY A CA 1
ATOM 2045 C C . GLY A 1 263 ? 4.489 7.744 -17.222 1.00 74.88 263 GLY A C 1
ATOM 2046 O O . GLY A 1 263 ? 5.073 7.255 -18.189 1.00 74.88 263 GLY A O 1
ATOM 2047 N N . ILE A 1 264 ? 5.155 8.245 -16.183 1.00 66.62 264 ILE A N 1
ATOM 2048 C CA . ILE A 1 264 ? 6.617 8.416 -16.166 1.00 66.62 264 ILE A CA 1
ATOM 2049 C C . ILE A 1 264 ? 7.402 7.115 -16.387 1.00 66.62 264 ILE A C 1
ATOM 2051 O O . ILE A 1 264 ? 8.429 7.109 -17.059 1.00 66.62 264 ILE A O 1
ATOM 2055 N N . ALA A 1 265 ? 6.893 5.988 -15.886 1.00 63.56 265 ALA A N 1
ATOM 2056 C CA . ALA A 1 265 ? 7.499 4.677 -16.103 1.00 63.56 265 ALA A CA 1
ATOM 2057 C C . ALA A 1 265 ? 7.473 4.256 -17.587 1.00 63.56 265 ALA A C 1
ATOM 2059 O O . ALA A 1 265 ? 8.464 3.743 -18.103 1.00 63.56 265 ALA A O 1
ATOM 2060 N N . ASN A 1 266 ? 6.368 4.544 -18.287 1.00 77.31 266 ASN A N 1
ATOM 2061 C CA . ASN A 1 266 ? 6.229 4.290 -19.723 1.00 77.31 266 ASN A CA 1
ATOM 2062 C C . ASN A 1 266 ? 7.194 5.194 -20.495 1.00 77.31 266 ASN A C 1
ATOM 2064 O O . ASN A 1 266 ? 7.956 4.719 -21.331 1.00 77.31 266 ASN A O 1
ATOM 2068 N N . TRP A 1 267 ? 7.213 6.484 -20.148 1.00 78.00 267 TRP A N 1
ATOM 2069 C CA . TRP A 1 267 ? 8.087 7.474 -20.767 1.00 78.00 267 TRP A CA 1
ATOM 2070 C C . TRP A 1 267 ? 9.568 7.104 -20.648 1.00 78.00 267 TRP A C 1
ATOM 2072 O O . TRP A 1 267 ? 10.290 7.097 -21.642 1.00 78.00 267 TRP A O 1
ATOM 2082 N N . ARG A 1 268 ? 10.015 6.715 -19.447 1.00 72.31 268 ARG A N 1
ATOM 2083 C CA . ARG A 1 268 ? 11.385 6.243 -19.217 1.00 72.31 268 ARG A CA 1
ATOM 2084 C C . ARG A 1 268 ? 11.688 4.972 -19.996 1.00 72.31 268 ARG A C 1
ATOM 2086 O O . ARG A 1 268 ? 12.812 4.810 -20.458 1.00 72.31 268 ARG A O 1
ATOM 2093 N N . TYR A 1 269 ? 10.716 4.076 -20.159 1.00 76.38 269 TYR A N 1
ATOM 2094 C CA . TYR A 1 269 ? 10.949 2.902 -20.986 1.00 76.38 269 TYR A CA 1
ATOM 2095 C C . TYR A 1 269 ? 11.227 3.299 -22.440 1.00 76.38 269 TYR A C 1
ATOM 2097 O O . TYR A 1 269 ? 12.179 2.811 -23.049 1.00 76.38 269 TYR A O 1
ATOM 2105 N N . MET A 1 270 ? 10.392 4.190 -22.978 1.00 82.56 270 MET A N 1
ATOM 2106 C CA . MET A 1 270 ? 10.442 4.613 -24.376 1.00 82.56 270 MET A CA 1
ATOM 2107 C C . MET A 1 270 ? 11.697 5.435 -24.697 1.00 82.56 270 MET A C 1
ATOM 2109 O O . MET A 1 270 ? 12.345 5.199 -25.719 1.00 82.56 270 MET A O 1
ATOM 2113 N N . PHE A 1 271 ? 12.052 6.375 -23.819 1.00 81.94 271 PHE A N 1
ATOM 2114 C CA . PHE A 1 271 ? 13.029 7.428 -24.116 1.00 81.94 271 PHE A CA 1
ATOM 2115 C C . PHE A 1 271 ? 14.220 7.489 -23.153 1.00 81.94 271 PHE A C 1
ATOM 2117 O O . PHE A 1 271 ? 15.134 8.275 -23.378 1.00 81.94 271 PHE A O 1
ATOM 2124 N N . GLY A 1 272 ? 14.227 6.684 -22.088 1.00 71.44 272 GLY A N 1
ATOM 2125 C CA . GLY A 1 272 ? 15.381 6.563 -21.198 1.00 71.44 272 GLY A CA 1
ATOM 2126 C C . GLY A 1 272 ? 16.522 5.764 -21.828 1.00 71.44 272 GLY A C 1
ATOM 2127 O O . GLY A 1 272 ? 16.405 5.252 -22.943 1.00 71.44 272 GLY A O 1
ATOM 2128 N N . GLU A 1 273 ? 17.622 5.627 -21.083 1.00 65.81 273 GLU A N 1
ATOM 2129 C CA . GLU A 1 273 ? 18.772 4.820 -21.499 1.00 65.81 273 GLU A CA 1
ATOM 2130 C C . GLU A 1 273 ? 18.318 3.431 -21.961 1.00 65.81 273 GLU A C 1
ATOM 2132 O O . GLU A 1 273 ? 17.495 2.769 -21.314 1.00 65.81 273 GLU A O 1
ATOM 2137 N N . LYS A 1 274 ? 18.825 3.015 -23.120 1.00 63.47 274 LYS A N 1
ATOM 2138 C CA . LYS A 1 274 ? 18.588 1.684 -23.666 1.00 63.47 274 LYS A CA 1
ATOM 2139 C C . LYS A 1 274 ? 19.806 0.818 -23.369 1.00 63.47 274 LYS A C 1
ATOM 2141 O O . LYS A 1 274 ? 20.928 1.302 -23.516 1.00 63.47 274 LYS A O 1
ATOM 2146 N N . PRO A 1 275 ? 19.602 -0.438 -22.963 1.00 57.97 275 PRO A N 1
ATOM 2147 C CA . PRO A 1 275 ? 20.706 -1.361 -22.807 1.00 57.97 275 PRO A CA 1
ATOM 2148 C C . PRO A 1 275 ? 21.359 -1.632 -24.166 1.00 57.97 275 PRO A C 1
ATOM 2150 O O . PRO A 1 275 ? 20.729 -1.519 -25.217 1.00 57.97 275 PRO A O 1
ATOM 2153 N N . THR A 1 276 ? 22.651 -1.939 -24.131 1.00 61.78 276 THR A N 1
ATOM 2154 C CA . THR A 1 276 ? 23.527 -2.000 -25.310 1.00 61.78 276 THR A CA 1
ATOM 2155 C C . THR A 1 276 ? 23.756 -3.419 -25.834 1.00 61.78 276 THR A C 1
ATOM 2157 O O . THR A 1 276 ? 24.646 -3.623 -26.659 1.00 61.78 276 THR A O 1
ATOM 2160 N N . TRP A 1 277 ? 22.981 -4.400 -25.366 1.00 58.84 277 TRP A N 1
ATOM 2161 C CA . TRP A 1 277 ? 23.125 -5.797 -25.776 1.00 58.84 277 TRP A CA 1
ATOM 2162 C C . TRP A 1 277 ? 22.400 -6.096 -27.096 1.00 58.84 277 TRP A C 1
ATOM 2164 O O . TRP A 1 277 ? 21.458 -5.402 -27.491 1.00 58.84 277 TRP A O 1
ATOM 2174 N N . LYS A 1 278 ? 22.880 -7.124 -27.797 1.00 61.66 278 LYS A N 1
ATOM 2175 C CA . LYS A 1 278 ? 22.408 -7.588 -29.106 1.00 61.66 278 LYS A CA 1
ATOM 2176 C C . LYS A 1 278 ? 21.598 -8.881 -28.975 1.00 61.66 278 LYS A C 1
ATOM 2178 O O . LYS A 1 278 ? 21.805 -9.614 -28.014 1.00 61.66 278 LYS A O 1
ATOM 2183 N N . PRO A 1 279 ? 20.715 -9.217 -29.932 1.00 59.69 279 PRO A N 1
ATOM 2184 C CA . PRO A 1 279 ? 19.951 -10.470 -29.906 1.00 59.69 279 PRO A CA 1
ATOM 2185 C C . PRO A 1 279 ? 20.801 -11.732 -29.670 1.00 59.69 279 PRO A C 1
ATOM 2187 O O . PRO A 1 279 ? 20.361 -12.647 -28.982 1.00 59.69 279 PRO A O 1
ATOM 2190 N N . GLU A 1 280 ? 22.038 -11.757 -30.162 1.00 65.25 280 GLU A N 1
ATOM 2191 C CA . GLU A 1 280 ? 22.986 -12.858 -29.928 1.00 65.25 280 GLU A CA 1
ATOM 2192 C C . GLU A 1 280 ? 23.350 -13.054 -28.436 1.00 65.25 280 GLU A C 1
ATOM 2194 O O . GLU A 1 280 ? 23.651 -14.168 -28.011 1.00 65.25 280 GLU A O 1
ATOM 2199 N N . ASP A 1 281 ? 23.271 -11.999 -27.610 1.00 63.22 281 ASP A N 1
ATOM 2200 C CA . ASP A 1 281 ? 23.578 -12.044 -26.170 1.00 63.22 281 ASP A CA 1
ATOM 2201 C C . ASP A 1 281 ? 22.517 -12.809 -25.352 1.00 63.22 281 ASP A C 1
ATOM 2203 O O . ASP A 1 281 ? 22.760 -13.143 -24.190 1.00 63.22 281 ASP A O 1
ATOM 2207 N N . ILE A 1 282 ? 21.336 -13.078 -25.930 1.00 67.19 282 ILE A N 1
ATOM 2208 C CA . ILE A 1 282 ? 20.221 -13.762 -25.249 1.00 67.19 282 ILE A CA 1
ATOM 2209 C C . ILE A 1 282 ? 19.948 -15.178 -25.765 1.00 67.19 282 ILE A C 1
ATOM 2211 O O . ILE A 1 282 ? 19.231 -15.931 -25.108 1.00 67.19 282 ILE A O 1
ATOM 2215 N N . GLU A 1 283 ? 20.528 -15.561 -26.906 1.00 62.78 283 GLU A N 1
ATOM 2216 C CA . GLU A 1 283 ? 20.256 -16.836 -27.589 1.00 62.78 283 GLU A CA 1
ATOM 2217 C C . GLU A 1 283 ? 20.623 -18.065 -26.734 1.00 62.78 283 GLU A C 1
ATOM 2219 O O . GLU A 1 283 ? 20.003 -19.119 -26.855 1.00 62.78 283 GLU A O 1
ATOM 2224 N N . ASN A 1 284 ? 21.564 -17.902 -25.796 1.00 65.06 284 ASN A N 1
ATOM 2225 C CA . ASN A 1 284 ? 22.106 -18.974 -24.954 1.00 65.06 284 ASN A CA 1
ATOM 2226 C C . ASN A 1 284 ? 21.742 -18.857 -23.458 1.00 65.06 284 ASN A C 1
ATOM 2228 O O . ASN A 1 284 ? 22.378 -19.497 -22.615 1.00 65.06 284 ASN A O 1
ATOM 2232 N N . LEU A 1 285 ? 20.749 -18.035 -23.097 1.00 73.06 285 LEU A 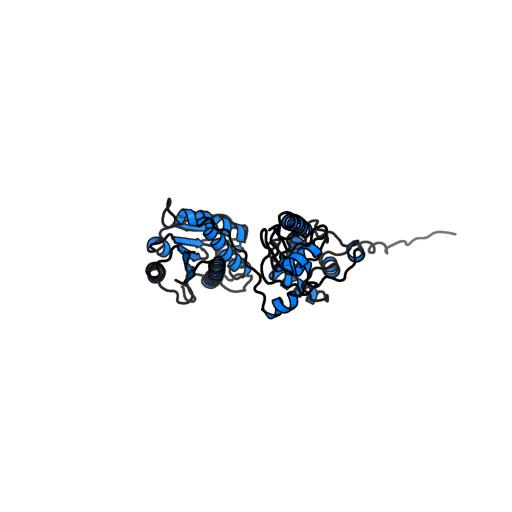N 1
ATOM 2233 C CA . LEU A 1 285 ? 20.322 -17.873 -21.700 1.00 73.06 285 LEU A CA 1
ATOM 2234 C C . LEU A 1 285 ? 19.390 -19.003 -21.241 1.00 73.06 285 LEU A C 1
ATOM 2236 O O . LEU A 1 285 ? 18.474 -19.408 -21.958 1.00 73.06 285 LEU A O 1
ATOM 2240 N N . ASN A 1 286 ? 19.584 -19.477 -20.006 1.00 69.62 286 ASN A N 1
ATOM 2241 C CA . ASN A 1 286 ? 18.731 -20.511 -19.422 1.00 69.62 286 ASN A CA 1
ATOM 2242 C C . ASN A 1 286 ? 17.366 -19.985 -18.958 1.00 69.62 286 ASN A C 1
ATOM 2244 O O . ASN A 1 286 ? 17.180 -18.807 -18.632 1.00 69.62 286 ASN A O 1
ATOM 2248 N N . GLU A 1 287 ? 16.425 -20.927 -18.860 1.00 82.44 287 GLU A N 1
ATOM 2249 C CA . GLU A 1 287 ? 15.167 -20.761 -18.138 1.00 82.44 287 GLU A CA 1
ATOM 2250 C C . GLU A 1 287 ? 15.423 -20.719 -16.624 1.00 82.44 287 GLU A C 1
ATOM 2252 O O . GLU A 1 287 ? 16.165 -21.541 -16.081 1.00 82.44 287 GLU A O 1
ATOM 2257 N N . ALA A 1 288 ? 14.788 -19.776 -15.929 1.00 79.62 288 ALA A N 1
ATOM 2258 C CA . ALA A 1 288 ? 14.757 -19.760 -14.473 1.00 79.62 288 ALA A CA 1
ATOM 2259 C C . ALA A 1 288 ? 13.951 -20.964 -13.931 1.00 79.62 288 ALA A C 1
ATOM 2261 O O . ALA A 1 288 ? 13.119 -21.514 -14.655 1.00 79.62 288 ALA A O 1
ATOM 2262 N N . PRO A 1 289 ? 14.109 -21.359 -12.649 1.00 80.06 289 PRO A N 1
ATOM 2263 C CA . PRO A 1 289 ? 13.436 -22.538 -12.081 1.00 80.06 289 PRO A CA 1
ATOM 2264 C C . PRO A 1 289 ? 11.902 -22.552 -12.199 1.00 80.06 289 PRO A C 1
ATOM 2266 O O . PRO A 1 289 ? 11.288 -23.613 -12.169 1.00 80.06 289 PRO A O 1
ATOM 2269 N N . ASN A 1 290 ? 11.271 -21.384 -12.351 1.00 71.69 290 ASN A N 1
ATOM 2270 C CA . ASN A 1 290 ? 9.829 -21.240 -12.574 1.00 71.69 290 ASN A CA 1
ATOM 2271 C C . ASN A 1 290 ? 9.421 -21.264 -14.069 1.00 71.69 290 ASN A C 1
ATOM 2273 O O . ASN A 1 290 ? 8.286 -20.914 -14.407 1.00 71.69 290 ASN A O 1
ATOM 2277 N N . GLY A 1 291 ? 10.340 -21.637 -14.966 1.00 80.25 291 GLY A N 1
ATOM 2278 C CA . GLY A 1 291 ? 10.153 -21.678 -16.419 1.00 80.25 291 GLY A CA 1
ATOM 2279 C C . GLY A 1 291 ? 10.197 -20.310 -17.110 1.00 80.25 291 GLY A C 1
ATOM 2280 O O . GLY A 1 291 ? 9.833 -20.207 -18.282 1.00 80.25 291 GLY A O 1
ATOM 2281 N N . ALA A 1 292 ? 10.583 -19.235 -16.410 1.00 79.25 292 ALA A N 1
ATOM 2282 C CA . ALA A 1 292 ? 10.709 -17.915 -17.025 1.00 79.25 292 ALA A CA 1
ATOM 2283 C C . ALA A 1 292 ? 11.939 -17.842 -17.942 1.00 79.25 292 ALA A C 1
ATOM 2285 O O . ALA A 1 292 ? 13.034 -18.247 -17.559 1.00 79.25 292 ALA A O 1
ATOM 2286 N N . LYS A 1 293 ? 11.766 -17.272 -19.138 1.00 80.81 293 LYS A N 1
ATOM 2287 C CA . LYS A 1 293 ? 12.853 -16.957 -20.076 1.00 80.81 293 LYS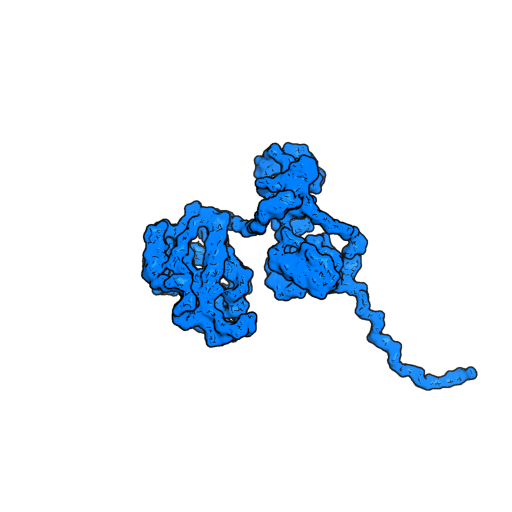 A CA 1
ATOM 2288 C C . LYS A 1 293 ? 13.210 -15.484 -19.988 1.00 80.81 293 LYS A C 1
ATOM 2290 O O . LYS A 1 293 ? 12.325 -14.652 -19.793 1.00 80.81 293 LYS A O 1
ATOM 2295 N N . PHE A 1 294 ? 14.477 -15.158 -20.222 1.00 75.31 294 PHE A N 1
ATOM 2296 C CA . PHE A 1 294 ? 14.864 -13.774 -20.453 1.00 75.31 294 PHE A CA 1
ATOM 2297 C C . PHE A 1 294 ? 14.380 -13.328 -21.836 1.00 75.31 294 PHE A C 1
ATOM 2299 O O . PHE A 1 294 ? 14.930 -13.729 -22.858 1.00 75.31 294 PHE A O 1
ATOM 2306 N N . THR A 1 295 ? 13.327 -12.515 -21.878 1.00 68.62 295 THR A N 1
ATOM 2307 C CA . THR A 1 295 ? 12.767 -11.981 -23.135 1.00 68.62 295 THR A CA 1
ATOM 2308 C C . THR A 1 295 ? 12.803 -10.456 -23.207 1.00 68.62 295 THR A C 1
ATOM 2310 O O . THR A 1 295 ? 12.379 -9.879 -24.207 1.00 68.62 295 THR A O 1
ATOM 2313 N N . ARG A 1 296 ? 13.241 -9.793 -22.130 1.00 66.94 296 ARG A N 1
ATOM 2314 C CA . ARG A 1 296 ? 13.306 -8.334 -21.976 1.00 66.94 296 ARG A CA 1
ATOM 2315 C C . ARG A 1 296 ? 14.177 -7.976 -20.774 1.00 66.94 296 ARG A C 1
ATOM 2317 O O . ARG A 1 296 ? 14.239 -8.741 -19.816 1.00 66.94 296 ARG A O 1
ATOM 2324 N N . ASP A 1 297 ? 14.737 -6.773 -20.775 1.00 68.25 297 ASP A N 1
ATOM 2325 C CA . ASP A 1 297 ? 15.377 -6.218 -19.582 1.00 68.25 297 ASP A CA 1
ATOM 2326 C C . ASP A 1 297 ? 14.373 -5.932 -18.480 1.00 68.25 297 ASP A C 1
ATOM 2328 O O . ASP A 1 297 ? 13.263 -5.458 -18.752 1.00 68.25 297 ASP A O 1
ATOM 2332 N N . LEU A 1 298 ? 14.802 -6.137 -17.236 1.00 67.50 298 LEU A N 1
ATOM 2333 C CA . LEU A 1 298 ? 14.020 -5.779 -16.061 1.00 67.50 298 LEU A CA 1
ATOM 2334 C C . LEU A 1 298 ? 14.655 -4.598 -15.331 1.00 67.50 298 LEU A C 1
ATOM 2336 O O . LEU A 1 298 ? 15.830 -4.623 -14.970 1.00 67.50 298 LEU A O 1
ATOM 2340 N N . ARG A 1 299 ? 13.866 -3.551 -15.112 1.00 71.81 299 ARG A N 1
ATOM 2341 C CA . ARG A 1 299 ? 14.263 -2.317 -14.433 1.00 71.81 299 ARG A CA 1
ATOM 2342 C C . ARG A 1 299 ? 13.070 -1.701 -13.716 1.00 71.81 299 ARG A C 1
ATOM 2344 O O . ARG A 1 299 ? 11.918 -2.083 -13.934 1.00 71.81 299 ARG A O 1
ATOM 2351 N N . ARG A 1 300 ? 13.324 -0.685 -12.887 1.00 60.62 300 ARG A N 1
ATOM 2352 C CA . ARG A 1 300 ? 12.285 0.058 -12.153 1.00 60.62 300 ARG A CA 1
ATOM 2353 C C . ARG A 1 300 ? 11.457 0.970 -13.067 1.00 60.62 300 ARG A C 1
ATOM 2355 O O . ARG A 1 300 ? 11.513 2.196 -13.005 1.00 60.62 300 ARG A O 1
ATOM 2362 N N . VAL A 1 301 ? 10.660 0.337 -13.916 1.00 54.38 301 VAL A N 1
ATOM 2363 C CA . VAL A 1 301 ? 9.615 0.928 -14.763 1.00 54.38 301 VAL A CA 1
ATOM 2364 C C . VAL A 1 301 ? 8.275 0.214 -14.541 1.00 54.38 301 VAL A C 1
ATOM 2366 O O . VAL A 1 301 ? 7.405 0.239 -15.404 1.00 54.38 301 VAL A O 1
ATOM 2369 N N . ILE A 1 302 ? 8.093 -0.392 -13.356 1.00 55.91 302 ILE A N 1
ATOM 2370 C CA . ILE A 1 302 ? 6.867 -1.104 -12.952 1.00 55.91 302 ILE A CA 1
ATOM 2371 C C . ILE A 1 302 ? 6.582 -2.274 -13.912 1.00 55.91 302 ILE A C 1
ATOM 2373 O O . ILE A 1 302 ? 5.473 -2.476 -14.406 1.00 55.91 302 ILE A O 1
ATOM 2377 N N . GLN A 1 303 ? 7.631 -3.036 -14.215 1.00 66.19 303 GLN A N 1
ATOM 2378 C CA . GLN A 1 303 ? 7.507 -4.287 -14.953 1.00 66.19 303 GLN A CA 1
ATOM 2379 C C . GLN A 1 303 ? 6.961 -5.374 -14.035 1.00 66.19 303 GLN A C 1
ATOM 2381 O O . GLN A 1 303 ? 7.292 -5.402 -12.852 1.00 66.19 303 GLN A O 1
ATOM 2386 N N . SER A 1 304 ? 6.139 -6.261 -14.588 1.00 62.56 304 SER A N 1
ATOM 2387 C CA . SER A 1 304 ? 5.620 -7.435 -13.886 1.00 62.56 304 SER A CA 1
ATOM 2388 C C . SER A 1 304 ? 5.651 -8.680 -14.759 1.00 62.56 304 SER A C 1
ATOM 2390 O O . SER A 1 304 ? 5.704 -8.550 -15.984 1.00 62.56 304 SER A O 1
ATOM 2392 N N . GLY A 1 305 ? 5.656 -9.866 -14.150 1.00 65.69 305 GLY A N 1
ATOM 2393 C CA . GLY A 1 305 ? 5.677 -11.146 -14.862 1.00 65.69 305 GLY A CA 1
ATOM 2394 C C . GLY A 1 305 ? 6.511 -12.224 -14.167 1.00 65.69 305 GLY A C 1
ATOM 2395 O O . GLY A 1 305 ? 7.200 -11.958 -13.184 1.00 65.69 305 GLY A O 1
ATOM 2396 N N . LYS A 1 306 ? 6.474 -13.449 -14.713 1.00 72.44 306 LYS A N 1
ATOM 2397 C CA . LYS A 1 306 ? 7.206 -14.617 -14.181 1.00 72.44 306 LYS A CA 1
ATOM 2398 C C . LYS A 1 306 ? 8.722 -14.405 -14.109 1.00 72.44 306 LYS A C 1
ATOM 2400 O O . LYS A 1 306 ? 9.396 -15.001 -13.276 1.00 72.44 306 LYS A O 1
ATOM 2405 N N . ASP A 1 307 ? 9.255 -13.572 -14.993 1.00 76.12 307 ASP A N 1
ATOM 2406 C CA . ASP A 1 307 ? 10.654 -13.147 -15.020 1.00 76.12 307 ASP A CA 1
ATOM 2407 C C . ASP A 1 307 ? 11.012 -12.278 -13.802 1.00 76.12 307 ASP A C 1
ATOM 2409 O O . ASP A 1 307 ? 12.032 -12.505 -13.153 1.00 76.12 307 ASP A O 1
ATOM 2413 N N . VAL A 1 308 ? 10.133 -11.346 -13.427 1.00 77.31 308 VAL A N 1
ATOM 2414 C CA . VAL A 1 308 ? 10.262 -10.551 -12.198 1.00 77.31 308 VAL A CA 1
ATOM 2415 C C . VAL A 1 308 ? 10.133 -11.437 -10.961 1.00 77.31 308 VAL A C 1
ATOM 2417 O O . VAL A 1 308 ? 10.953 -11.327 -10.053 1.00 77.31 308 VAL A O 1
ATOM 2420 N N . GLU A 1 309 ? 9.165 -12.357 -10.942 1.00 73.94 309 GLU A N 1
ATOM 2421 C CA . GLU A 1 309 ? 8.990 -13.305 -9.834 1.00 73.94 309 GLU A CA 1
ATOM 2422 C C . GLU A 1 309 ? 10.229 -14.197 -9.638 1.00 73.94 309 GLU A C 1
ATOM 2424 O O . GLU A 1 309 ? 10.657 -14.433 -8.505 1.00 73.94 309 GLU A O 1
ATOM 2429 N N . ALA A 1 310 ? 10.849 -14.650 -10.736 1.00 82.31 310 ALA A N 1
ATOM 2430 C CA . ALA A 1 310 ? 12.085 -15.432 -10.707 1.00 82.31 310 ALA A CA 1
ATOM 2431 C C . ALA A 1 310 ? 13.239 -14.647 -10.074 1.00 82.31 310 ALA A C 1
ATOM 2433 O O . ALA A 1 310 ? 13.940 -15.164 -9.200 1.00 82.31 310 ALA A O 1
ATOM 2434 N N . VAL A 1 311 ? 13.415 -13.386 -10.483 1.00 86.75 311 VAL A N 1
ATOM 2435 C CA . VAL A 1 311 ? 14.433 -12.489 -9.921 1.00 86.75 311 VAL A CA 1
ATOM 2436 C C . VAL A 1 311 ? 14.176 -12.240 -8.439 1.00 86.75 311 VAL A C 1
ATOM 2438 O O . VAL A 1 311 ? 15.087 -12.393 -7.634 1.00 86.75 311 VAL A O 1
ATOM 2441 N N . GLN A 1 312 ? 12.943 -11.921 -8.047 1.00 82.50 312 GLN A N 1
ATOM 2442 C CA . GLN A 1 312 ? 12.593 -11.697 -6.640 1.00 82.50 312 GLN A CA 1
ATOM 2443 C C . GLN A 1 312 ? 12.854 -12.935 -5.776 1.00 82.50 312 GLN A C 1
ATOM 2445 O O . GLN A 1 312 ? 13.430 -12.821 -4.694 1.00 82.50 312 GLN A O 1
ATOM 2450 N N . THR A 1 313 ? 12.527 -14.120 -6.298 1.00 80.81 313 THR A N 1
ATOM 2451 C CA . THR A 1 313 ? 12.831 -15.400 -5.647 1.00 80.81 313 THR A CA 1
ATOM 2452 C C . THR A 1 313 ? 14.341 -15.582 -5.475 1.00 80.81 313 THR A C 1
ATOM 2454 O O . THR A 1 313 ? 14.803 -15.895 -4.380 1.00 80.81 313 THR A O 1
ATOM 2457 N N . LYS A 1 314 ? 15.135 -15.331 -6.527 1.00 88.06 314 LYS A N 1
ATOM 2458 C CA . LYS A 1 314 ? 16.605 -15.440 -6.482 1.00 88.06 314 LYS A CA 1
ATOM 2459 C C . LYS A 1 314 ? 17.239 -14.469 -5.488 1.00 88.06 314 LYS A C 1
ATOM 2461 O O . LYS A 1 314 ? 18.220 -14.813 -4.834 1.00 88.06 314 LYS A O 1
ATOM 2466 N N . LEU A 1 315 ? 16.681 -13.268 -5.381 1.00 87.88 315 LEU A N 1
ATOM 2467 C CA . LEU A 1 315 ? 17.118 -12.234 -4.446 1.00 87.88 315 LEU A CA 1
ATOM 2468 C C . LEU A 1 315 ? 16.674 -12.504 -3.000 1.00 87.88 315 LEU A C 1
ATOM 2470 O O . LEU A 1 315 ? 17.084 -11.765 -2.107 1.00 87.88 315 LEU A O 1
ATOM 2474 N N . ASN A 1 316 ? 15.862 -13.542 -2.764 1.00 83.88 316 ASN A N 1
ATOM 2475 C CA . ASN A 1 316 ? 15.253 -13.854 -1.473 1.00 83.88 316 ASN A CA 1
ATOM 2476 C C . ASN A 1 316 ? 14.485 -12.655 -0.882 1.00 83.88 316 ASN A C 1
ATOM 2478 O O . ASN A 1 316 ? 14.617 -12.319 0.295 1.00 83.88 316 ASN A O 1
ATOM 2482 N N . ILE A 1 317 ? 13.706 -11.983 -1.733 1.00 76.50 317 ILE A N 1
ATOM 2483 C CA . ILE A 1 317 ? 12.800 -10.895 -1.350 1.00 76.50 317 ILE A CA 1
ATOM 2484 C C . ILE A 1 317 ? 11.348 -11.298 -1.613 1.00 76.50 317 ILE A C 1
ATOM 2486 O O . ILE A 1 317 ? 11.062 -12.352 -2.179 1.00 76.50 317 ILE A O 1
ATOM 2490 N N . VAL A 1 318 ? 10.413 -10.445 -1.200 1.00 67.31 318 VAL A N 1
ATOM 2491 C CA . VAL A 1 318 ? 8.982 -10.641 -1.451 1.00 67.31 318 VAL A CA 1
ATOM 2492 C C . VAL A 1 318 ? 8.716 -10.787 -2.946 1.00 67.31 318 VAL A C 1
ATOM 2494 O O . VAL A 1 318 ? 9.060 -9.907 -3.733 1.00 67.31 318 VAL A O 1
ATOM 2497 N N . VAL A 1 319 ? 8.062 -11.885 -3.317 1.00 65.88 319 VAL A N 1
ATOM 2498 C CA . VAL A 1 319 ? 7.642 -12.166 -4.690 1.00 65.88 319 VAL A CA 1
ATOM 2499 C C . VAL A 1 319 ? 6.272 -11.531 -4.923 1.00 65.88 319 VAL A C 1
ATOM 2501 O O . VAL A 1 319 ? 5.243 -12.196 -4.856 1.00 65.88 319 VAL A O 1
ATOM 2504 N N . ASP A 1 320 ? 6.250 -10.212 -5.116 1.00 58.22 320 ASP A N 1
ATOM 2505 C CA . ASP A 1 320 ? 5.024 -9.471 -5.451 1.00 58.22 320 ASP A CA 1
ATOM 2506 C C . ASP A 1 320 ? 4.787 -9.365 -6.968 1.00 58.22 320 ASP A C 1
ATOM 2508 O O . ASP A 1 320 ? 3.749 -8.865 -7.406 1.00 58.22 320 ASP A O 1
ATOM 2512 N N . GLY A 1 321 ? 5.744 -9.847 -7.768 1.00 61.50 321 GLY A N 1
ATOM 2513 C CA . GLY A 1 321 ? 5.702 -9.821 -9.221 1.00 61.50 321 GLY A CA 1
ATOM 2514 C C . GLY A 1 321 ? 5.933 -8.435 -9.814 1.00 61.50 321 GLY A C 1
ATOM 2515 O O . GLY A 1 321 ? 5.737 -8.284 -11.015 1.00 61.50 321 GLY A O 1
ATOM 2516 N N . TRP A 1 322 ? 6.352 -7.430 -9.034 1.00 69.69 322 TRP A N 1
ATOM 2517 C CA . TRP A 1 322 ? 6.606 -6.061 -9.491 1.00 69.69 322 TRP A CA 1
ATOM 2518 C C . TRP A 1 322 ? 8.076 -5.661 -9.346 1.00 69.69 322 TRP A C 1
ATOM 2520 O O . TRP A 1 322 ? 8.682 -5.700 -8.275 1.00 69.69 322 TRP A O 1
ATOM 2530 N N . PHE A 1 323 ? 8.667 -5.153 -10.426 1.00 67.56 323 PHE A N 1
ATOM 2531 C CA . PHE A 1 323 ? 10.015 -4.597 -10.395 1.00 67.56 323 PHE A CA 1
ATOM 2532 C C . PHE A 1 323 ? 9.989 -3.174 -9.813 1.00 67.56 323 PHE A C 1
ATOM 2534 O O . PHE A 1 323 ? 10.036 -2.164 -10.525 1.00 67.56 323 PHE A O 1
ATOM 2541 N N . GLY A 1 324 ? 9.834 -3.110 -8.490 1.00 63.41 324 GLY A N 1
ATOM 2542 C CA . GLY A 1 324 ? 9.784 -1.889 -7.693 1.00 63.41 324 GLY A CA 1
ATOM 2543 C C . GLY A 1 324 ? 11.136 -1.478 -7.089 1.00 63.41 324 GLY A C 1
ATOM 2544 O O . GLY A 1 324 ? 12.174 -2.054 -7.416 1.00 63.41 324 GLY A O 1
ATOM 2545 N N . PRO A 1 325 ? 11.139 -0.489 -6.172 1.00 63.19 325 PRO A N 1
ATOM 2546 C CA . PRO A 1 325 ? 12.355 0.016 -5.523 1.00 63.19 325 PRO A CA 1
ATOM 2547 C C . PRO A 1 325 ? 13.160 -1.060 -4.787 1.00 63.19 325 PRO A C 1
ATOM 2549 O O . PRO A 1 325 ? 14.385 -1.029 -4.802 1.00 63.19 325 PRO A O 1
ATOM 2552 N N . LYS A 1 326 ? 12.480 -2.021 -4.150 1.00 67.94 326 LYS A N 1
ATOM 2553 C CA . LYS A 1 326 ? 13.143 -3.104 -3.416 1.00 67.94 326 LYS A CA 1
ATOM 2554 C C . LYS A 1 326 ? 13.764 -4.139 -4.341 1.00 67.94 326 LYS A C 1
ATOM 2556 O O . LYS A 1 326 ? 14.883 -4.565 -4.084 1.00 67.94 326 LYS A O 1
ATOM 2561 N N . THR A 1 327 ? 13.091 -4.472 -5.442 1.00 79.62 327 THR A N 1
ATOM 2562 C CA . THR A 1 327 ? 13.672 -5.306 -6.498 1.00 79.62 327 THR A CA 1
ATOM 2563 C C . THR A 1 327 ? 14.905 -4.623 -7.089 1.00 79.62 327 THR A C 1
ATOM 2565 O O . THR A 1 327 ? 15.957 -5.243 -7.149 1.00 79.62 327 THR A O 1
ATOM 2568 N N . GLU A 1 328 ? 14.837 -3.325 -7.412 1.00 80.69 328 GLU A N 1
ATOM 2569 C CA . GLU A 1 328 ? 15.999 -2.557 -7.892 1.00 80.69 328 GLU A CA 1
ATOM 2570 C C . GLU A 1 328 ? 17.158 -2.557 -6.879 1.00 80.69 328 GLU A C 1
ATOM 2572 O O . GLU A 1 328 ? 18.301 -2.818 -7.248 1.00 80.69 328 GLU A O 1
ATOM 2577 N N . ALA A 1 329 ? 16.877 -2.291 -5.601 1.00 76.00 329 ALA A N 1
ATOM 2578 C CA . ALA A 1 329 ? 17.892 -2.299 -4.549 1.00 76.00 329 ALA A CA 1
ATOM 2579 C C . ALA A 1 329 ? 18.518 -3.691 -4.365 1.00 76.00 329 ALA A C 1
ATOM 2581 O O . ALA A 1 329 ? 19.739 -3.802 -4.256 1.00 76.00 329 ALA A O 1
ATOM 2582 N N . GLY A 1 330 ? 17.699 -4.747 -4.393 1.00 86.31 330 GLY A N 1
ATOM 2583 C CA . GLY A 1 330 ? 18.154 -6.134 -4.343 1.00 86.31 330 GLY A CA 1
ATOM 2584 C C . GLY A 1 330 ? 19.039 -6.491 -5.536 1.00 86.31 330 GLY A C 1
ATOM 2585 O O . GLY A 1 330 ? 20.096 -7.087 -5.349 1.00 86.31 330 GLY A O 1
ATOM 2586 N N . VAL A 1 331 ? 18.674 -6.053 -6.746 1.00 89.12 331 VAL A N 1
ATOM 2587 C CA . VAL A 1 331 ? 19.504 -6.230 -7.946 1.00 89.12 331 VAL A CA 1
ATOM 2588 C C . VAL A 1 331 ? 20.831 -5.483 -7.815 1.00 89.12 331 VAL A C 1
ATOM 2590 O O . VAL A 1 331 ? 21.866 -6.084 -8.077 1.00 89.12 331 VAL A O 1
ATOM 2593 N N . LYS A 1 332 ? 20.847 -4.229 -7.340 1.00 81.69 332 LYS A N 1
ATOM 2594 C CA . LYS A 1 332 ? 22.106 -3.486 -7.116 1.00 81.69 332 LYS A CA 1
ATOM 2595 C C . LYS A 1 332 ? 23.010 -4.186 -6.102 1.00 81.69 332 LYS A C 1
ATOM 2597 O O . LYS A 1 332 ? 24.201 -4.347 -6.353 1.00 81.69 332 LYS A O 1
ATOM 2602 N N . ALA A 1 333 ? 22.447 -4.641 -4.983 1.00 88.25 333 ALA A N 1
ATOM 2603 C CA . ALA A 1 333 ? 23.192 -5.381 -3.966 1.00 88.25 333 ALA A CA 1
ATOM 2604 C C . ALA A 1 333 ? 23.749 -6.704 -4.517 1.00 88.25 333 ALA A C 1
ATOM 2606 O O . ALA A 1 333 ? 24.902 -7.055 -4.260 1.00 88.25 333 ALA A O 1
ATOM 2607 N N . TYR A 1 334 ? 22.951 -7.415 -5.319 1.00 91.81 334 TYR A N 1
ATOM 2608 C CA . TYR A 1 334 ? 23.377 -8.628 -6.007 1.00 91.81 334 TYR A CA 1
ATOM 2609 C C . TYR A 1 334 ? 24.527 -8.353 -6.977 1.00 91.81 334 TYR A C 1
ATOM 2611 O O . TYR A 1 334 ? 25.569 -8.994 -6.884 1.00 91.81 334 TYR A O 1
ATOM 2619 N N . GLN A 1 335 ? 24.368 -7.372 -7.867 1.00 91.25 335 GLN A N 1
ATOM 2620 C CA . GLN A 1 335 ? 25.379 -6.987 -8.852 1.00 91.25 335 GLN A CA 1
ATOM 2621 C C . GLN A 1 335 ? 26.696 -6.599 -8.182 1.00 91.25 335 GLN A C 1
ATOM 2623 O O . GLN A 1 335 ? 27.754 -7.049 -8.613 1.00 91.25 335 GLN A O 1
ATOM 2628 N N . GLN A 1 336 ? 26.629 -5.830 -7.091 1.00 91.88 336 GLN A N 1
ATOM 2629 C CA . GLN A 1 336 ? 27.805 -5.455 -6.313 1.00 91.88 336 GLN A CA 1
ATOM 2630 C C . GLN A 1 336 ? 28.532 -6.688 -5.760 1.00 91.88 336 GLN A C 1
ATOM 2632 O O . GLN A 1 336 ? 29.756 -6.768 -5.849 1.00 91.88 336 GLN A O 1
ATOM 2637 N N . LYS A 1 337 ? 27.791 -7.665 -5.223 1.00 90.19 337 LYS A N 1
ATOM 2638 C CA . LYS A 1 337 ? 28.358 -8.920 -4.709 1.00 90.19 337 LYS A CA 1
ATOM 2639 C C . LYS A 1 337 ? 28.930 -9.808 -5.821 1.00 90.19 337 LYS A C 1
ATOM 2641 O O . LYS A 1 337 ? 29.939 -10.469 -5.599 1.00 90.19 337 LYS A O 1
ATOM 2646 N N . ALA A 1 338 ? 28.294 -9.823 -6.988 1.00 89.62 338 ALA A N 1
ATOM 2647 C CA . ALA A 1 338 ? 28.679 -10.633 -8.143 1.00 89.62 338 ALA A CA 1
ATOM 2648 C C . ALA A 1 338 ? 29.793 -9.997 -9.003 1.00 89.62 338 ALA A C 1
ATOM 2650 O O . ALA A 1 338 ? 30.219 -10.591 -9.988 1.00 89.62 338 ALA A O 1
ATOM 2651 N N . GLY A 1 339 ? 30.268 -8.790 -8.667 1.00 89.38 339 GLY A N 1
ATOM 2652 C CA . GLY A 1 339 ? 31.279 -8.081 -9.464 1.00 89.38 339 GLY A CA 1
ATOM 2653 C C . GLY A 1 339 ? 30.766 -7.607 -10.831 1.00 89.38 339 GLY A C 1
ATOM 2654 O O . GLY A 1 339 ? 31.549 -7.434 -11.764 1.00 89.38 339 GLY A O 1
ATOM 2655 N N . LEU A 1 340 ? 29.453 -7.414 -10.961 1.00 86.94 340 LEU A N 1
ATOM 2656 C CA . LEU A 1 340 ? 28.796 -6.923 -12.170 1.00 86.94 340 LEU A CA 1
ATOM 2657 C C . LEU A 1 340 ? 28.677 -5.391 -12.150 1.00 86.94 340 LEU A C 1
ATOM 2659 O O . LEU A 1 340 ? 28.878 -4.739 -11.124 1.00 86.94 340 LEU A O 1
ATOM 2663 N N . VAL A 1 341 ? 28.303 -4.806 -13.291 1.00 81.88 341 VAL A N 1
ATOM 2664 C CA . VAL A 1 341 ? 27.926 -3.385 -13.359 1.00 81.88 341 VAL A CA 1
ATOM 2665 C C . VAL A 1 341 ? 26.731 -3.146 -12.433 1.00 81.88 341 VAL A C 1
ATOM 2667 O O . VAL A 1 341 ? 25.718 -3.828 -12.548 1.00 81.88 341 VAL A O 1
ATOM 2670 N N . VAL A 1 342 ? 26.857 -2.191 -11.508 1.00 80.25 342 VAL A N 1
ATOM 2671 C CA . VAL A 1 342 ? 25.833 -1.879 -10.496 1.00 80.25 342 VAL A CA 1
ATOM 2672 C C . VAL A 1 342 ? 24.873 -0.814 -11.030 1.00 80.25 342 VAL A C 1
ATOM 2674 O O . VAL A 1 342 ? 24.892 0.343 -10.611 1.00 80.25 342 VAL A O 1
ATOM 2677 N N . ASP A 1 343 ? 24.047 -1.197 -11.997 1.00 72.88 343 ASP A N 1
ATOM 2678 C CA . ASP A 1 343 ? 23.051 -0.323 -12.635 1.00 72.88 343 ASP A CA 1
ATOM 2679 C C . ASP A 1 343 ? 21.616 -0.561 -12.118 1.00 72.88 343 ASP A C 1
ATOM 2681 O O . ASP A 1 343 ? 20.722 0.264 -12.331 1.00 72.88 343 ASP A O 1
ATOM 2685 N N . GLY A 1 344 ? 21.392 -1.644 -11.365 1.00 75.81 344 GLY A N 1
ATOM 2686 C CA . GLY A 1 344 ? 20.081 -2.054 -10.860 1.00 75.81 344 GLY A CA 1
ATOM 2687 C C . GLY A 1 344 ? 19.161 -2.656 -11.919 1.00 75.81 344 GLY A C 1
ATOM 2688 O O . GLY A 1 344 ? 17.955 -2.763 -11.681 1.00 75.81 344 GLY A O 1
ATOM 2689 N N . TRP A 1 345 ? 19.699 -3.001 -13.089 1.00 83.81 345 TRP A N 1
ATOM 2690 C CA . TRP A 1 345 ? 18.970 -3.627 -14.184 1.00 83.81 345 TRP A CA 1
ATOM 2691 C C . TRP A 1 345 ? 19.298 -5.113 -14.232 1.00 83.81 345 TRP A C 1
ATOM 2693 O O . TRP A 1 345 ? 20.436 -5.532 -14.055 1.00 83.81 345 TRP A O 1
ATOM 2703 N N . VAL A 1 346 ? 18.308 -5.941 -14.536 1.00 83.44 346 VAL A N 1
ATOM 2704 C CA . VAL A 1 346 ? 18.578 -7.330 -14.908 1.00 83.44 346 VAL A CA 1
ATOM 2705 C C . VAL A 1 346 ? 18.659 -7.377 -16.425 1.00 83.44 346 VAL A C 1
ATOM 2707 O O . VAL A 1 346 ? 17.634 -7.496 -17.093 1.00 83.44 346 VAL A O 1
ATOM 2710 N N . GLY A 1 347 ? 19.875 -7.202 -16.946 1.00 84.25 347 GLY A N 1
ATOM 2711 C CA . GLY A 1 347 ? 20.224 -7.471 -18.345 1.00 84.25 347 GLY A CA 1
ATOM 2712 C C . GLY A 1 347 ? 20.795 -8.887 -18.534 1.00 84.25 347 GLY A C 1
ATOM 2713 O O . GLY A 1 347 ? 20.929 -9.620 -17.549 1.00 84.25 347 GLY A O 1
ATOM 2714 N N . PRO A 1 348 ? 21.209 -9.273 -19.758 1.00 81.31 348 PRO A N 1
ATOM 2715 C CA . PRO A 1 348 ? 21.658 -10.633 -20.075 1.00 81.31 348 PRO A CA 1
ATOM 2716 C C . PRO A 1 348 ? 22.749 -11.170 -19.145 1.00 81.31 348 PRO A C 1
ATOM 2718 O O . PRO A 1 348 ? 22.655 -12.296 -18.672 1.00 81.31 348 PRO A O 1
ATOM 2721 N N . LYS A 1 349 ? 23.752 -10.347 -18.804 1.00 83.12 349 LYS A N 1
ATOM 2722 C CA . LYS A 1 349 ? 24.849 -10.743 -17.902 1.00 83.12 349 LYS A CA 1
ATOM 2723 C C . LYS A 1 349 ? 24.372 -11.005 -16.475 1.00 83.12 349 LYS A C 1
ATOM 2725 O O . LYS A 1 349 ? 24.770 -11.990 -15.869 1.00 83.12 349 LYS A O 1
ATOM 2730 N N . THR A 1 350 ? 23.504 -10.144 -15.944 1.00 88.38 350 THR A N 1
ATOM 2731 C CA . THR A 1 350 ? 22.923 -10.328 -14.607 1.00 88.38 350 THR A CA 1
ATOM 2732 C C . THR A 1 350 ? 21.991 -11.535 -14.577 1.00 88.38 350 THR A C 1
ATOM 2734 O O . THR A 1 350 ? 22.031 -12.302 -13.622 1.00 88.38 350 THR A O 1
ATOM 2737 N N . TRP A 1 351 ? 21.197 -11.751 -15.630 1.00 88.38 351 TRP A N 1
ATOM 2738 C CA . TRP A 1 351 ? 20.341 -12.932 -15.746 1.00 88.38 351 TRP A CA 1
ATOM 2739 C C . TRP A 1 351 ? 21.154 -14.231 -15.831 1.00 88.38 351 TRP A C 1
ATOM 2741 O O . TRP A 1 351 ? 20.867 -15.181 -15.105 1.00 88.38 351 TRP A O 1
ATOM 2751 N N . ALA A 1 352 ? 22.189 -14.261 -16.677 1.00 87.00 352 ALA A N 1
ATOM 2752 C CA . ALA A 1 352 ? 23.094 -15.400 -16.818 1.00 87.00 352 ALA A CA 1
ATOM 2753 C C . ALA A 1 352 ? 23.794 -15.741 -15.499 1.00 87.00 352 ALA A C 1
ATOM 2755 O O . ALA A 1 352 ? 23.893 -16.908 -15.145 1.00 87.00 352 ALA A O 1
ATOM 2756 N N . ASP A 1 353 ? 24.238 -14.739 -14.744 1.00 90.38 353 ASP A N 1
ATOM 2757 C CA . ASP A 1 353 ? 24.849 -14.957 -13.432 1.00 90.38 353 ASP A CA 1
ATOM 2758 C C . ASP A 1 353 ? 23.830 -15.494 -12.404 1.00 90.38 353 ASP A C 1
ATOM 2760 O O . ASP A 1 353 ? 24.114 -16.422 -11.646 1.00 90.38 353 ASP A O 1
ATOM 2764 N N . MET A 1 354 ? 22.594 -14.979 -12.425 1.00 90.25 354 MET A N 1
ATOM 2765 C CA . MET A 1 354 ? 21.525 -15.421 -11.524 1.00 90.25 354 MET A CA 1
ATOM 2766 C C . MET A 1 354 ? 21.052 -16.859 -11.789 1.00 90.25 354 MET A C 1
ATOM 2768 O O . MET A 1 354 ? 20.733 -17.576 -10.831 1.00 90.25 354 MET A O 1
ATOM 2772 N N . PHE A 1 355 ? 20.977 -17.284 -13.053 1.00 88.62 355 PHE A N 1
ATOM 2773 C CA . PHE A 1 355 ? 20.280 -18.518 -13.453 1.00 88.62 355 PHE A CA 1
ATOM 2774 C C . PHE A 1 355 ? 21.115 -19.484 -14.321 1.00 88.62 355 PHE A C 1
ATOM 2776 O O . PHE A 1 355 ? 20.659 -20.587 -14.625 1.00 88.62 355 PHE A O 1
ATOM 2783 N N . GLY A 1 356 ? 22.354 -19.122 -14.656 1.00 75.06 356 GLY A N 1
ATOM 2784 C CA . GLY A 1 356 ? 23.322 -19.933 -15.401 1.00 75.06 356 GLY A CA 1
ATOM 2785 C C . GLY A 1 356 ? 23.113 -19.970 -16.922 1.00 75.06 356 GLY A C 1
ATOM 2786 O O . GLY A 1 356 ? 22.095 -19.521 -17.450 1.00 75.06 356 GLY A O 1
ATOM 2787 N N . THR A 1 357 ? 24.078 -20.568 -17.627 1.00 56.09 357 THR A N 1
ATOM 2788 C CA . THR A 1 357 ? 23.982 -21.041 -19.023 1.00 56.09 357 THR A CA 1
ATOM 2789 C C . THR A 1 357 ? 24.029 -22.577 -19.059 1.00 56.09 357 THR A C 1
ATOM 2791 O O . THR A 1 357 ? 24.506 -23.227 -18.125 1.00 56.09 357 THR A O 1
ATOM 2794 N N . LYS A 1 358 ? 23.458 -23.208 -20.091 1.00 50.75 358 LYS A N 1
ATOM 2795 C CA . LYS A 1 358 ? 23.501 -24.668 -20.285 1.00 50.75 358 LYS A CA 1
ATOM 2796 C C . LYS A 1 358 ? 24.905 -25.072 -20.770 1.00 50.75 358 LYS A C 1
ATOM 2798 O O . LYS A 1 358 ? 25.151 -25.032 -21.965 1.00 50.75 358 LYS A O 1
ATOM 2803 N N . GLN A 1 359 ? 25.772 -25.441 -19.818 1.00 39.78 359 GLN A N 1
ATOM 2804 C CA . GLN A 1 359 ? 27.047 -26.211 -19.857 1.00 39.78 359 GLN A CA 1
ATOM 2805 C C . GLN A 1 359 ? 28.047 -25.515 -18.910 1.00 39.78 359 GLN A C 1
ATOM 2807 O O . GLN A 1 359 ? 28.360 -24.350 -19.102 1.00 39.78 359 GLN A O 1
ATOM 2812 N N . ALA A 1 360 ? 28.509 -26.117 -17.811 1.00 37.97 360 ALA A N 1
ATOM 2813 C CA . ALA A 1 360 ? 29.262 -27.366 -17.762 1.00 37.97 360 ALA A CA 1
ATOM 2814 C C . ALA A 1 360 ? 28.711 -28.373 -16.732 1.00 37.97 360 ALA A C 1
ATOM 2816 O O . ALA A 1 360 ? 28.802 -28.189 -15.521 1.00 37.97 360 ALA A O 1
ATOM 2817 N N . SER A 1 361 ? 28.164 -29.473 -17.242 1.00 34.78 361 SER A N 1
ATOM 2818 C CA . SER A 1 361 ? 27.980 -30.738 -16.520 1.00 34.78 361 SER A CA 1
ATOM 2819 C C . SER A 1 361 ? 28.370 -31.866 -17.472 1.00 34.78 361 SER A C 1
ATOM 2821 O O . SER A 1 361 ? 27.531 -32.597 -17.973 1.00 34.78 361 SER A O 1
ATOM 2823 N N . ALA A 1 362 ? 29.653 -31.912 -17.823 1.00 39.12 362 ALA A N 1
ATOM 2824 C CA . ALA A 1 362 ? 30.292 -33.037 -18.498 1.00 39.12 362 ALA A CA 1
ATOM 2825 C C . ALA A 1 362 ? 31.806 -32.811 -18.432 1.00 39.12 362 ALA A C 1
ATOM 2827 O O . ALA A 1 362 ? 32.370 -32.265 -19.365 1.00 39.12 362 ALA A O 1
ATOM 2828 N N . GLU A 1 363 ? 32.411 -33.097 -17.279 1.00 38.06 363 GLU A N 1
ATOM 2829 C CA . GLU A 1 363 ? 33.843 -33.427 -17.117 1.00 38.06 363 GLU A CA 1
ATOM 2830 C C . GLU A 1 363 ? 34.112 -33.702 -15.628 1.00 38.06 363 GLU A C 1
ATOM 2832 O O . GLU A 1 363 ? 34.829 -32.983 -14.939 1.00 38.06 363 GLU A O 1
ATOM 2837 N N . LYS A 1 364 ? 33.442 -34.726 -15.094 1.00 43.06 364 LYS A N 1
ATOM 2838 C CA . LYS A 1 364 ? 33.860 -35.446 -13.887 1.00 43.06 364 LYS A CA 1
ATOM 2839 C C . LYS A 1 364 ? 33.273 -36.846 -13.964 1.00 43.06 364 LYS A C 1
ATOM 2841 O O . LYS A 1 364 ? 32.189 -37.059 -13.446 1.00 43.06 364 LYS A O 1
ATOM 2846 N N . GLU A 1 365 ? 33.960 -37.735 -14.664 1.00 40.44 365 GLU A N 1
ATOM 2847 C CA . GLU A 1 365 ? 34.095 -39.159 -14.337 1.00 40.44 365 GLU A CA 1
ATOM 2848 C C . GLU A 1 365 ? 35.059 -39.798 -15.347 1.00 40.44 365 GLU A C 1
ATOM 2850 O O . GLU A 1 365 ? 35.231 -39.291 -16.453 1.00 40.44 365 GLU A O 1
ATOM 2855 N N . ASP A 1 366 ? 35.720 -40.860 -14.898 1.00 39.41 366 ASP A N 1
ATOM 2856 C CA . ASP A 1 366 ? 36.667 -41.727 -15.607 1.00 39.41 366 ASP A CA 1
ATOM 2857 C C . ASP A 1 366 ? 38.136 -41.281 -15.697 1.00 39.41 366 ASP A C 1
ATOM 2859 O O . ASP A 1 366 ? 38.714 -41.127 -16.770 1.00 39.41 366 ASP A O 1
ATOM 2863 N N . VAL A 1 367 ? 38.796 -41.227 -14.533 1.00 43.16 367 VAL A N 1
ATOM 2864 C CA . VAL A 1 367 ? 40.151 -41.800 -14.423 1.00 43.16 367 VAL A CA 1
ATOM 2865 C C . VAL A 1 367 ? 40.229 -42.642 -13.150 1.00 43.16 367 VAL A C 1
ATOM 2867 O O . VAL A 1 367 ? 40.703 -42.172 -12.121 1.00 43.16 367 VAL A O 1
ATOM 2870 N N . GLU A 1 368 ? 39.780 -43.894 -13.224 1.00 36.94 368 GLU A N 1
ATOM 2871 C CA . GLU A 1 368 ? 40.344 -44.966 -12.401 1.00 36.94 368 GLU A CA 1
ATOM 2872 C C . GLU A 1 368 ? 40.197 -46.333 -13.097 1.00 36.94 368 GLU A C 1
ATOM 2874 O O . GLU A 1 368 ? 39.133 -46.695 -13.584 1.00 36.94 368 GLU A O 1
ATOM 2879 N N . GLU A 1 369 ? 41.326 -47.045 -13.130 1.00 37.69 369 GLU A N 1
ATOM 2880 C CA . GLU A 1 369 ? 41.537 -48.470 -13.423 1.00 37.69 369 GLU A CA 1
ATOM 2881 C C . GLU A 1 369 ? 41.325 -49.030 -14.845 1.00 37.69 369 GLU A C 1
ATOM 2883 O O . GLU A 1 369 ? 40.268 -49.523 -15.223 1.00 37.69 369 GLU A O 1
ATOM 2888 N N . ALA A 1 370 ? 42.451 -49.186 -15.552 1.00 34.53 370 ALA A N 1
ATOM 2889 C CA . ALA A 1 370 ? 42.732 -50.422 -16.284 1.00 34.53 370 ALA A CA 1
ATOM 2890 C C . ALA A 1 370 ? 44.220 -50.794 -16.133 1.00 34.53 370 ALA A C 1
ATOM 2892 O O . ALA A 1 370 ? 45.089 -50.327 -16.869 1.00 34.53 370 ALA A O 1
ATOM 2893 N N . VAL A 1 371 ? 44.508 -51.635 -15.137 1.00 43.62 371 VAL A N 1
ATOM 2894 C CA . VAL A 1 371 ? 45.704 -52.489 -15.089 1.00 43.62 371 VAL A CA 1
ATOM 2895 C C . VAL A 1 371 ? 45.341 -53.840 -15.726 1.00 43.62 371 VAL A C 1
ATOM 2897 O O . VAL A 1 371 ? 44.205 -54.285 -15.594 1.00 43.62 371 VAL A O 1
ATOM 2900 N N . THR A 1 372 ? 46.344 -54.504 -16.321 1.00 39.25 372 THR A N 1
ATOM 2901 C CA . THR A 1 372 ? 46.402 -55.865 -16.927 1.00 39.25 372 THR A CA 1
ATOM 2902 C C . THR A 1 372 ? 46.183 -55.890 -18.452 1.00 39.25 372 THR A C 1
ATOM 2904 O O . THR A 1 372 ? 45.110 -55.581 -18.945 1.00 39.25 372 THR A O 1
ATOM 2907 N N . SER A 1 373 ? 47.246 -55.942 -19.268 1.00 39.81 373 SER A N 1
ATOM 2908 C CA . SER A 1 373 ? 48.127 -57.074 -19.651 1.00 39.81 373 SER A CA 1
ATOM 2909 C C . SER A 1 373 ? 47.547 -57.979 -20.749 1.00 39.81 373 SER A C 1
ATOM 2911 O O . SER A 1 373 ? 46.605 -58.715 -20.475 1.00 39.81 373 SER A O 1
ATOM 2913 N N . SER A 1 374 ? 48.152 -57.985 -21.945 1.00 39.53 374 SER A N 1
ATOM 2914 C CA . SER A 1 374 ? 48.746 -59.161 -22.633 1.00 39.53 374 SER A CA 1
ATOM 2915 C C . SER A 1 374 ? 48.985 -58.896 -24.136 1.00 39.53 374 SER A C 1
ATOM 2917 O O . SER A 1 374 ? 48.089 -58.444 -24.838 1.00 39.53 374 SER A O 1
ATOM 2919 N N . ASP A 1 375 ? 50.226 -59.189 -24.542 1.00 46.91 375 ASP A N 1
ATOM 2920 C CA . ASP A 1 375 ? 50.692 -59.827 -25.789 1.00 46.91 375 ASP A CA 1
ATOM 2921 C C . ASP A 1 375 ? 50.530 -59.130 -27.159 1.00 46.91 375 ASP A C 1
ATOM 2923 O O . ASP A 1 375 ? 49.445 -59.081 -27.729 1.00 46.91 375 ASP A O 1
ATOM 2927 N N . GLU A 1 376 ? 51.649 -58.654 -27.731 1.00 38.59 376 GLU A N 1
ATOM 2928 C CA . GLU A 1 376 ? 52.485 -59.386 -28.721 1.00 38.59 376 GLU A CA 1
ATOM 2929 C C . GLU A 1 376 ? 53.876 -58.744 -28.890 1.00 38.59 376 GLU A C 1
ATOM 2931 O O . GLU A 1 376 ? 53.968 -57.493 -28.932 1.00 38.59 376 GLU A O 1
#

Foldseek 3Di:
DFEEEEEQPFADPDPPQWQPAQQPLRRGIDGWLLQSVLLSVLLCVQQVLQPYHYFYQYYHVHDDLVSSQCSQQVVVGQEYEYETAAEDADWFKEKEAQDPDDLLLLLRVLLQVQLCPLQVTDRPYYYHDPDSNRPSHPHRYMYINSTHSHHVVSPRVSCRNPSSSSNSSSNSSSRSVCVSVVHDRDDDDPPDDPVNQVQLQDAPPRFGPPDKDAAPFADGPVQLRLQVQLPPHDSHRHLHPVSLVSQQVVCVVQQHPRDSIDDSLNSCVRGNDDDDDDPVLQPFFDQQPQRDGPPDKQAASFHFDPVLQSLCVLLVHDSPRTRHPVQLVSLLVQCVVVVHPNPSMCDSVNRCVSGNGPDDPPDDDDDDDDDDDDDD

pLDDT: mean 83.89, std 16.05, range [34.53, 98.94]

Sequence (376 aa):
MAKIAVDPGHGTNTPGKRTPTAVPEYGRVVKEYEFNKPAAQFLKKALERNGHSVVWTGGDEDPSLSTRCQRANNANVDLFISIHYNAGGGYGVETYIVARGGQAEKLANRVQPELVKVRDQRDRGVKVANFQVLRDTKMPAILCECGFMDDPRGIEQAWMLDEDFQRGVGEAICKGVQRYYGAPYKEPQPEWSEEELNKLNSAPNGARFSRTLKRGMKNGKDIAAVQTYLGGLKVDEDFGPLTESALKEWQQKNGIKVTGEVGIANWRYMFGEKPTWKPEDIENLNEAPNGAKFTRDLRRVIQSGKDVEAVQTKLNIVVDGWFGPKTEAGVKAYQQKAGLVVDGWVGPKTWADMFGTKQASAEKEDVEEAVTSSDE

Radius of gyration: 26.32 Å; chains: 1; bounding box: 78×79×67 Å

Organism: NCBI:txid1121389

Secondary structure (DSSP, 8-state):
--EEEEEE-S-TT-TT-B-SS-BTTTTB--BTHHHHHHHHHHHHHHHHHTT-EEEE--STT---HHHHHHHHHHTT-SEEEEEEEE-SS--SEEEEESSSSSHHHHHHHHHHHHHHTTTTPPEEEEEE---HHHHS-SS-EEEEEEEETT-TTSSSGGGTT-HHHHHHHHHHHHHHHHHHTTPPP-PPPP---HHHHHHH---GGG----S-B-TT-BS-HHHHHHHHHH-SS--SSB--HHHHHHHHHHHHHTTB---S-B-HHHHHHHHSPPP---GGGTTTBPPPTTS----S-B-TTTBBSHHHHHHHHHTTS---SB--HHHHHHHHHHHHHHT---SS-B-HHHHHHHH-BS---------S--------